Protein AF-A0A812TUE6-F1 (afdb_monomer_lite)

Foldseek 3Di:
DDDPDPPPPPPPDPCPDPVLVVLLVVLVVLLVVLLVLLVVLQVLLPCLPPVNVVPDDLVRLVVSLVSSVVSLVVSVVSLVVSVVSLVVSVVSCVPPPVCPVSSVVSVVSSVVSVVSSVVSVVSSVVSVVVSVVVVVVVVVVVVVVVVVVVVVVVCVVCCCCVVVVPVVVVLVLLVVVVVVLLVVLCVVVVHDPVRSCCVLQVNDPPRDPVSNVVSLCCSCVSSVHCSSDDDVVCVPPPSVVVVVVVVVVVVVVVVPPDDPVVVVVVVVVVVVVVVVVLCCCQQPVQLVVLQVLLLVLLVVLCVVQVHDSVVSSQQSLCLLLLQLGHQDPDADARPDPVSLLSSLLSSLLSLLVLLLSLLLLLVPALVVVCVVVVVPCPDPDPCLVVSLVVLLVVLLVVLLVLLQVQLCVLCVVQVHDSVLSSVLLLCSLLLVLAVDVRPNRPDPVSSSSSSSSSSSSVSSSSNSLSNSLVSLLVVCCVVVVDDLDLPDDLVVLVVVLCCLQQPVLLVLLQVLLQQLLVLCCVPPVDDSVLSSLSLNSLLLSQLARQDHDDDDDPVNVSSSSSSSSVSVSVLSSSLVNSLSSVQNNCVVVVLADDVPDVPALVVLVVSLVCCSNPVLSVVLQVLLQVLLQVLCVVQVHDSSQSSSNLSCSLSNVSHCNHPDHRDDPVSSSSSSSSSSNSSSSSSSSSSSSNHNSCVSVSVVVVVVVVVVVVVVVDSPPPDPDDD

Secondary structure (DSSP, 8-state):
-----SS---------STHHHHHHHHHHHHHHHHHHHHHHHHHHHGGGSHHHHTTS-HHHHHHHHHHHHHHHHHHHHHHHHHHHHHHHHHHHTTT-HHHHHHHHHHHHHHHHHHHHHHHHHHHHHHHHHHHHHHHHHHHHHHHHHHHHHHHHHHHHHHHHHHTSTTHHHHHHHHHHHHHHHHHHHHHHHT--HHHHHHHHTTT-SSPPHHHHHHHHHHHHHHHT-GGG---TTTTSHHHHHHHHHHHHHHHHHTTSS--TTHHHHHHHHHHHHHHHHHHHIIIIIHHHHHHHHHHHHHHHHHHHHT--HHHHHHHHHHHHTTTS----SS----SSHHHHHHHHHHHHHHHHHHHHHHHHHHHHSHHHHHHHTT---SS--TTHHHHHHHHHHHHHHHHHHHHHHHHHHHHHHHT--HHHHHHHHHHHHTTT-----PPPPSSHHHHHHHHHHHHHHHHHHHHHHHHHHHHHHHHHHHHH-----TT--HHHHHHHHHHIIIIIHHHHHHHHHHHHHHHHHHHH---HHHHHHHHHHHHTTTS--SS-----SHHHHHHHHHHHHHHHHHHHHHHHHHHHHHHHHHHHTT-SPPTT----HHHHHHHHHHIIIIIHHHHHHHHHHHHHHHHHHHHT--HHHHHHHHHHHHTTS-S--------SHHHHHHHHHHHHHHHHHHHHHHHHHTSTTTHHHHHHHHHHHHHHHHHTTS---------

pLDDT: mean 82.63, std 14.25, range [34.25, 98.44]

Sequence (723 aa):
MVSVRFLFDFEWAPLTGPWSRFRLREAAEKIAAAEKEVELVTEAAAPLSDEASEEMTADEAATICEKAGTQAKTAQAAVDESRTFLSARSQENKGNIGNAETIKSLQTRLNAAGTALSKAKKVVNNQEHKFVAKKLLQEVNEMVDSLETEVKAAEEVAAPLLENGGVQFLVAGSLKTLAAALRSYMKEKSLDVAALFAEASGGNLPIGKEDFLSYLKKLPEAVDRPEVEFTEDERAEEKIHQYRHSLESGYNADHSDGELQSVEMDALVFLQIMKHCRSVFVFLTLPAMFICITGTFALGLAPAEGWTVHDAFGFMCAGVTGGAIQIQGHALTPQSHFNRMVAALLGCFGVVLFGLAIAVLSALVPDRLLAATGLLPKVVTRRSPLRLGVLVVVVVLLQLCVSFVFGGLLALLEGWDFMPGWRAAISAQLGGGLPLTIPIPSQTLTELVLVVVSCWAVGFVTLIISAASSLCTMIFQKLCTVNFGADGRPIAALAVFALLDLLVVPLVLVVAMCLVSLALLITEGADFERNFWMALPAVSGGAAVVLPYRAESVVEHLIVICASTVGFLVLCAGMNMLSEPLCPLMKYLGFGPHTGETGGTRRALLRLTAAVLFVTPAFVSLMALWVGAILAAVEGWSVAEGFWWSAAAQLGGGMSLSSASVQTRSGRLLGTMAAAWSIGVAALSVGVGSSPAVEPLIERLKSIAGSWRRCRRQPRVTATSSA

Radius of gyration: 35.06 Å; chains: 1; bounding box: 108×54×102 Å

Structure (mmCIF, N/CA/C/O backbone):
data_AF-A0A812TUE6-F1
#
_entry.id   AF-A0A812TUE6-F1
#
loop_
_atom_site.group_PDB
_atom_site.id
_atom_site.type_symbol
_atom_site.label_atom_id
_atom_site.label_alt_id
_atom_site.label_comp_id
_atom_site.label_asym_id
_atom_site.label_entity_id
_atom_site.label_seq_id
_atom_site.pdbx_PDB_ins_code
_atom_site.Cartn_x
_atom_site.Cartn_y
_atom_site.Cartn_z
_atom_site.occupancy
_atom_site.B_iso_or_equiv
_atom_site.auth_seq_id
_atom_site.auth_comp_id
_atom_site.auth_asym_id
_atom_site.auth_atom_id
_atom_site.pdbx_PDB_model_num
ATOM 1 N N . MET A 1 1 ? -51.595 -25.355 18.612 1.00 44.44 1 MET A N 1
ATOM 2 C CA . MET A 1 1 ? -51.572 -24.065 19.336 1.00 44.44 1 MET A CA 1
ATOM 3 C C . MET A 1 1 ? -51.834 -24.331 20.813 1.00 44.44 1 MET A C 1
ATOM 5 O O . MET A 1 1 ? -52.985 -24.447 21.203 1.00 44.44 1 MET A O 1
ATOM 9 N N . VAL A 1 2 ? -50.780 -24.489 21.616 1.00 36.91 2 VAL A N 1
ATOM 10 C CA . VAL A 1 2 ? -50.845 -24.487 23.089 1.00 36.91 2 VAL A CA 1
ATOM 11 C C . VAL A 1 2 ? -49.742 -23.535 23.546 1.00 36.91 2 VAL A C 1
ATOM 13 O O . VAL A 1 2 ? -48.601 -23.656 23.108 1.00 36.91 2 VAL A O 1
ATOM 16 N N . SER A 1 3 ? -50.131 -22.513 24.304 1.00 44.28 3 SER A N 1
ATOM 17 C CA . SER A 1 3 ? -49.332 -21.328 24.620 1.00 44.28 3 SER A CA 1
ATOM 18 C C . SER A 1 3 ? -48.406 -21.589 25.813 1.00 44.28 3 SER A C 1
ATOM 20 O O . SER A 1 3 ? -48.875 -21.796 26.929 1.00 44.28 3 SER A O 1
ATOM 22 N N . VAL A 1 4 ? -47.091 -21.566 25.579 1.00 46.88 4 VAL A N 1
ATOM 23 C CA . VAL A 1 4 ? -46.034 -21.645 26.604 1.00 46.88 4 VAL A CA 1
ATOM 24 C C . VAL A 1 4 ? -45.722 -20.225 27.088 1.00 46.88 4 VAL A C 1
ATOM 26 O O . VAL A 1 4 ? -44.748 -19.614 26.661 1.00 46.88 4 VAL A O 1
ATOM 29 N N . ARG A 1 5 ? -46.593 -19.654 27.929 1.00 46.44 5 ARG A N 1
ATOM 30 C CA . ARG A 1 5 ? -46.427 -18.278 28.446 1.00 46.44 5 ARG A CA 1
ATOM 31 C C . ARG A 1 5 ? -46.435 -18.164 29.975 1.00 46.44 5 ARG A C 1
ATOM 33 O O . ARG A 1 5 ? -46.511 -17.061 30.483 1.00 46.44 5 ARG A O 1
ATOM 40 N N . PHE A 1 6 ? -46.337 -19.279 30.703 1.00 44.09 6 PHE A N 1
ATOM 41 C CA . PHE A 1 6 ? -46.524 -19.307 32.165 1.00 44.09 6 PHE A CA 1
ATOM 42 C C . PHE A 1 6 ? -45.267 -19.635 32.996 1.00 44.09 6 PHE A C 1
ATOM 44 O O . PHE A 1 6 ? -45.385 -19.865 34.193 1.00 44.09 6 PHE A O 1
ATOM 51 N N . LEU A 1 7 ? -44.066 -19.661 32.401 1.00 42.78 7 LEU A N 1
ATOM 52 C CA . LEU A 1 7 ? -42.827 -20.040 33.112 1.00 42.78 7 LEU A CA 1
ATOM 53 C C . LEU A 1 7 ? -41.773 -18.926 33.255 1.00 42.78 7 LEU A C 1
ATOM 55 O O . LEU A 1 7 ? -40.697 -19.203 33.772 1.00 42.78 7 LEU A O 1
ATOM 59 N N . PHE A 1 8 ? -42.054 -17.680 32.852 1.00 45.78 8 PHE A N 1
ATOM 60 C CA . PHE A 1 8 ? -41.048 -16.600 32.865 1.00 45.78 8 PHE A CA 1
ATOM 61 C C . PHE A 1 8 ? -41.384 -15.357 33.707 1.00 45.78 8 PHE A C 1
ATOM 63 O O . PHE A 1 8 ? -40.610 -14.406 33.680 1.00 45.78 8 PHE A O 1
ATOM 70 N N . ASP A 1 9 ? -42.436 -15.382 34.529 1.00 39.78 9 ASP A N 1
ATOM 71 C CA . ASP A 1 9 ? -42.763 -14.279 35.453 1.00 39.78 9 ASP A CA 1
ATOM 72 C C . ASP A 1 9 ? -42.264 -14.561 36.884 1.00 39.78 9 ASP A C 1
ATOM 74 O O . ASP A 1 9 ? -43.011 -14.492 37.857 1.00 39.78 9 ASP A O 1
ATOM 78 N N . PHE A 1 10 ? -40.981 -14.913 37.026 1.00 46.22 10 PHE A N 1
ATOM 79 C CA . PHE A 1 10 ? -40.298 -14.864 38.324 1.00 46.22 10 PHE A CA 1
ATOM 80 C C . PHE A 1 10 ? -39.660 -13.475 38.460 1.00 46.22 10 PHE A C 1
ATOM 82 O O . PHE A 1 10 ? -38.534 -13.243 38.017 1.00 46.22 10 PHE A O 1
ATOM 89 N N . GLU A 1 11 ? -40.408 -12.524 39.027 1.00 39.97 11 GLU A N 1
ATOM 90 C CA . GLU A 1 11 ? -39.878 -11.223 39.443 1.00 39.97 11 GLU A CA 1
ATOM 91 C C . GLU A 1 11 ? -38.771 -11.445 40.484 1.00 39.97 11 GLU A C 1
ATOM 93 O O . GLU A 1 11 ? -39.018 -11.737 41.655 1.00 39.97 11 GLU A O 1
ATOM 98 N N . TRP A 1 12 ? -37.516 -11.319 40.049 1.00 50.91 12 TRP A N 1
ATOM 99 C CA . TRP A 1 12 ? -36.367 -11.237 40.940 1.00 50.91 12 TRP A CA 1
ATOM 100 C C . TRP A 1 12 ? -36.465 -9.930 41.726 1.00 50.91 12 TRP A C 1
ATOM 102 O O . TRP A 1 12 ? -36.020 -8.881 41.260 1.00 50.91 12 TRP A O 1
ATOM 112 N N . ALA A 1 13 ? -37.048 -9.984 42.924 1.00 53.59 13 ALA A N 1
ATOM 113 C CA . ALA A 1 13 ? -36.954 -8.885 43.873 1.00 53.59 13 ALA A CA 1
ATOM 114 C C . ALA A 1 13 ? -35.463 -8.520 44.039 1.00 53.59 13 ALA A C 1
ATOM 116 O O . ALA A 1 13 ? -34.651 -9.412 44.318 1.00 53.59 13 ALA A O 1
ATOM 117 N N . PRO A 1 14 ? -35.066 -7.250 43.831 1.00 54.84 14 PRO A N 1
ATOM 118 C CA . PRO A 1 14 ? -33.670 -6.852 43.905 1.00 54.84 14 PRO A CA 1
ATOM 119 C C . PRO A 1 14 ? -33.127 -7.220 45.286 1.00 54.84 14 PRO A C 1
ATOM 121 O O . PRO A 1 14 ? -33.637 -6.766 46.309 1.00 54.84 14 PRO A O 1
ATOM 124 N N . LEU A 1 15 ? -32.109 -8.084 45.304 1.00 50.38 15 LEU A N 1
ATOM 125 C CA . LEU A 1 15 ? -31.413 -8.554 46.501 1.00 50.38 15 LEU A CA 1
ATOM 126 C C . LEU A 1 15 ? -30.656 -7.383 47.156 1.00 50.38 15 LEU A C 1
ATOM 128 O O . LEU A 1 15 ? -29.436 -7.285 47.072 1.00 50.38 15 LEU A O 1
ATOM 132 N N . THR A 1 16 ? -31.371 -6.483 47.828 1.00 55.31 16 THR A N 1
ATOM 133 C CA . THR A 1 16 ? -30.845 -5.298 48.533 1.00 55.31 16 THR A CA 1
ATOM 134 C C . THR A 1 16 ? -30.249 -5.626 49.912 1.00 55.31 16 THR A C 1
ATOM 136 O O . THR A 1 16 ? -30.053 -4.749 50.750 1.00 55.31 16 THR A O 1
ATOM 139 N N . GLY A 1 17 ? -29.944 -6.903 50.159 1.00 64.75 17 GLY A N 1
ATOM 140 C CA . GLY A 1 17 ? -29.486 -7.428 51.444 1.00 64.75 17 GLY A CA 1
ATOM 141 C C . GLY A 1 17 ? -27.955 -7.529 51.618 1.00 64.75 17 GLY A C 1
ATOM 142 O O . GLY A 1 17 ? -27.190 -6.907 50.878 1.00 64.75 17 GLY A O 1
ATOM 143 N N . PRO A 1 18 ? -27.487 -8.361 52.578 1.00 75.69 18 PRO A N 1
ATOM 144 C CA . PRO A 1 18 ? -26.075 -8.546 52.974 1.00 75.69 18 PRO A CA 1
ATOM 145 C C . PRO A 1 18 ? -25.070 -8.764 51.828 1.00 75.69 18 PRO A C 1
ATOM 147 O O . PRO A 1 18 ? -23.881 -8.475 51.972 1.00 75.69 18 PRO A O 1
ATOM 150 N N . TRP A 1 19 ? -25.551 -9.225 50.675 1.00 79.38 19 TRP A N 1
ATOM 151 C CA . TRP A 1 19 ? -24.784 -9.452 49.453 1.00 79.38 19 TRP A CA 1
ATOM 152 C C . TRP A 1 19 ? -24.090 -8.200 48.902 1.00 79.38 19 TRP A C 1
ATOM 154 O O . TRP A 1 19 ? -22.995 -8.318 48.350 1.00 79.38 19 TRP A O 1
ATOM 164 N N . SER A 1 20 ? -24.655 -6.999 49.084 1.00 84.81 20 SER A N 1
ATOM 165 C CA . SER A 1 20 ? -24.006 -5.769 48.601 1.00 84.81 20 SER A CA 1
ATOM 166 C C . SER A 1 20 ? -22.694 -5.492 49.345 1.00 84.81 20 SER A C 1
ATOM 168 O O . SER A 1 20 ? -21.717 -5.054 48.742 1.00 84.81 20 SER A O 1
ATOM 170 N N . ARG A 1 21 ? -22.648 -5.778 50.656 1.00 87.81 21 ARG A N 1
ATOM 171 C CA . ARG A 1 21 ? -21.449 -5.579 51.486 1.00 87.81 21 ARG A CA 1
ATOM 172 C C . ARG A 1 21 ? -20.350 -6.568 51.118 1.00 87.81 21 ARG A C 1
ATOM 174 O O . ARG A 1 21 ? -19.186 -6.186 51.062 1.00 87.81 21 ARG A O 1
ATOM 181 N N . PHE A 1 22 ? -20.722 -7.812 50.813 1.00 92.75 22 PHE A N 1
ATOM 182 C CA . PHE A 1 22 ? -19.779 -8.831 50.351 1.00 92.75 22 PHE A CA 1
ATOM 183 C C . PHE A 1 22 ? -19.108 -8.421 49.032 1.00 92.75 22 PHE A C 1
ATOM 185 O O . PHE A 1 22 ? -17.886 -8.425 48.929 1.00 92.75 22 PHE A O 1
ATOM 192 N N . ARG A 1 23 ? -19.895 -7.954 48.057 1.00 92.25 23 ARG A N 1
ATOM 193 C CA . ARG A 1 23 ? -19.379 -7.494 46.758 1.00 92.25 23 ARG A CA 1
ATOM 194 C C . ARG A 1 23 ? -18.477 -6.257 46.852 1.00 92.25 23 ARG A C 1
ATOM 196 O O . ARG A 1 23 ? -17.567 -6.102 46.042 1.00 92.25 23 ARG A O 1
ATOM 203 N N . LEU A 1 24 ? -18.721 -5.362 47.813 1.00 95.12 24 LEU A N 1
ATOM 204 C CA . LEU A 1 24 ? -17.841 -4.211 48.060 1.00 95.12 24 LEU A CA 1
ATOM 205 C C . LEU A 1 24 ? -16.538 -4.608 48.756 1.00 95.12 24 LEU A C 1
ATOM 207 O O . LEU A 1 24 ? -15.499 -4.017 48.473 1.00 95.12 24 LEU A O 1
ATOM 211 N N . ARG A 1 25 ? -16.572 -5.629 49.617 1.00 96.25 25 ARG A N 1
ATOM 212 C CA . ARG A 1 25 ? -15.360 -6.225 50.186 1.00 96.25 25 ARG A CA 1
ATOM 213 C C . ARG A 1 25 ? -14.502 -6.879 49.102 1.00 96.25 25 ARG A C 1
ATOM 215 O O . ARG A 1 25 ? -13.306 -6.626 49.062 1.00 96.25 25 ARG A O 1
ATOM 222 N N . GLU A 1 26 ? -15.118 -7.616 48.182 1.00 97.06 26 GLU A N 1
ATOM 223 C CA . GLU A 1 26 ? -14.428 -8.192 47.020 1.00 97.06 26 GLU A CA 1
ATOM 224 C C . GLU A 1 26 ? -13.769 -7.102 46.152 1.00 97.06 26 GLU A C 1
ATOM 226 O O . GLU A 1 26 ? -12.612 -7.231 45.759 1.00 97.06 26 GLU A O 1
ATOM 231 N N . ALA A 1 27 ? -14.459 -5.976 45.913 1.00 97.31 27 ALA A N 1
ATOM 232 C CA . ALA A 1 27 ? -13.868 -4.833 45.210 1.00 97.31 27 ALA A CA 1
ATOM 233 C C . ALA A 1 27 ? -12.643 -4.265 45.952 1.00 97.31 27 ALA A C 1
ATOM 235 O O . ALA A 1 27 ? -11.648 -3.915 45.320 1.00 97.31 27 ALA A O 1
ATOM 236 N N . ALA A 1 28 ? -12.704 -4.185 47.285 1.00 97.88 28 ALA A N 1
ATOM 237 C CA . ALA A 1 28 ? -11.589 -3.726 48.106 1.00 97.88 28 ALA A CA 1
ATOM 238 C C . ALA A 1 28 ? -10.384 -4.682 48.052 1.00 97.88 28 ALA A C 1
ATOM 240 O O . ALA A 1 28 ? -9.248 -4.211 48.009 1.00 97.88 28 ALA A O 1
ATOM 241 N N . GLU A 1 29 ? -10.625 -5.995 48.021 1.00 98.12 29 GLU A N 1
ATOM 242 C CA . GLU A 1 29 ? -9.587 -7.027 47.891 1.00 98.12 29 GLU A CA 1
ATOM 243 C C . GLU A 1 29 ? -8.911 -6.974 46.511 1.00 98.12 29 GLU A C 1
ATOM 245 O O . GLU A 1 29 ? -7.682 -6.977 46.439 1.00 98.12 29 GLU A O 1
ATOM 250 N N . LYS A 1 30 ? -9.679 -6.810 45.422 1.00 97.75 30 LYS A N 1
ATOM 251 C CA . LYS A 1 30 ? -9.116 -6.624 44.070 1.00 97.75 30 LYS A CA 1
ATOM 252 C C . LYS A 1 30 ? -8.256 -5.364 43.959 1.00 97.75 30 LYS A C 1
ATOM 254 O O . LYS A 1 30 ? -7.160 -5.414 43.410 1.00 97.75 30 LYS A O 1
ATOM 259 N N . ILE A 1 31 ? -8.715 -4.250 44.532 1.00 98.31 31 ILE A N 1
ATOM 260 C CA . ILE A 1 31 ? -7.950 -2.995 44.535 1.00 98.31 31 ILE A CA 1
ATOM 261 C C . ILE A 1 31 ? -6.665 -3.134 45.359 1.00 98.31 31 ILE A C 1
ATOM 263 O O . ILE A 1 31 ? -5.629 -2.650 44.920 1.00 98.31 31 ILE A O 1
ATOM 267 N N . ALA A 1 32 ? -6.698 -3.829 46.501 1.00 98.38 32 ALA A N 1
ATOM 268 C CA . ALA A 1 32 ? -5.493 -4.097 47.288 1.00 98.38 32 ALA A CA 1
ATOM 269 C C . ALA A 1 32 ? -4.481 -4.973 46.525 1.00 98.38 32 ALA A C 1
ATOM 271 O O . ALA A 1 32 ? -3.278 -4.732 46.598 1.00 98.38 32 ALA A O 1
ATOM 272 N N . ALA A 1 33 ? -4.957 -5.959 45.757 1.00 97.44 33 ALA A N 1
ATOM 273 C CA . ALA A 1 33 ? -4.098 -6.746 44.874 1.00 97.44 33 ALA A CA 1
ATOM 274 C C . ALA A 1 33 ? -3.475 -5.875 43.769 1.00 97.44 33 ALA A C 1
ATOM 276 O O . ALA A 1 33 ? -2.269 -5.942 43.552 1.00 97.44 33 ALA A O 1
ATOM 277 N N . ALA A 1 34 ? -4.261 -5.003 43.129 1.00 98.06 34 ALA A N 1
ATOM 278 C CA . ALA A 1 34 ? -3.750 -4.072 42.123 1.00 98.06 34 ALA A CA 1
ATOM 279 C C . ALA A 1 34 ? -2.713 -3.090 42.700 1.00 98.06 34 ALA A C 1
ATOM 281 O O . ALA A 1 34 ? -1.684 -2.856 42.076 1.00 98.06 34 ALA A O 1
ATOM 282 N N . GLU A 1 35 ? -2.946 -2.544 43.897 1.00 98.38 35 GLU A N 1
ATOM 283 C CA . GLU A 1 35 ? -1.985 -1.682 44.602 1.00 98.38 35 GLU A CA 1
ATOM 284 C C . GLU A 1 35 ? -0.655 -2.403 44.860 1.00 98.38 35 GLU A C 1
ATOM 286 O O . GLU A 1 35 ? 0.400 -1.839 44.577 1.00 98.38 35 GLU A O 1
ATOM 291 N N . LYS A 1 36 ? -0.703 -3.663 45.312 1.00 98.31 36 LYS A N 1
ATOM 292 C CA . LYS A 1 36 ? 0.493 -4.486 45.535 1.00 98.31 36 LYS A CA 1
ATOM 293 C C . LYS A 1 36 ? 1.284 -4.719 44.246 1.00 98.31 36 LYS A C 1
ATOM 295 O O . LYS A 1 36 ? 2.504 -4.599 44.244 1.00 98.31 36 LYS A O 1
ATOM 300 N N . GLU A 1 37 ? 0.611 -5.029 43.139 1.00 97.94 37 GLU A N 1
ATOM 301 C CA . GLU A 1 37 ? 1.295 -5.200 41.852 1.00 97.94 37 GLU A CA 1
ATOM 302 C C . GLU A 1 37 ? 1.959 -3.893 41.387 1.00 97.94 37 GLU A C 1
ATOM 304 O O . GLU A 1 37 ? 3.065 -3.926 40.853 1.00 97.94 37 GLU A O 1
ATOM 309 N N . VAL A 1 38 ? 1.328 -2.736 41.625 1.00 98.44 38 VAL A N 1
ATOM 310 C CA . VAL A 1 38 ? 1.906 -1.414 41.316 1.00 98.44 38 VAL A CA 1
ATOM 311 C C . VAL A 1 38 ? 3.124 -1.097 42.190 1.00 98.44 38 VAL A C 1
ATOM 313 O O . VAL A 1 38 ? 4.090 -0.506 41.700 1.00 98.44 38 VAL A O 1
ATOM 316 N N . GLU A 1 39 ? 3.109 -1.497 43.460 1.00 98.19 39 GLU A N 1
ATOM 317 C CA . GLU A 1 39 ? 4.257 -1.375 44.364 1.00 98.19 39 GLU A CA 1
ATOM 318 C C . GLU A 1 39 ? 5.454 -2.178 43.837 1.00 98.19 39 GLU A C 1
ATOM 320 O O . GLU A 1 39 ? 6.535 -1.613 43.679 1.00 98.19 39 GLU A O 1
ATOM 325 N N . LEU A 1 40 ? 5.237 -3.425 43.400 1.00 97.25 40 LEU A N 1
ATOM 326 C CA . LEU A 1 40 ? 6.280 -4.259 42.787 1.00 97.25 40 LEU A CA 1
ATOM 327 C C . LEU A 1 40 ? 6.886 -3.632 41.518 1.00 97.25 40 LEU A C 1
ATOM 329 O O . LEU A 1 40 ? 8.092 -3.738 41.296 1.00 97.25 40 LEU A O 1
ATOM 333 N N . VAL A 1 41 ? 6.086 -2.955 40.682 1.00 98.00 41 VAL A N 1
ATOM 334 C CA . VAL A 1 41 ? 6.616 -2.200 39.525 1.00 98.00 41 VAL A CA 1
ATOM 335 C C . VAL A 1 41 ? 7.471 -1.028 39.988 1.00 98.00 41 VAL A C 1
ATOM 337 O O . VAL A 1 41 ? 8.506 -0.746 39.393 1.00 98.00 41 VAL A O 1
ATOM 340 N N . THR A 1 42 ? 7.035 -0.331 41.035 1.00 97.50 42 THR A N 1
ATOM 341 C CA . THR A 1 42 ? 7.738 0.842 41.567 1.00 97.50 42 THR A CA 1
ATOM 342 C C . THR A 1 42 ? 9.092 0.443 42.152 1.00 97.50 42 THR A C 1
ATOM 344 O O . THR A 1 42 ? 10.091 1.099 41.869 1.00 97.50 42 THR A O 1
ATOM 347 N N . GLU A 1 43 ? 9.149 -0.669 42.886 1.00 96.88 43 GLU A N 1
ATOM 348 C CA . GLU A 1 43 ? 10.393 -1.253 43.394 1.00 96.88 43 GLU A CA 1
ATOM 349 C C . GLU A 1 43 ? 11.307 -1.725 42.258 1.00 96.88 43 GLU A C 1
ATOM 351 O O . GLU A 1 43 ? 12.498 -1.418 42.256 1.00 96.88 43 GLU A O 1
ATOM 356 N N . ALA A 1 44 ? 10.757 -2.415 41.252 1.00 96.44 44 ALA A N 1
ATOM 357 C CA . ALA A 1 44 ? 11.524 -2.871 40.092 1.00 96.44 44 ALA A CA 1
ATOM 358 C C . ALA A 1 44 ? 12.061 -1.712 39.234 1.00 96.44 44 ALA A C 1
ATOM 360 O O . ALA A 1 44 ? 13.110 -1.851 38.610 1.00 96.44 44 ALA A O 1
ATOM 361 N N . ALA A 1 45 ? 11.363 -0.574 39.205 1.00 96.38 45 ALA A N 1
ATOM 362 C CA . ALA A 1 45 ? 11.770 0.624 38.476 1.00 96.38 45 ALA A CA 1
ATOM 363 C C . ALA A 1 45 ? 12.717 1.536 39.276 1.00 96.38 45 ALA A C 1
ATOM 365 O O . ALA A 1 45 ? 13.317 2.436 38.691 1.00 96.38 45 ALA A O 1
ATOM 366 N N . ALA A 1 46 ? 12.878 1.336 40.589 1.00 95.94 46 ALA A N 1
ATOM 367 C CA . ALA A 1 46 ? 13.733 2.190 41.417 1.00 95.94 46 ALA A CA 1
ATOM 368 C C . ALA A 1 46 ? 15.211 2.231 40.958 1.00 95.94 46 ALA A C 1
ATOM 370 O O . ALA A 1 46 ? 15.755 3.338 40.875 1.00 95.94 46 ALA A O 1
ATOM 371 N N . PRO A 1 47 ? 15.847 1.103 40.564 1.00 95.12 47 PRO A N 1
ATOM 372 C CA . PRO A 1 47 ? 17.217 1.107 40.034 1.00 95.12 47 PRO A CA 1
ATOM 373 C C . PRO A 1 47 ? 17.365 1.826 38.684 1.00 95.12 47 PRO A C 1
ATOM 375 O O . PRO A 1 47 ? 18.471 2.147 38.274 1.00 95.12 47 PRO A O 1
ATOM 378 N N . LEU A 1 48 ? 16.255 2.084 37.984 1.00 93.94 48 LEU A N 1
ATOM 379 C CA . LEU A 1 48 ? 16.226 2.756 36.681 1.00 93.94 48 LEU A CA 1
ATOM 380 C C . LEU A 1 48 ? 16.109 4.287 36.796 1.00 93.94 48 LEU A C 1
ATOM 382 O O . LEU A 1 48 ? 16.080 4.988 35.779 1.00 93.94 48 LEU A O 1
ATOM 386 N N . SER A 1 49 ? 16.024 4.825 38.016 1.00 92.06 49 SER A N 1
ATOM 387 C CA . SER A 1 49 ? 16.105 6.270 38.249 1.00 92.06 49 SER A CA 1
ATOM 388 C C . SER A 1 49 ? 17.436 6.845 37.740 1.00 92.06 49 SER A C 1
ATOM 390 O O . SER A 1 49 ? 18.453 6.151 37.711 1.00 92.06 49 SER A O 1
ATOM 392 N N . ASP A 1 50 ? 17.422 8.103 37.283 1.00 82.25 50 ASP A N 1
ATOM 393 C CA . ASP A 1 50 ? 18.548 8.695 36.542 1.00 82.25 50 ASP A CA 1
ATOM 394 C C . ASP A 1 50 ? 19.888 8.592 37.305 1.00 82.25 50 ASP A C 1
ATOM 396 O O . ASP A 1 50 ? 20.892 8.241 36.693 1.00 82.25 50 ASP A O 1
ATOM 400 N N . GLU A 1 51 ? 19.884 8.770 38.631 1.00 81.56 51 GLU A N 1
ATOM 401 C CA . GLU A 1 51 ? 21.075 8.716 39.501 1.00 81.56 51 GLU A CA 1
ATOM 402 C C . GLU A 1 51 ? 21.707 7.315 39.607 1.00 81.56 51 GLU A C 1
ATOM 404 O O . GLU A 1 51 ? 22.924 7.200 39.691 1.00 81.56 51 GLU A O 1
ATOM 409 N N . ALA A 1 52 ? 20.905 6.245 39.575 1.00 80.69 52 ALA A N 1
ATOM 410 C CA . ALA A 1 52 ? 21.397 4.864 39.655 1.00 80.69 52 ALA A CA 1
ATOM 411 C C . ALA A 1 52 ? 21.772 4.288 38.276 1.00 80.69 52 ALA A C 1
ATOM 413 O O . ALA A 1 52 ? 22.540 3.332 38.174 1.00 80.69 52 ALA A O 1
ATOM 414 N N . SER A 1 53 ? 21.241 4.881 37.203 1.00 82.00 53 SER A N 1
ATOM 415 C CA . SER A 1 53 ? 21.378 4.352 35.843 1.00 82.00 53 SER A CA 1
ATOM 416 C C . SER A 1 53 ? 22.739 4.603 35.183 1.00 82.00 53 SER A C 1
ATOM 418 O O . SER A 1 53 ? 23.057 3.944 34.195 1.00 82.00 53 SER A O 1
ATOM 420 N N . GLU A 1 54 ? 23.542 5.542 35.694 1.00 84.19 54 GLU A N 1
ATOM 421 C CA . GLU A 1 54 ? 24.855 5.871 35.115 1.00 84.19 54 GLU A CA 1
ATOM 422 C C . GLU A 1 54 ? 25.945 4.847 35.465 1.00 84.19 54 GLU A C 1
ATOM 424 O O . GLU A 1 54 ? 26.893 4.685 34.698 1.00 84.19 54 GLU A O 1
ATOM 429 N N . GLU A 1 55 ? 25.794 4.123 36.577 1.00 85.88 55 GLU A N 1
ATOM 430 C CA . GLU A 1 55 ? 26.768 3.125 37.046 1.00 85.88 55 GLU A CA 1
ATOM 431 C C . GLU A 1 55 ? 26.443 1.693 36.590 1.00 85.88 55 GLU A C 1
ATOM 433 O O . GLU A 1 55 ? 27.290 0.805 36.687 1.00 85.88 55 GLU A O 1
ATOM 438 N N . MET A 1 56 ? 25.233 1.452 36.075 1.00 88.94 56 MET A N 1
ATOM 439 C CA . MET A 1 56 ? 24.804 0.125 35.631 1.00 88.94 56 MET A CA 1
ATOM 440 C C . MET A 1 56 ? 25.388 -0.255 34.271 1.00 88.94 56 MET A C 1
ATOM 442 O O . MET A 1 56 ? 25.397 0.528 33.316 1.00 88.94 56 MET A O 1
ATOM 446 N N . THR A 1 57 ? 25.807 -1.515 34.156 1.00 89.69 57 THR A N 1
ATOM 447 C CA . THR A 1 57 ? 26.206 -2.087 32.867 1.00 89.69 57 THR A CA 1
ATOM 448 C C . THR A 1 57 ? 24.999 -2.239 31.934 1.00 89.69 57 THR A C 1
ATOM 450 O O . THR A 1 57 ? 23.843 -2.283 32.366 1.00 89.69 57 THR A O 1
ATOM 453 N N . ALA A 1 58 ? 25.254 -2.328 30.626 1.00 85.19 58 ALA A N 1
ATOM 454 C CA . ALA A 1 58 ? 24.198 -2.478 29.624 1.00 85.19 58 ALA A CA 1
ATOM 455 C C . ALA A 1 58 ? 23.336 -3.736 29.864 1.00 85.19 58 ALA A C 1
ATOM 457 O O . ALA A 1 58 ? 22.111 -3.668 29.761 1.00 85.19 58 ALA A O 1
ATOM 458 N N . ASP A 1 59 ? 23.958 -4.851 30.253 1.00 86.50 59 ASP A N 1
ATOM 459 C CA . ASP A 1 59 ? 23.270 -6.125 30.496 1.00 86.50 59 ASP A CA 1
ATOM 460 C C . ASP A 1 59 ? 22.410 -6.094 31.770 1.00 86.50 59 ASP A C 1
ATOM 462 O O . ASP A 1 59 ? 21.286 -6.610 31.795 1.00 86.50 59 ASP A O 1
ATOM 466 N N . GLU A 1 60 ? 22.891 -5.430 32.824 1.00 92.12 60 GLU A N 1
ATOM 467 C CA . GLU A 1 60 ? 22.111 -5.203 34.045 1.00 92.12 60 GLU A CA 1
ATOM 468 C C . GLU A 1 60 ? 20.907 -4.297 33.764 1.00 92.12 60 GLU A C 1
ATOM 470 O O . GLU A 1 60 ? 19.793 -4.592 34.205 1.00 92.12 60 GLU A O 1
ATOM 475 N N . ALA A 1 61 ? 21.098 -3.230 32.980 1.00 90.19 61 ALA A N 1
ATOM 476 C CA . ALA A 1 61 ? 20.023 -2.327 32.574 1.00 90.19 61 ALA A CA 1
ATOM 477 C C . ALA A 1 61 ? 18.945 -3.035 31.754 1.00 90.19 61 ALA A C 1
ATOM 479 O O . ALA A 1 61 ? 17.758 -2.851 32.034 1.00 90.19 61 ALA A O 1
ATOM 480 N N . ALA A 1 62 ? 19.341 -3.886 30.804 1.00 89.25 62 ALA A N 1
ATOM 481 C CA . ALA A 1 62 ? 18.415 -4.693 30.017 1.00 89.25 62 ALA A CA 1
ATOM 482 C C . ALA A 1 62 ? 17.588 -5.631 30.907 1.00 89.25 62 ALA A C 1
ATOM 484 O O . ALA A 1 62 ? 16.359 -5.633 30.833 1.00 89.25 62 ALA A O 1
ATOM 485 N N . THR A 1 63 ? 18.253 -6.356 31.811 1.00 93.25 63 THR A N 1
ATOM 486 C CA . THR A 1 63 ? 17.602 -7.313 32.720 1.00 93.25 63 THR A CA 1
ATOM 487 C C . THR A 1 63 ? 16.593 -6.622 33.645 1.00 93.25 63 THR A C 1
ATOM 489 O O . THR A 1 63 ? 15.486 -7.122 33.866 1.00 93.25 63 THR A O 1
ATOM 492 N N . ILE A 1 64 ? 16.942 -5.446 34.181 1.00 94.81 64 ILE A N 1
ATOM 493 C CA . ILE A 1 64 ? 16.040 -4.675 35.046 1.00 94.81 64 ILE A CA 1
ATOM 494 C C . ILE A 1 64 ? 14.870 -4.094 34.239 1.00 94.81 64 ILE A C 1
ATOM 496 O O . ILE A 1 64 ? 13.729 -4.180 34.699 1.00 94.81 64 ILE A O 1
ATOM 500 N N . CYS A 1 65 ? 15.111 -3.561 33.035 1.00 93.44 65 CYS A N 1
ATOM 501 C CA . CYS A 1 65 ? 14.047 -3.050 32.162 1.00 93.44 65 CYS A CA 1
ATOM 502 C C . CYS A 1 65 ? 13.058 -4.152 31.762 1.00 93.44 65 CYS A C 1
ATOM 504 O O . CYS A 1 65 ? 11.850 -3.940 31.851 1.00 93.44 65 CYS A O 1
ATOM 506 N N . GLU A 1 66 ? 13.537 -5.345 31.399 1.00 93.50 66 GLU A N 1
ATOM 507 C CA . GLU A 1 66 ? 12.685 -6.486 31.041 1.00 93.50 66 GLU A CA 1
ATOM 508 C C . GLU A 1 66 ? 11.810 -6.931 32.222 1.00 93.50 66 GLU A C 1
ATOM 510 O O . GLU A 1 66 ? 10.590 -7.112 32.090 1.00 93.50 66 GLU A O 1
ATOM 515 N N . LYS A 1 67 ? 12.414 -7.043 33.412 1.00 95.19 67 LYS A N 1
ATOM 516 C CA . LYS A 1 67 ? 11.699 -7.397 34.642 1.00 95.19 67 LYS A CA 1
ATOM 517 C C . LYS A 1 67 ? 10.644 -6.348 34.998 1.00 95.19 67 LYS A C 1
ATOM 519 O O . LYS A 1 67 ? 9.493 -6.703 35.262 1.00 95.19 67 LYS A O 1
ATOM 524 N N . ALA A 1 68 ? 11.006 -5.065 34.979 1.00 95.44 68 ALA A N 1
ATOM 525 C CA . ALA A 1 68 ? 10.095 -3.968 35.294 1.00 95.44 68 ALA A CA 1
ATOM 526 C C . ALA A 1 68 ? 8.973 -3.832 34.249 1.00 95.44 68 ALA A C 1
ATOM 528 O O . ALA A 1 68 ? 7.817 -3.621 34.616 1.00 95.44 68 ALA A O 1
ATOM 529 N N . GLY A 1 69 ? 9.278 -4.023 32.962 1.00 92.12 69 GLY A N 1
ATOM 530 C CA . GLY A 1 69 ? 8.307 -4.008 31.868 1.00 92.12 69 GLY A CA 1
ATOM 531 C C . GLY A 1 69 ? 7.289 -5.148 31.964 1.00 92.12 69 GLY A C 1
ATOM 532 O O . GLY A 1 69 ? 6.086 -4.923 31.806 1.00 92.12 69 GLY A O 1
ATOM 533 N N . THR A 1 70 ? 7.740 -6.359 32.301 1.00 93.06 70 THR A N 1
ATOM 534 C CA . THR A 1 70 ? 6.857 -7.516 32.531 1.00 93.06 70 THR A CA 1
ATOM 535 C C . THR A 1 70 ? 5.941 -7.277 33.730 1.00 93.06 70 THR A C 1
ATOM 537 O O . THR A 1 70 ? 4.721 -7.415 33.618 1.00 93.06 70 THR A O 1
ATOM 540 N N . GLN A 1 71 ? 6.505 -6.818 34.850 1.00 97.06 71 GLN A N 1
ATOM 541 C CA . GLN A 1 71 ? 5.739 -6.483 36.049 1.00 97.06 71 GLN A CA 1
ATOM 542 C C . GLN A 1 71 ? 4.726 -5.352 35.774 1.00 97.06 71 GLN A C 1
ATOM 544 O O . GLN A 1 71 ? 3.591 -5.395 36.251 1.00 97.06 71 GLN A O 1
ATOM 549 N N . ALA A 1 72 ? 5.084 -4.369 34.938 1.00 96.06 72 ALA A N 1
ATOM 550 C CA . ALA A 1 72 ? 4.206 -3.262 34.558 1.00 96.06 72 ALA A CA 1
ATOM 551 C C . ALA A 1 72 ? 2.999 -3.700 33.717 1.00 96.06 72 ALA A C 1
ATOM 553 O O . ALA A 1 72 ? 1.937 -3.074 33.810 1.00 96.06 72 ALA A O 1
ATOM 554 N N . LYS A 1 73 ? 3.131 -4.763 32.911 1.00 94.75 73 LYS A N 1
ATOM 555 C CA . LYS A 1 73 ? 2.005 -5.378 32.186 1.00 94.75 73 LYS A CA 1
ATOM 556 C C . LYS A 1 73 ? 1.044 -6.070 33.157 1.00 94.75 73 LYS A C 1
ATOM 558 O O . LYS A 1 73 ? -0.159 -5.826 33.077 1.00 94.75 73 LYS A O 1
ATOM 563 N N . THR A 1 74 ? 1.568 -6.842 34.112 1.00 96.25 74 THR A N 1
ATOM 564 C CA . THR A 1 74 ? 0.768 -7.507 35.159 1.00 96.25 74 THR A CA 1
ATOM 565 C C . THR A 1 74 ? 0.001 -6.495 36.013 1.00 96.25 74 THR A C 1
ATOM 567 O O . THR A 1 74 ? -1.216 -6.607 36.166 1.00 96.25 74 THR A O 1
ATOM 570 N N . ALA A 1 75 ? 0.676 -5.445 36.490 1.00 97.75 75 ALA A N 1
ATOM 571 C CA . ALA A 1 75 ? 0.044 -4.387 37.276 1.00 97.75 75 ALA A CA 1
ATOM 572 C C . ALA A 1 75 ? -1.026 -3.619 36.483 1.00 97.75 75 ALA A C 1
ATOM 574 O O . ALA A 1 75 ? -2.079 -3.287 37.027 1.00 97.75 75 ALA A O 1
ATOM 575 N N . GLN A 1 76 ? -0.796 -3.366 35.188 1.00 97.19 76 GLN A N 1
ATOM 576 C CA . GLN A 1 76 ? -1.788 -2.715 34.329 1.00 97.19 76 GLN A CA 1
ATOM 577 C C . GLN A 1 76 ? -3.065 -3.548 34.207 1.00 97.19 76 GLN A C 1
ATOM 579 O O . GLN A 1 76 ? -4.154 -3.010 34.398 1.00 97.19 76 GLN A O 1
ATOM 584 N N . ALA A 1 77 ? -2.932 -4.853 33.955 1.00 95.69 77 ALA A N 1
ATOM 585 C CA . ALA A 1 77 ? -4.075 -5.755 33.873 1.00 95.69 77 ALA A CA 1
ATOM 586 C C . ALA A 1 77 ? -4.886 -5.763 35.182 1.00 95.69 77 ALA A C 1
ATOM 588 O O . ALA A 1 77 ? -6.110 -5.634 35.147 1.00 95.69 77 ALA A O 1
ATOM 589 N N . ALA A 1 78 ? -4.213 -5.815 36.339 1.00 97.56 78 ALA A N 1
ATOM 590 C CA . ALA A 1 78 ? -4.867 -5.783 37.648 1.00 97.56 78 ALA A CA 1
ATOM 591 C C . ALA A 1 78 ? -5.613 -4.458 37.918 1.00 97.56 78 ALA A C 1
ATOM 593 O O . ALA A 1 78 ? -6.726 -4.461 38.461 1.00 97.56 78 ALA A O 1
ATOM 594 N N . VAL A 1 79 ? -5.036 -3.317 37.515 1.00 98.00 79 VAL A N 1
ATOM 595 C CA . VAL A 1 79 ? -5.679 -1.993 37.616 1.00 98.00 79 VAL A CA 1
ATOM 596 C C . VAL A 1 79 ? -6.914 -1.903 36.713 1.00 98.00 79 VAL A C 1
ATOM 598 O O . VAL A 1 79 ? -7.957 -1.414 37.156 1.00 98.00 79 VAL A O 1
ATOM 601 N N . ASP A 1 80 ? -6.833 -2.387 35.474 1.00 95.94 80 ASP A N 1
ATOM 602 C CA . ASP A 1 80 ? -7.938 -2.319 34.510 1.00 95.94 80 ASP A CA 1
ATOM 603 C C . ASP A 1 80 ? -9.090 -3.268 34.873 1.00 95.94 80 ASP A C 1
ATOM 605 O O . ASP A 1 80 ? -10.266 -2.885 34.792 1.00 95.94 80 ASP A O 1
ATOM 609 N N . GLU A 1 81 ? -8.777 -4.470 35.368 1.00 96.31 81 GLU A N 1
ATOM 610 C CA . GLU A 1 81 ? -9.775 -5.392 35.914 1.00 96.31 81 GLU A CA 1
ATOM 611 C C . GLU A 1 81 ? -10.481 -4.770 37.128 1.00 96.31 81 GLU A C 1
ATOM 613 O O . GLU A 1 81 ? -11.714 -4.743 37.193 1.00 96.31 81 GLU A O 1
ATOM 618 N N . SER A 1 82 ? -9.714 -4.191 38.058 1.00 97.88 82 SER A N 1
ATOM 619 C CA . SER A 1 82 ? -10.255 -3.510 39.240 1.00 97.88 82 SER A CA 1
ATOM 620 C C . SER A 1 82 ? -11.137 -2.319 38.862 1.00 97.88 82 SER A C 1
ATOM 622 O O . SER A 1 82 ? -12.183 -2.103 39.479 1.00 97.88 82 SER A O 1
ATOM 624 N N . ARG A 1 83 ? -10.771 -1.566 37.816 1.00 98.25 83 ARG A N 1
ATOM 625 C CA . ARG A 1 83 ? -11.553 -0.427 37.308 1.00 98.25 83 ARG A CA 1
ATOM 626 C C . ARG A 1 83 ? -12.879 -0.879 36.719 1.00 98.25 83 ARG A C 1
ATOM 628 O O . ARG A 1 83 ? -13.919 -0.297 37.034 1.00 98.25 83 ARG A O 1
ATOM 635 N N . THR A 1 84 ? -12.848 -1.928 35.906 1.00 96.69 84 THR A N 1
ATOM 636 C CA . THR A 1 84 ? -14.046 -2.521 35.304 1.00 96.69 84 THR A CA 1
ATOM 637 C C . THR A 1 84 ? -14.982 -3.057 36.385 1.00 96.69 84 THR A C 1
ATOM 639 O O . THR A 1 84 ? -16.174 -2.739 36.394 1.00 96.69 84 THR A O 1
ATOM 642 N N . PHE A 1 85 ? -14.433 -3.793 37.356 1.00 96.38 85 PHE A N 1
ATOM 643 C CA . PHE A 1 85 ? -15.195 -4.350 38.470 1.00 96.38 85 PHE A CA 1
ATOM 644 C C . PHE A 1 85 ? -15.826 -3.255 39.340 1.00 96.38 85 PHE A C 1
ATOM 646 O O . PHE A 1 85 ? -17.027 -3.292 39.611 1.00 96.38 85 PHE A O 1
ATOM 653 N N . LEU A 1 86 ? -15.053 -2.238 39.739 1.00 97.38 86 LEU A N 1
ATOM 654 C CA . LEU A 1 86 ? -15.553 -1.134 40.560 1.00 97.38 86 LEU A CA 1
ATOM 655 C C . LEU A 1 86 ? -16.619 -0.307 39.827 1.00 97.38 86 LEU A C 1
ATOM 657 O O . LEU A 1 86 ? -17.605 0.097 40.444 1.00 97.38 86 LEU A O 1
ATOM 661 N N . SER A 1 87 ? -16.467 -0.096 38.516 1.00 95.19 87 SER A N 1
ATOM 662 C CA . SER A 1 87 ? -17.472 0.583 37.691 1.00 95.19 87 SER A CA 1
ATOM 663 C C . SER A 1 87 ? -18.805 -0.171 37.700 1.00 95.19 87 SER A C 1
ATOM 665 O O . SER A 1 87 ? -19.842 0.425 37.996 1.00 95.19 87 SER A O 1
ATOM 667 N N . ALA A 1 88 ? -18.791 -1.494 37.498 1.00 95.31 88 ALA A N 1
ATOM 668 C CA . ALA A 1 88 ? -19.996 -2.322 37.578 1.00 95.31 88 ALA A CA 1
ATOM 669 C C . ALA A 1 88 ? -20.668 -2.229 38.961 1.00 95.31 88 ALA A C 1
ATOM 671 O O . ALA A 1 88 ? -21.881 -2.042 39.063 1.00 95.31 88 ALA A O 1
ATOM 672 N N . ARG A 1 89 ? -19.877 -2.262 40.042 1.00 95.62 89 ARG A N 1
ATOM 673 C CA . ARG A 1 89 ? -20.383 -2.095 41.415 1.00 95.62 89 ARG A CA 1
ATOM 674 C C . ARG A 1 89 ? -20.951 -0.699 41.674 1.00 95.62 89 ARG A C 1
ATOM 676 O O . ARG A 1 89 ? -21.942 -0.585 42.393 1.00 95.62 89 ARG A O 1
ATOM 683 N N . SER A 1 90 ? -20.367 0.344 41.087 1.00 95.50 90 SER A N 1
ATOM 684 C CA . SER A 1 90 ? -20.889 1.714 41.147 1.00 95.50 90 SER A CA 1
ATOM 685 C C . SER A 1 90 ? -22.271 1.819 40.497 1.00 95.50 90 SER A C 1
ATOM 687 O O . SER A 1 90 ? -23.178 2.417 41.074 1.00 95.50 90 SER A O 1
ATOM 689 N N . GLN A 1 91 ? -22.468 1.161 39.350 1.00 94.50 91 GLN A N 1
ATOM 690 C CA . GLN A 1 91 ? -23.766 1.111 38.671 1.00 94.50 91 GLN A CA 1
ATOM 691 C C . GLN A 1 91 ? -24.814 0.327 39.475 1.00 94.50 91 GLN A C 1
ATOM 693 O O . GLN A 1 91 ? -25.931 0.809 39.644 1.00 94.50 91 GLN A O 1
ATOM 698 N N . GLU A 1 92 ? -24.449 -0.841 40.015 1.00 92.56 92 GLU A N 1
ATOM 699 C CA . GLU A 1 92 ? -25.347 -1.688 40.820 1.00 92.56 92 GLU A CA 1
ATOM 700 C C . GLU A 1 92 ? -25.796 -1.026 42.131 1.00 92.56 92 GLU A C 1
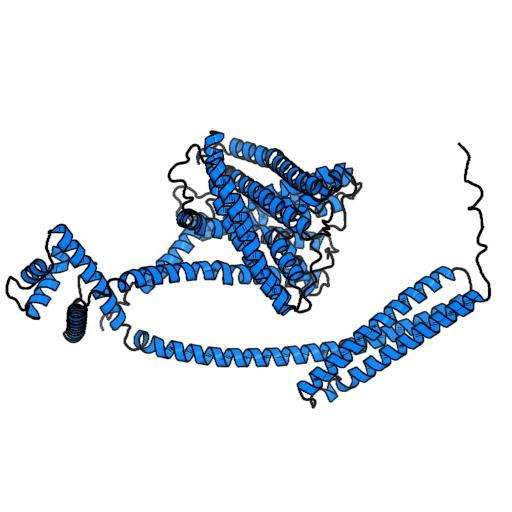ATOM 702 O O . GLU A 1 92 ? -26.869 -1.335 42.642 1.00 92.56 92 GLU A O 1
ATOM 707 N N . ASN A 1 93 ? -24.993 -0.114 42.686 1.00 91.44 93 ASN A N 1
ATOM 708 C CA . ASN A 1 93 ? -25.291 0.578 43.944 1.00 91.44 93 ASN A CA 1
ATOM 709 C C . ASN A 1 93 ? -25.895 1.979 43.747 1.00 91.44 93 ASN A C 1
ATOM 711 O O . ASN A 1 93 ? -25.962 2.758 44.704 1.00 91.44 93 ASN A O 1
ATOM 715 N N . LYS A 1 94 ? -26.359 2.318 42.537 1.00 92.50 94 LYS A N 1
ATOM 716 C CA . LYS A 1 94 ? -27.076 3.576 42.287 1.00 92.50 94 LYS A CA 1
ATOM 717 C C . LYS A 1 94 ? -28.300 3.683 43.205 1.00 92.50 94 LYS A C 1
ATOM 719 O O . LYS A 1 94 ? -29.201 2.856 43.151 1.00 92.50 94 LYS A O 1
ATOM 724 N N . GLY A 1 95 ? -28.319 4.713 44.053 1.00 89.44 95 GLY A N 1
ATOM 725 C CA . GLY A 1 95 ? -29.394 4.971 45.021 1.00 89.44 95 GLY A CA 1
ATOM 726 C C . GLY A 1 95 ? -29.137 4.448 46.441 1.00 89.44 95 GLY A C 1
ATOM 727 O O . GLY A 1 95 ? -29.884 4.802 47.350 1.00 89.44 95 GLY A O 1
ATOM 728 N N . ASN A 1 96 ? -28.069 3.675 46.679 1.00 90.94 96 ASN A N 1
ATOM 729 C CA . ASN A 1 96 ? -27.704 3.232 48.026 1.00 90.94 96 ASN A CA 1
ATOM 730 C C . ASN A 1 96 ? -26.720 4.211 48.689 1.00 90.94 96 ASN A C 1
ATOM 732 O O . ASN A 1 96 ? -25.503 4.104 48.518 1.00 90.94 96 ASN A O 1
ATOM 736 N N . ILE A 1 97 ? -27.257 5.152 49.475 1.00 89.25 97 ILE A N 1
ATOM 737 C CA . ILE A 1 97 ? -26.483 6.204 50.162 1.00 89.25 97 ILE A CA 1
ATOM 738 C C . ILE A 1 97 ? -25.388 5.604 51.061 1.00 89.25 97 ILE A C 1
ATOM 740 O O . ILE A 1 97 ? -24.278 6.129 51.098 1.00 89.25 97 ILE A O 1
ATOM 744 N N . GLY A 1 98 ? -25.654 4.468 51.717 1.00 89.88 98 GLY A N 1
ATOM 745 C CA . GLY A 1 98 ? -24.704 3.834 52.638 1.00 89.88 98 GLY A CA 1
ATOM 746 C C . GLY A 1 98 ? -23.444 3.272 51.968 1.00 89.88 98 GLY A C 1
ATOM 747 O O . GLY A 1 98 ? -22.405 3.182 52.611 1.00 89.88 98 GLY A O 1
ATOM 748 N N . ASN A 1 99 ? -23.506 2.929 50.677 1.00 93.56 99 ASN A N 1
ATOM 749 C CA . ASN A 1 99 ? -22.373 2.360 49.934 1.00 93.56 99 ASN A CA 1
ATOM 750 C C . ASN A 1 99 ? -21.616 3.405 49.093 1.00 93.56 99 ASN A C 1
ATOM 752 O O . ASN A 1 99 ? -20.512 3.131 48.613 1.00 93.56 99 ASN A O 1
ATOM 756 N N . ALA A 1 100 ? -22.193 4.596 48.904 1.00 94.81 100 ALA A N 1
ATOM 757 C CA . ALA A 1 100 ? -21.639 5.637 48.042 1.00 94.81 100 ALA A CA 1
ATOM 758 C C . ALA A 1 100 ? -20.262 6.129 48.522 1.00 94.81 100 ALA A C 1
ATOM 760 O O . ALA A 1 100 ? -19.349 6.305 47.712 1.00 94.81 100 ALA A O 1
ATOM 761 N N . GLU A 1 101 ? -20.081 6.294 49.835 1.00 96.12 101 GLU A N 1
ATOM 762 C CA . GLU A 1 101 ? -18.803 6.720 50.419 1.00 96.12 101 GLU A CA 1
ATOM 763 C C . GLU A 1 101 ? -17.704 5.664 50.249 1.00 96.12 101 GLU A C 1
ATOM 765 O O . GLU A 1 101 ? -16.580 5.997 49.868 1.00 96.12 101 GLU A O 1
ATOM 770 N N . THR A 1 102 ? -18.028 4.380 50.446 1.00 96.25 102 THR A N 1
ATOM 771 C CA . THR A 1 102 ? -17.078 3.274 50.248 1.00 96.25 102 THR A CA 1
ATOM 772 C C . THR A 1 102 ? -16.630 3.180 48.792 1.00 96.25 102 THR A C 1
ATOM 774 O O . THR A 1 102 ? -15.433 3.086 48.529 1.00 96.25 102 THR A O 1
ATOM 777 N N . ILE A 1 103 ? -17.560 3.266 47.834 1.00 97.12 103 ILE A N 1
ATOM 778 C CA . ILE A 1 103 ? -17.233 3.241 46.398 1.00 97.12 103 ILE A CA 1
ATOM 779 C C . ILE A 1 103 ? -16.329 4.422 46.032 1.00 97.12 103 ILE A C 1
ATOM 781 O O . ILE A 1 103 ? -15.338 4.233 45.329 1.00 97.12 103 ILE A O 1
ATOM 785 N N . LYS A 1 104 ? -16.615 5.623 46.554 1.00 97.62 104 LYS A N 1
ATOM 786 C CA . LYS A 1 104 ? -15.784 6.814 46.330 1.00 97.62 104 LYS A CA 1
ATOM 787 C C . LYS A 1 104 ? -14.370 6.644 46.897 1.00 97.62 104 LYS A C 1
ATOM 789 O O . LYS A 1 104 ? -13.403 6.981 46.220 1.00 97.62 104 LYS A O 1
ATOM 794 N N . SER A 1 105 ? -14.238 6.084 48.101 1.00 97.69 105 SER A N 1
ATOM 795 C CA . SER A 1 105 ? -12.938 5.787 48.720 1.00 97.69 105 SER A CA 1
ATOM 796 C C . SER A 1 105 ? -12.120 4.784 47.895 1.00 97.69 105 SER A C 1
ATOM 798 O O . SER A 1 105 ? -10.949 5.032 47.599 1.00 97.69 105 SER A O 1
ATOM 800 N N . LEU A 1 106 ? -12.750 3.692 47.449 1.00 97.88 106 LEU A N 1
ATOM 801 C CA . LEU A 1 106 ? -12.127 2.691 46.579 1.00 97.88 106 LEU A CA 1
ATOM 802 C C . LEU A 1 106 ? -11.707 3.280 45.225 1.00 97.88 106 LEU A C 1
ATOM 804 O O . LEU A 1 106 ? -10.627 2.976 44.724 1.00 97.88 106 LEU A O 1
ATOM 808 N N . GLN A 1 107 ? -12.517 4.174 44.657 1.00 98.19 107 GLN A N 1
ATOM 809 C CA . GLN A 1 107 ? -12.196 4.846 43.401 1.00 98.19 107 GLN A CA 1
ATOM 810 C C . GLN A 1 107 ? -10.982 5.774 43.540 1.00 98.19 107 GLN A C 1
ATOM 812 O O . GLN A 1 107 ? -10.118 5.782 42.665 1.00 98.19 107 GLN A O 1
ATOM 817 N N . THR A 1 108 ? -10.867 6.509 44.652 1.00 98.38 108 THR A N 1
ATOM 818 C CA . THR A 1 108 ? -9.683 7.333 44.948 1.00 98.38 108 THR A CA 1
ATOM 819 C C . THR A 1 108 ? -8.416 6.485 45.058 1.00 98.38 108 THR A C 1
ATOM 821 O O . THR A 1 108 ? -7.400 6.840 44.462 1.00 98.38 108 THR A O 1
ATOM 824 N N . ARG A 1 109 ? -8.479 5.350 45.764 1.00 98.38 109 ARG A N 1
ATOM 825 C CA . ARG A 1 109 ? -7.361 4.399 45.892 1.00 98.38 109 ARG A CA 1
ATOM 826 C C . ARG A 1 109 ? -6.903 3.849 44.545 1.00 98.38 109 ARG A C 1
ATOM 828 O O . ARG A 1 109 ? -5.731 3.957 44.193 1.00 98.38 109 ARG A O 1
ATOM 835 N N . LEU A 1 110 ? -7.844 3.364 43.737 1.00 98.12 110 LEU A N 1
ATOM 836 C CA . LEU A 1 110 ? -7.541 2.837 42.409 1.00 98.12 110 LEU A CA 1
ATOM 837 C C . LEU A 1 110 ? -6.946 3.905 41.472 1.00 98.12 110 LEU A C 1
ATOM 839 O O . LEU A 1 110 ? -6.041 3.615 40.691 1.00 98.12 110 LEU A O 1
ATOM 843 N N . ASN A 1 111 ? -7.411 5.154 41.564 1.00 97.88 111 ASN A N 1
ATOM 844 C CA . ASN A 1 111 ? -6.839 6.266 40.801 1.00 97.88 111 ASN A CA 1
ATOM 845 C C . ASN A 1 111 ? -5.410 6.611 41.253 1.00 97.88 111 ASN A C 1
ATOM 847 O O . ASN A 1 111 ? -4.558 6.917 40.413 1.00 97.88 111 ASN A O 1
ATOM 851 N N . ALA A 1 112 ? -5.127 6.536 42.557 1.00 98.06 112 ALA A N 1
ATOM 852 C CA . ALA A 1 112 ? -3.779 6.716 43.090 1.00 98.06 112 ALA A CA 1
ATOM 853 C C . ALA A 1 112 ? -2.830 5.612 42.593 1.00 98.06 112 ALA A C 1
ATOM 855 O O . ALA A 1 112 ? -1.754 5.930 42.084 1.00 98.06 112 ALA A O 1
ATOM 856 N N . ALA A 1 113 ? -3.265 4.346 42.624 1.00 98.00 113 ALA A N 1
ATOM 857 C CA . ALA A 1 113 ? -2.518 3.216 42.066 1.00 98.00 113 ALA A CA 1
ATOM 858 C C . ALA A 1 113 ? -2.242 3.397 40.561 1.00 98.00 113 ALA A C 1
ATOM 860 O O . ALA A 1 113 ? -1.103 3.280 40.116 1.00 98.00 113 ALA A O 1
ATOM 861 N N . GLY A 1 114 ? -3.251 3.790 39.774 1.00 95.38 114 GLY A N 1
ATOM 862 C CA . GLY A 1 114 ? -3.070 4.082 38.346 1.00 95.38 114 GLY A CA 1
ATOM 863 C C . GLY A 1 114 ? -2.080 5.226 38.072 1.00 95.38 114 GLY A C 1
ATOM 864 O O . GLY A 1 114 ? -1.318 5.179 37.103 1.00 95.38 114 GLY A O 1
ATOM 865 N N . THR A 1 115 ? -2.041 6.237 38.945 1.00 98.00 115 THR A N 1
ATOM 866 C CA . THR A 1 115 ? -1.083 7.351 38.849 1.00 98.00 115 THR A CA 1
ATOM 867 C C . THR A 1 115 ? 0.342 6.897 39.175 1.00 98.00 115 THR A C 1
ATOM 869 O O . THR A 1 115 ? 1.275 7.268 38.462 1.00 98.00 115 THR A O 1
ATOM 872 N N . ALA A 1 116 ? 0.522 6.086 40.222 1.00 97.62 116 ALA A N 1
ATOM 873 C CA . ALA A 1 116 ? 1.821 5.520 40.588 1.00 97.62 116 ALA A CA 1
ATOM 874 C C . ALA A 1 116 ? 2.368 4.601 39.482 1.00 97.62 116 ALA A C 1
ATOM 876 O O . ALA A 1 116 ? 3.506 4.784 39.050 1.00 97.62 116 ALA A O 1
ATOM 877 N N . LEU A 1 117 ? 1.525 3.725 38.922 1.00 97.44 117 LEU A N 1
ATOM 878 C CA . LEU A 1 117 ? 1.883 2.873 37.785 1.00 97.44 117 LEU A CA 1
ATOM 879 C C . LEU A 1 117 ? 2.339 3.690 36.572 1.00 97.44 117 LEU A C 1
ATOM 881 O O . LEU A 1 117 ? 3.343 3.363 35.945 1.00 97.44 117 LEU A O 1
ATOM 885 N N . SER A 1 118 ? 1.625 4.774 36.251 1.00 96.25 118 SER A N 1
ATOM 886 C CA . SER A 1 118 ? 1.970 5.648 35.120 1.00 96.25 118 SER A CA 1
ATOM 887 C C . SER A 1 118 ? 3.332 6.326 35.310 1.00 96.25 118 SER A C 1
ATOM 889 O O . SER A 1 118 ? 4.090 6.465 34.351 1.00 96.25 118 SER A O 1
ATOM 891 N N . LYS A 1 119 ? 3.674 6.720 36.546 1.00 97.25 119 LYS A N 1
ATOM 892 C CA . LYS A 1 119 ? 4.997 7.274 36.873 1.00 97.25 119 LYS A CA 1
ATOM 893 C C . LYS A 1 119 ? 6.097 6.221 36.739 1.00 97.25 119 LYS A C 1
ATOM 895 O O . LYS A 1 119 ? 7.103 6.505 36.098 1.00 97.25 119 LYS A O 1
ATOM 900 N N . ALA A 1 120 ? 5.890 5.020 37.279 1.00 96.44 120 ALA A N 1
ATOM 901 C CA . ALA A 1 120 ? 6.868 3.937 37.194 1.00 96.44 120 ALA A CA 1
ATOM 902 C C . ALA A 1 120 ? 7.111 3.500 35.737 1.00 96.44 120 ALA A C 1
ATOM 904 O O . ALA A 1 120 ? 8.257 3.431 35.302 1.00 96.44 120 ALA A O 1
ATOM 905 N N . LYS A 1 121 ? 6.046 3.339 34.934 1.00 96.50 121 LYS A N 1
ATOM 906 C CA . LYS A 1 121 ? 6.145 3.069 33.487 1.00 96.50 121 LYS A CA 1
ATOM 907 C C . LYS A 1 121 ? 6.957 4.125 32.745 1.00 96.50 121 LYS A C 1
ATOM 909 O O . LYS A 1 121 ? 7.746 3.786 31.875 1.00 96.50 121 LYS A O 1
ATOM 914 N N . LYS A 1 122 ? 6.792 5.405 33.091 1.00 95.88 122 LYS A N 1
ATOM 915 C CA . LYS A 1 122 ? 7.560 6.486 32.463 1.00 95.88 122 LYS A CA 1
ATOM 916 C C . LYS A 1 122 ? 9.065 6.348 32.724 1.00 95.88 122 LYS A C 1
ATOM 918 O O . LYS A 1 122 ? 9.845 6.598 31.812 1.00 95.88 122 LYS A O 1
ATOM 923 N N . VAL A 1 123 ? 9.468 5.944 33.931 1.00 94.75 123 VAL A N 1
ATOM 924 C CA . VAL A 1 123 ? 10.883 5.696 34.268 1.00 94.75 123 VAL A CA 1
ATOM 925 C C . VAL A 1 123 ? 11.431 4.519 33.460 1.00 94.75 123 VAL A C 1
ATOM 927 O O . VAL A 1 123 ? 12.462 4.668 32.809 1.00 94.75 123 VAL A O 1
ATOM 930 N N . VAL A 1 124 ? 10.703 3.395 33.432 1.00 94.12 124 VAL A N 1
ATOM 931 C CA . VAL A 1 124 ? 11.086 2.197 32.662 1.00 94.12 124 VAL A CA 1
ATOM 932 C C . VAL A 1 124 ? 11.237 2.527 31.177 1.00 94.12 124 VAL A C 1
ATOM 934 O O . VAL A 1 124 ? 12.303 2.305 30.615 1.00 94.12 124 VAL A O 1
ATOM 937 N N . ASN A 1 125 ? 10.226 3.152 30.564 1.00 90.56 125 ASN A N 1
ATOM 938 C CA . ASN A 1 125 ? 10.244 3.486 29.138 1.00 90.56 125 ASN A CA 1
ATOM 939 C C . ASN A 1 125 ? 11.383 4.455 28.786 1.00 90.56 125 ASN A C 1
ATOM 941 O O . ASN A 1 125 ? 12.025 4.308 27.751 1.00 90.56 125 ASN A O 1
ATOM 945 N N . ASN A 1 126 ? 11.660 5.448 29.638 1.00 90.62 126 ASN A N 1
ATOM 946 C CA . ASN A 1 126 ? 12.762 6.379 29.400 1.00 90.62 126 ASN A CA 1
ATOM 947 C C . ASN A 1 126 ? 14.122 5.661 29.377 1.00 90.62 126 ASN A C 1
ATOM 949 O O . ASN A 1 126 ? 14.956 5.986 28.531 1.00 90.62 126 ASN A O 1
ATOM 953 N N . GLN A 1 127 ? 14.355 4.701 30.279 1.00 90.69 127 GLN A N 1
ATOM 954 C CA . GLN A 1 127 ? 15.597 3.922 30.282 1.00 90.69 127 GLN A CA 1
ATOM 955 C C . GLN A 1 127 ? 15.653 2.903 29.148 1.00 90.69 127 GLN A C 1
ATOM 957 O O . GLN A 1 127 ? 16.694 2.778 28.511 1.00 90.69 127 GLN A O 1
ATOM 962 N N . GLU A 1 128 ? 14.539 2.249 28.828 1.00 88.94 128 GLU A N 1
ATOM 963 C CA . GLU A 1 128 ? 14.439 1.356 27.673 1.00 88.94 128 GLU A CA 1
ATOM 964 C C . GLU A 1 128 ? 14.789 2.104 26.379 1.00 88.94 128 GLU A C 1
ATOM 966 O O . GLU A 1 128 ? 15.617 1.644 25.598 1.00 88.94 128 GLU A O 1
ATOM 971 N N . HIS A 1 129 ? 14.269 3.321 26.193 1.00 85.06 129 HIS A N 1
ATOM 972 C CA . HIS A 1 129 ? 14.608 4.158 25.041 1.00 85.06 129 HIS A CA 1
ATOM 973 C C . HIS A 1 129 ? 16.094 4.547 25.018 1.00 85.06 129 HIS A C 1
ATOM 975 O O . HIS A 1 129 ? 16.722 4.488 23.960 1.00 85.06 129 HIS A O 1
ATOM 981 N N . LYS A 1 130 ? 16.679 4.934 26.164 1.00 87.88 130 LYS A N 1
ATOM 982 C CA . LYS A 1 130 ? 18.121 5.230 26.267 1.00 87.88 130 LYS A CA 1
ATOM 983 C C . LYS A 1 130 ? 18.966 3.994 25.932 1.00 87.88 130 LYS A C 1
ATOM 985 O O . LYS A 1 130 ? 19.963 4.118 25.224 1.00 87.88 130 LYS A O 1
ATOM 990 N N . PHE A 1 131 ? 18.569 2.817 26.413 1.00 85.69 131 PHE A N 1
ATOM 991 C CA . PHE A 1 131 ? 19.243 1.548 26.149 1.00 85.69 131 PHE A CA 1
ATOM 992 C C . PHE A 1 131 ? 19.170 1.167 24.666 1.00 85.69 131 PHE A C 1
ATOM 994 O O . PHE A 1 131 ? 20.206 0.927 24.048 1.00 85.69 131 PHE A O 1
ATOM 1001 N N . VAL A 1 132 ? 17.975 1.200 24.068 1.00 80.19 132 VAL A N 1
ATOM 1002 C CA . VAL A 1 132 ? 17.773 0.930 22.637 1.00 80.19 132 VAL A CA 1
ATOM 1003 C C . VAL A 1 132 ? 18.584 1.907 21.785 1.00 80.19 132 VAL A C 1
ATOM 1005 O O . VAL A 1 132 ? 19.255 1.481 20.851 1.00 80.19 132 VAL A O 1
ATOM 1008 N N . ALA A 1 133 ? 18.607 3.198 22.132 1.00 79.62 133 ALA A N 1
ATOM 1009 C CA . ALA A 1 133 ? 19.423 4.185 21.426 1.00 79.62 133 ALA A CA 1
ATOM 1010 C C . ALA A 1 133 ? 20.931 3.882 21.519 1.00 79.62 133 ALA A C 1
ATOM 1012 O O . ALA A 1 133 ? 21.625 3.967 20.508 1.00 79.62 133 ALA A O 1
ATOM 1013 N N . LYS A 1 134 ? 21.443 3.495 22.699 1.00 85.31 134 LYS A N 1
ATOM 1014 C CA . LYS A 1 134 ? 22.852 3.091 22.872 1.00 85.31 134 LYS A CA 1
ATOM 1015 C C . LYS A 1 134 ? 23.193 1.842 22.056 1.00 85.31 134 LYS A C 1
ATOM 1017 O O . LYS A 1 134 ? 24.222 1.831 21.388 1.00 85.31 134 LYS A O 1
ATOM 1022 N N . LYS A 1 135 ? 22.321 0.829 22.067 1.00 82.50 135 LYS A N 1
ATOM 1023 C CA . LYS A 1 135 ? 22.496 -0.401 21.284 1.00 82.50 135 LYS A CA 1
ATOM 1024 C C . LYS A 1 135 ? 22.505 -0.117 19.780 1.00 82.50 135 LYS A C 1
ATOM 1026 O O . LYS A 1 135 ? 23.412 -0.559 19.087 1.00 82.50 135 LYS A O 1
ATOM 1031 N N . LEU A 1 136 ? 21.558 0.686 19.291 1.00 74.88 136 LEU A N 1
ATOM 1032 C CA . LEU A 1 136 ? 21.515 1.096 17.884 1.00 74.88 136 LEU A CA 1
ATOM 1033 C C . LEU A 1 136 ? 22.759 1.895 17.482 1.00 74.88 136 LEU A C 1
ATOM 1035 O O . LEU A 1 136 ? 23.283 1.686 16.396 1.00 74.88 136 LEU A O 1
ATOM 1039 N N . LEU A 1 137 ? 23.261 2.789 18.342 1.00 80.56 137 LEU A N 1
ATOM 1040 C CA . LEU A 1 137 ? 24.513 3.505 18.074 1.00 80.56 137 LEU A CA 1
ATOM 1041 C C . LEU A 1 137 ? 25.712 2.554 17.978 1.00 80.56 137 LEU A C 1
ATOM 1043 O O . LEU A 1 137 ? 26.567 2.759 17.122 1.00 80.56 137 LEU A O 1
ATOM 1047 N N . GLN A 1 138 ? 25.768 1.514 18.814 1.00 83.25 138 GLN A N 1
ATOM 1048 C CA . GLN A 1 138 ? 26.805 0.488 18.722 1.00 83.25 138 GLN A CA 1
ATOM 1049 C C . GLN A 1 138 ? 26.708 -0.295 17.404 1.00 83.25 138 GLN A C 1
ATOM 1051 O O . GLN A 1 138 ? 27.700 -0.379 16.688 1.00 83.25 138 GLN A O 1
ATOM 1056 N N . GLU A 1 139 ? 25.522 -0.796 17.045 1.00 78.62 139 GLU A N 1
ATOM 1057 C CA . GLU A 1 139 ? 25.299 -1.517 15.781 1.00 78.62 139 GLU A CA 1
ATOM 1058 C C . GLU A 1 139 ? 25.630 -0.642 14.560 1.00 78.62 139 GLU A C 1
ATOM 1060 O O . GLU A 1 139 ? 26.230 -1.109 13.594 1.00 78.62 139 GLU A O 1
ATOM 1065 N N . VAL A 1 140 ? 25.281 0.651 14.601 1.00 83.75 140 VAL A N 1
ATOM 1066 C CA . VAL A 1 140 ? 25.639 1.616 13.551 1.00 83.75 140 VAL A CA 1
ATOM 1067 C C . VAL A 1 140 ? 27.150 1.781 13.441 1.00 83.75 140 VAL A C 1
ATOM 1069 O O . VAL A 1 140 ? 27.658 1.789 12.324 1.00 83.75 140 VAL A O 1
ATOM 1072 N N . ASN A 1 141 ? 27.873 1.877 14.558 1.00 86.38 141 ASN A N 1
ATOM 1073 C CA . ASN A 1 141 ? 29.332 1.976 14.529 1.00 86.38 141 ASN A CA 1
ATOM 1074 C C . ASN A 1 141 ? 29.972 0.700 13.959 1.00 86.38 141 ASN A C 1
ATOM 1076 O O . ASN A 1 141 ? 30.824 0.800 13.084 1.00 86.38 141 ASN A O 1
ATOM 1080 N N . GLU A 1 142 ? 29.501 -0.486 14.356 1.00 88.38 142 GLU A N 1
ATOM 1081 C CA . GLU A 1 142 ? 29.973 -1.765 13.802 1.00 88.38 142 GLU A CA 1
ATOM 1082 C C . GLU A 1 142 ? 29.714 -1.864 12.283 1.00 88.38 142 GLU A C 1
ATOM 1084 O O . GLU A 1 142 ? 30.574 -2.313 11.521 1.00 88.38 142 GLU A O 1
ATOM 1089 N N . MET A 1 143 ? 28.554 -1.389 11.809 1.00 80.38 143 MET A N 1
ATOM 1090 C CA . MET A 1 143 ? 28.249 -1.316 10.376 1.00 80.38 143 MET A CA 1
ATOM 1091 C C . MET A 1 143 ? 29.122 -0.298 9.634 1.00 80.38 143 MET A C 1
ATOM 1093 O O . MET A 1 143 ? 29.526 -0.568 8.504 1.00 80.38 143 MET A O 1
ATOM 1097 N N . VAL A 1 144 ? 29.410 0.860 10.237 1.00 87.06 144 VAL A N 1
ATOM 1098 C CA . VAL A 1 144 ? 30.308 1.871 9.656 1.00 87.06 144 VAL A CA 1
ATOM 1099 C C . VAL A 1 144 ? 31.720 1.306 9.524 1.00 87.06 144 VAL A C 1
ATOM 1101 O O . VAL A 1 144 ? 32.286 1.397 8.438 1.00 87.06 144 VAL A O 1
ATOM 1104 N N . ASP A 1 145 ? 32.246 0.636 10.549 1.00 91.69 145 ASP A N 1
ATOM 1105 C CA . ASP A 1 145 ? 33.572 0.004 10.511 1.00 91.69 145 ASP A CA 1
ATOM 1106 C C . ASP A 1 145 ? 33.658 -1.087 9.424 1.00 91.69 145 ASP A C 1
ATOM 1108 O O . ASP A 1 145 ? 34.644 -1.188 8.679 1.00 91.69 145 ASP A O 1
ATOM 1112 N N . SER A 1 146 ? 32.596 -1.886 9.275 1.00 87.06 146 SER A N 1
ATOM 1113 C CA . SER A 1 146 ? 32.482 -2.867 8.191 1.00 87.06 146 SER A CA 1
ATOM 1114 C C . SER A 1 146 ? 32.449 -2.194 6.815 1.00 87.06 146 SER A C 1
ATOM 1116 O O . SER A 1 146 ? 33.148 -2.624 5.897 1.00 87.06 146 SER A O 1
ATOM 1118 N N . LEU A 1 147 ? 31.666 -1.122 6.659 1.00 85.50 147 LEU A N 1
ATOM 1119 C CA . LEU A 1 147 ? 31.553 -0.382 5.403 1.00 85.50 147 LEU A CA 1
ATOM 1120 C C . LEU A 1 147 ? 32.877 0.295 5.029 1.00 85.50 147 LEU A C 1
ATOM 1122 O O . LEU A 1 147 ? 33.272 0.254 3.868 1.00 85.50 147 LEU A O 1
ATOM 1126 N N . GLU A 1 148 ? 33.592 0.882 5.989 1.00 92.31 148 GLU A N 1
ATOM 1127 C CA . GLU A 1 148 ? 34.922 1.455 5.763 1.00 92.31 148 GLU A CA 1
ATOM 1128 C C . GLU A 1 148 ? 35.920 0.399 5.273 1.00 92.31 148 GLU A C 1
ATOM 1130 O O . GLU A 1 148 ? 36.756 0.682 4.411 1.00 92.31 148 GLU A O 1
ATOM 1135 N N . THR A 1 149 ? 35.814 -0.830 5.782 1.00 91.19 149 THR A N 1
ATOM 1136 C CA . THR A 1 149 ? 36.628 -1.964 5.327 1.00 91.19 149 THR A CA 1
ATOM 1137 C C . THR A 1 149 ? 36.301 -2.339 3.878 1.00 91.19 149 THR A C 1
ATOM 1139 O O . THR A 1 149 ? 37.211 -2.502 3.063 1.00 91.19 149 THR A O 1
ATOM 1142 N N . GLU A 1 150 ? 35.017 -2.421 3.518 1.00 86.94 150 GLU A N 1
ATOM 1143 C CA . GLU A 1 150 ? 34.588 -2.703 2.141 1.00 86.94 150 GLU A CA 1
ATOM 1144 C C . GLU A 1 150 ? 34.960 -1.583 1.164 1.00 86.94 150 GLU A C 1
ATOM 1146 O O . GLU A 1 150 ? 35.372 -1.862 0.038 1.00 86.94 150 GLU A O 1
ATOM 1151 N N . VAL A 1 151 ? 34.852 -0.318 1.585 1.00 86.19 151 VAL A N 1
ATOM 1152 C CA . VAL A 1 151 ? 35.254 0.839 0.777 1.00 86.19 151 VAL A CA 1
ATOM 1153 C C . VAL A 1 151 ? 36.749 0.784 0.484 1.00 86.19 151 VAL A C 1
ATOM 1155 O O . VAL A 1 151 ? 37.119 0.912 -0.678 1.00 86.19 151 VAL A O 1
ATOM 1158 N N . LYS A 1 152 ? 37.599 0.506 1.480 1.00 91.88 152 LYS A N 1
ATOM 1159 C CA . LYS A 1 152 ? 39.046 0.334 1.264 1.00 91.88 152 LYS A CA 1
ATOM 1160 C C . LYS A 1 152 ? 39.349 -0.817 0.306 1.00 91.88 152 LYS A C 1
ATOM 1162 O O . LYS A 1 152 ? 40.136 -0.649 -0.618 1.00 91.88 152 LYS A O 1
ATOM 1167 N N . ALA A 1 153 ? 38.677 -1.959 0.456 1.00 87.94 153 ALA A N 1
ATOM 1168 C CA . ALA A 1 153 ? 38.836 -3.077 -0.475 1.00 87.94 153 ALA A CA 1
ATOM 1169 C C . ALA A 1 153 ? 38.394 -2.709 -1.906 1.00 87.94 153 ALA A C 1
ATOM 1171 O O . ALA A 1 153 ? 39.045 -3.074 -2.886 1.00 87.94 153 ALA A O 1
ATOM 1172 N N . ALA A 1 154 ? 37.301 -1.955 -2.052 1.00 79.38 154 ALA A N 1
ATOM 1173 C CA . ALA A 1 154 ? 36.844 -1.460 -3.345 1.00 79.38 154 ALA A CA 1
ATOM 1174 C C . ALA A 1 154 ? 37.817 -0.433 -3.948 1.00 79.38 154 ALA A C 1
ATOM 1176 O O . ALA A 1 154 ? 38.038 -0.459 -5.159 1.00 79.38 154 ALA A O 1
ATOM 1177 N N . GLU A 1 155 ? 38.411 0.438 -3.130 1.00 82.00 155 GLU A N 1
ATOM 1178 C CA . GLU A 1 155 ? 39.467 1.371 -3.532 1.00 82.00 155 GLU A CA 1
ATOM 1179 C C . GLU A 1 155 ? 40.710 0.622 -4.020 1.00 82.00 155 GLU A C 1
ATOM 1181 O O . GLU A 1 155 ? 41.212 0.947 -5.091 1.00 82.00 155 GLU A O 1
ATOM 1186 N N . GLU A 1 156 ? 41.148 -0.430 -3.324 1.00 86.06 156 GLU A N 1
ATOM 1187 C CA . GLU A 1 156 ? 42.270 -1.281 -3.748 1.00 86.06 156 GLU A CA 1
ATOM 1188 C C . GLU A 1 156 ? 41.995 -1.974 -5.093 1.00 86.06 156 GLU A C 1
ATOM 1190 O O . GLU A 1 156 ? 42.837 -1.964 -5.992 1.00 86.06 156 GLU A O 1
ATOM 1195 N N . VAL A 1 157 ? 40.790 -2.523 -5.285 1.00 79.69 157 VAL A N 1
ATOM 1196 C CA . VAL A 1 157 ? 40.379 -3.137 -6.563 1.00 79.69 157 VAL A CA 1
ATOM 1197 C C . VAL A 1 157 ? 40.236 -2.092 -7.676 1.00 79.69 157 VAL A C 1
ATOM 1199 O O . VAL A 1 157 ? 40.488 -2.385 -8.848 1.00 79.69 157 VAL A O 1
ATOM 1202 N N . ALA A 1 158 ? 39.833 -0.868 -7.336 1.00 76.88 158 ALA A N 1
ATOM 1203 C CA . ALA A 1 158 ? 39.699 0.240 -8.274 1.00 76.88 158 ALA A CA 1
ATOM 1204 C C . ALA A 1 158 ? 41.017 0.993 -8.515 1.00 76.88 158 ALA A C 1
ATOM 1206 O O . ALA A 1 158 ? 41.089 1.759 -9.478 1.00 76.88 158 ALA A O 1
ATOM 1207 N N . ALA A 1 159 ? 42.065 0.771 -7.718 1.00 85.88 159 ALA A N 1
ATOM 1208 C CA . ALA A 1 159 ? 43.346 1.460 -7.854 1.00 85.88 159 ALA A CA 1
ATOM 1209 C C . ALA A 1 159 ? 43.940 1.325 -9.271 1.00 85.88 159 ALA A C 1
ATOM 1211 O O . ALA A 1 159 ? 44.289 2.347 -9.858 1.00 85.88 159 ALA A O 1
ATOM 1212 N N . PRO A 1 160 ? 43.923 0.154 -9.946 1.00 77.12 160 PRO A N 1
ATOM 1213 C CA . PRO A 1 160 ? 44.366 0.057 -11.340 1.00 77.12 160 PRO A CA 1
ATOM 1214 C C . PRO A 1 160 ? 43.535 0.894 -12.331 1.00 77.12 160 PRO A C 1
ATOM 1216 O O . PRO A 1 160 ? 44.034 1.284 -13.385 1.00 77.12 160 PRO A O 1
ATOM 1219 N N . LEU A 1 161 ? 42.266 1.176 -12.025 1.00 72.56 161 LEU A N 1
ATOM 1220 C CA . LEU A 1 161 ? 41.411 2.048 -12.836 1.00 72.56 161 LEU A CA 1
ATOM 1221 C C . LEU A 1 161 ? 41.677 3.533 -12.565 1.00 72.56 161 LEU A C 1
ATOM 1223 O O . LEU A 1 161 ? 41.610 4.338 -13.493 1.00 72.56 161 LEU A O 1
ATOM 1227 N N . LEU A 1 162 ? 41.952 3.890 -11.311 1.00 75.38 162 LEU A N 1
ATOM 1228 C CA . LEU A 1 162 ? 42.117 5.274 -10.869 1.00 75.38 162 LEU A CA 1
ATOM 1229 C C . LEU A 1 162 ? 43.553 5.776 -11.058 1.00 75.38 162 LEU A C 1
ATOM 1231 O O . LEU A 1 162 ? 43.747 6.864 -11.595 1.00 75.38 162 LEU A O 1
ATOM 1235 N N . GLU A 1 163 ? 44.547 4.977 -10.674 1.00 82.94 163 GLU A N 1
ATOM 1236 C CA . GLU A 1 163 ? 45.967 5.345 -10.673 1.00 82.94 163 GLU A CA 1
ATOM 1237 C C . GLU A 1 163 ? 46.619 5.120 -12.040 1.00 82.94 163 GLU A C 1
ATOM 1239 O O . GLU A 1 163 ? 47.304 6.004 -12.550 1.00 82.94 163 GLU A O 1
ATOM 1244 N N . ASN A 1 164 ? 46.332 3.992 -12.704 1.00 77.25 164 ASN A N 1
ATOM 1245 C CA . ASN A 1 164 ? 46.864 3.699 -14.046 1.00 77.25 164 ASN A CA 1
ATOM 1246 C C . ASN A 1 164 ? 45.961 4.230 -15.174 1.00 77.25 164 ASN A C 1
ATOM 1248 O O . ASN A 1 164 ? 46.014 3.739 -16.305 1.00 77.25 164 ASN A O 1
ATOM 1252 N N . GLY A 1 165 ? 45.064 5.175 -14.865 1.00 76.19 165 GLY A N 1
ATOM 1253 C CA . GLY A 1 165 ? 44.151 5.811 -15.822 1.00 76.19 165 GLY A CA 1
ATOM 1254 C C . GLY A 1 165 ? 43.207 4.852 -16.559 1.00 76.19 165 GLY A C 1
ATOM 1255 O O . GLY A 1 165 ? 42.676 5.205 -17.612 1.00 76.19 165 GLY A O 1
ATOM 1256 N N . GLY A 1 166 ? 43.035 3.621 -16.063 1.00 73.81 166 GLY A N 1
ATOM 1257 C CA . GLY A 1 166 ? 42.241 2.583 -16.717 1.00 73.81 166 GLY A CA 1
ATOM 1258 C C . GLY A 1 166 ? 42.787 2.149 -18.081 1.00 73.81 166 GLY A C 1
ATOM 1259 O O . GLY A 1 166 ? 42.028 1.616 -18.892 1.00 73.81 166 GLY A O 1
ATOM 1260 N N . VAL A 1 167 ? 44.083 2.353 -18.351 1.00 75.88 167 VAL A N 1
ATOM 1261 C CA . VAL A 1 167 ? 44.696 2.086 -19.665 1.00 75.88 167 VAL A CA 1
ATOM 1262 C C . VAL A 1 167 ? 44.437 0.653 -20.137 1.00 75.88 167 VAL A C 1
ATOM 1264 O O . VAL A 1 167 ? 44.089 0.460 -21.297 1.00 75.88 167 VAL A O 1
ATOM 1267 N N . GLN A 1 168 ? 44.494 -0.343 -19.248 1.00 71.06 168 GLN A N 1
ATOM 1268 C CA . GLN A 1 168 ? 44.203 -1.741 -19.601 1.00 71.06 168 GLN A CA 1
ATOM 1269 C C . GLN A 1 168 ? 42.758 -1.951 -20.091 1.00 71.06 168 GLN A C 1
ATOM 1271 O O . GLN A 1 168 ? 42.529 -2.699 -21.040 1.00 71.06 168 GLN A O 1
ATOM 1276 N N . PHE A 1 169 ? 41.779 -1.256 -19.502 1.00 72.31 169 PHE A N 1
ATOM 1277 C CA . PHE A 1 169 ? 40.381 -1.323 -19.940 1.00 72.31 169 PHE A CA 1
ATOM 1278 C C . PHE A 1 169 ? 40.167 -0.614 -21.278 1.00 72.31 169 PHE A C 1
ATOM 1280 O O . PHE A 1 169 ? 39.397 -1.098 -22.108 1.00 72.31 169 PHE A O 1
ATOM 1287 N N . LEU A 1 170 ? 40.861 0.506 -21.503 1.00 76.94 170 LEU A N 1
ATOM 1288 C CA . LEU A 1 170 ? 40.846 1.204 -22.789 1.00 76.94 170 LEU A CA 1
ATOM 1289 C C . LEU A 1 170 ? 41.444 0.331 -23.892 1.00 76.94 170 LEU A C 1
ATOM 1291 O O . LEU A 1 170 ? 40.817 0.158 -24.929 1.00 76.94 170 LEU A O 1
ATOM 1295 N N . VAL A 1 171 ? 42.590 -0.297 -23.628 1.00 78.12 171 VAL A N 1
ATOM 1296 C CA . VAL A 1 171 ? 43.250 -1.253 -24.529 1.00 78.12 171 VAL A CA 1
ATOM 1297 C C . VAL A 1 171 ? 42.325 -2.439 -24.837 1.00 78.12 171 VAL A C 1
ATOM 1299 O O . VAL A 1 171 ? 42.116 -2.767 -26.004 1.00 78.12 171 VAL A O 1
ATOM 1302 N N . ALA A 1 172 ? 41.685 -3.040 -23.829 1.00 74.81 172 ALA A N 1
ATOM 1303 C CA . ALA A 1 172 ? 40.747 -4.148 -24.034 1.00 74.81 172 ALA A CA 1
ATOM 1304 C C . ALA A 1 172 ? 39.497 -3.736 -24.841 1.00 74.81 172 ALA A C 1
ATOM 1306 O O . ALA A 1 172 ? 39.057 -4.461 -25.738 1.00 74.81 172 ALA A O 1
ATOM 1307 N N . GLY A 1 173 ? 38.930 -2.558 -24.559 1.00 78.75 173 GLY A N 1
ATOM 1308 C CA . GLY A 1 173 ? 37.806 -2.002 -25.316 1.00 78.75 173 GLY A CA 1
ATOM 1309 C C . GLY A 1 173 ? 38.170 -1.721 -26.775 1.00 78.75 173 GLY A C 1
ATOM 1310 O O . GLY A 1 173 ? 37.429 -2.096 -27.685 1.00 78.75 173 GLY A O 1
ATOM 1311 N N . SER A 1 174 ? 39.343 -1.134 -26.995 1.00 81.44 174 SER A N 1
ATOM 1312 C CA . SER A 1 174 ? 39.932 -0.866 -28.305 1.00 81.44 174 SER A CA 1
ATOM 1313 C C . SER A 1 174 ? 40.186 -2.143 -29.109 1.00 81.44 174 SER A C 1
ATOM 1315 O O . SER A 1 174 ? 39.782 -2.213 -30.271 1.00 81.44 174 SER A O 1
ATOM 1317 N N . LEU A 1 175 ? 40.735 -3.198 -28.487 1.00 80.25 175 LEU A N 1
ATOM 1318 C CA . LEU A 1 175 ? 40.871 -4.522 -29.114 1.00 80.25 175 LEU A CA 1
ATOM 1319 C C . LEU A 1 175 ? 39.531 -5.081 -29.571 1.00 80.25 175 LEU A C 1
ATOM 1321 O O . LEU A 1 175 ? 39.426 -5.624 -30.668 1.00 80.25 175 LEU A O 1
ATOM 1325 N N . LYS A 1 176 ? 38.499 -4.968 -28.733 1.00 80.31 176 LYS A N 1
ATOM 1326 C CA . LYS A 1 176 ? 37.173 -5.509 -29.038 1.00 80.31 176 LYS A CA 1
ATOM 1327 C C . LYS A 1 176 ? 36.536 -4.787 -30.225 1.00 80.31 176 LYS A C 1
ATOM 1329 O O . LYS A 1 176 ? 35.958 -5.441 -31.094 1.00 80.31 176 LYS A O 1
ATOM 1334 N N . THR A 1 177 ? 36.673 -3.463 -30.282 1.00 85.25 177 THR A N 1
ATOM 1335 C CA . THR A 1 177 ? 36.211 -2.640 -31.411 1.00 85.25 177 THR A CA 1
ATOM 1336 C C . THR A 1 177 ? 36.969 -2.991 -32.689 1.00 85.25 177 THR A C 1
ATOM 1338 O O . THR A 1 177 ? 36.341 -3.263 -33.713 1.00 85.25 177 THR A O 1
ATOM 1341 N N . LEU A 1 178 ? 38.298 -3.099 -32.610 1.00 87.62 178 LEU A N 1
ATOM 1342 C CA . LEU A 1 178 ? 39.154 -3.496 -33.727 1.00 87.62 178 LEU A CA 1
ATOM 1343 C C . LEU A 1 178 ? 38.801 -4.890 -34.257 1.00 87.62 178 LEU A C 1
ATOM 1345 O O . LEU A 1 178 ? 38.586 -5.066 -35.453 1.00 87.62 178 LEU A O 1
ATOM 1349 N N . ALA A 1 179 ? 38.665 -5.877 -33.371 1.00 86.69 179 ALA A N 1
ATOM 1350 C CA . ALA A 1 179 ? 38.290 -7.238 -33.739 1.00 86.69 179 ALA A CA 1
ATOM 1351 C C . ALA A 1 179 ? 36.897 -7.295 -34.387 1.00 86.69 179 ALA A C 1
ATOM 1353 O O . ALA A 1 179 ? 36.689 -8.027 -35.355 1.00 86.69 179 ALA A O 1
ATOM 1354 N N . ALA A 1 180 ? 35.930 -6.517 -33.891 1.00 86.06 180 ALA A N 1
ATOM 1355 C CA . ALA A 1 180 ? 34.593 -6.441 -34.479 1.00 86.06 180 ALA A CA 1
ATOM 1356 C C . ALA A 1 180 ? 34.601 -5.799 -35.878 1.00 86.06 180 ALA A C 1
ATOM 1358 O O . ALA A 1 180 ? 33.879 -6.263 -36.769 1.00 86.06 180 ALA A O 1
ATOM 1359 N N . ALA A 1 181 ? 35.418 -4.765 -36.082 1.00 90.56 181 ALA A N 1
ATOM 1360 C CA . ALA A 1 181 ? 35.601 -4.131 -37.382 1.00 90.56 181 ALA A CA 1
ATOM 1361 C C . ALA A 1 181 ? 36.277 -5.082 -38.378 1.00 90.56 181 ALA A C 1
ATOM 1363 O O . ALA A 1 181 ? 35.731 -5.304 -39.455 1.00 90.56 181 ALA A O 1
ATOM 1364 N N . LEU A 1 182 ? 37.374 -5.739 -37.985 1.00 90.31 182 LEU A N 1
ATOM 1365 C CA . LEU A 1 182 ? 38.067 -6.728 -38.819 1.00 90.31 182 LEU A CA 1
ATOM 1366 C C . LEU A 1 182 ? 37.148 -7.896 -39.202 1.00 90.31 182 LEU A C 1
ATOM 1368 O O . LEU A 1 182 ? 37.085 -8.267 -40.368 1.00 90.31 182 LEU A O 1
ATOM 1372 N N . ARG A 1 183 ? 36.342 -8.422 -38.268 1.00 90.25 183 ARG A N 1
ATOM 1373 C CA . ARG A 1 183 ? 35.338 -9.460 -38.580 1.00 90.25 183 ARG A CA 1
ATOM 1374 C C . ARG A 1 183 ? 34.265 -8.979 -39.558 1.00 90.25 183 ARG A C 1
ATOM 1376 O O . ARG A 1 183 ? 33.750 -9.781 -40.333 1.00 90.25 183 ARG A O 1
ATOM 1383 N N . SER A 1 184 ? 33.885 -7.704 -39.494 1.00 91.38 184 SER A N 1
ATOM 1384 C CA . SER A 1 184 ? 32.916 -7.121 -40.431 1.00 91.38 184 SER A CA 1
ATOM 1385 C C . SER A 1 184 ? 33.533 -6.986 -41.825 1.00 91.38 184 SER A C 1
ATOM 1387 O O . SER A 1 184 ? 32.921 -7.419 -42.796 1.00 91.38 184 SER A O 1
ATOM 1389 N N . TYR A 1 185 ? 34.773 -6.499 -41.895 1.00 94.00 185 TYR A N 1
ATOM 1390 C CA . TYR A 1 185 ? 35.548 -6.376 -43.128 1.00 94.00 185 TYR A CA 1
ATOM 1391 C C . TYR A 1 185 ? 35.767 -7.725 -43.818 1.00 94.00 185 TYR A C 1
ATOM 1393 O O . TYR A 1 185 ? 35.483 -7.874 -45.004 1.00 94.00 185 TYR A O 1
ATOM 1401 N N . MET A 1 186 ? 36.170 -8.746 -43.055 1.00 94.00 186 MET A N 1
ATOM 1402 C CA . MET A 1 186 ? 36.323 -10.111 -43.561 1.00 94.00 186 MET A CA 1
ATOM 1403 C C . MET A 1 186 ? 35.033 -10.642 -44.187 1.00 94.00 186 MET A C 1
ATOM 1405 O O . MET A 1 186 ? 35.070 -11.243 -45.255 1.00 94.00 186 MET A O 1
ATOM 1409 N N . LYS A 1 187 ? 33.876 -10.400 -43.554 1.00 94.12 187 LYS A N 1
ATOM 1410 C CA . LYS A 1 187 ? 32.577 -10.818 -44.103 1.00 94.12 187 LYS A CA 1
ATOM 1411 C C . LYS A 1 187 ? 32.238 -10.086 -45.397 1.00 94.12 187 LYS A C 1
ATOM 1413 O O . LYS A 1 187 ? 31.755 -10.717 -46.329 1.00 94.12 187 LYS A O 1
ATOM 1418 N N . GLU A 1 188 ? 32.484 -8.782 -45.454 1.00 94.88 188 GLU A N 1
ATOM 1419 C CA . GLU A 1 188 ? 32.198 -7.962 -46.633 1.00 94.88 188 GLU A CA 1
ATOM 1420 C C . GLU A 1 188 ? 33.070 -8.356 -47.830 1.00 94.88 188 GLU A C 1
ATOM 1422 O O . GLU A 1 188 ? 32.579 -8.488 -48.950 1.00 94.88 188 GLU A O 1
ATOM 1427 N N . LYS A 1 189 ? 34.356 -8.617 -47.586 1.00 96.12 189 LYS A N 1
ATOM 1428 C CA . LYS A 1 189 ? 35.322 -9.023 -48.613 1.00 96.12 189 LYS A CA 1
ATOM 1429 C C . L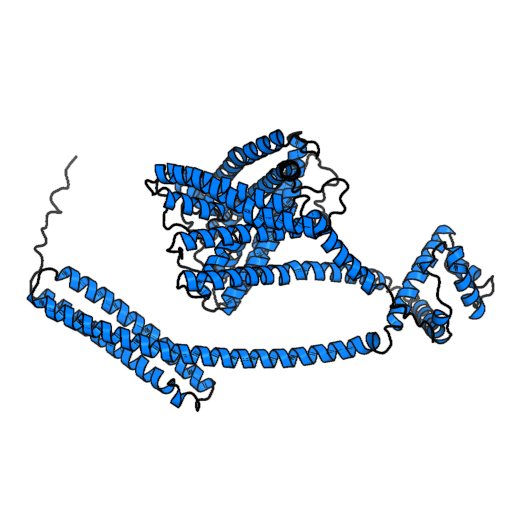YS A 1 189 ? 35.372 -10.533 -48.852 1.00 96.12 189 LYS A C 1
ATOM 1431 O O . LYS A 1 189 ? 36.104 -10.977 -49.729 1.00 96.12 189 LYS A O 1
ATOM 1436 N N . SER A 1 190 ? 34.585 -11.316 -48.108 1.00 94.75 190 SER A N 1
ATOM 1437 C CA . SER A 1 190 ? 34.618 -12.788 -48.119 1.00 94.75 190 SER A CA 1
ATOM 1438 C C . SER A 1 190 ? 36.024 -13.366 -47.885 1.00 94.75 190 SER A C 1
ATOM 1440 O O . SER A 1 190 ? 36.410 -14.353 -48.506 1.00 94.75 190 SER A O 1
ATOM 1442 N N . LEU A 1 191 ? 36.791 -12.736 -46.992 1.00 93.75 191 LEU A N 1
ATOM 1443 C CA . LEU A 1 191 ? 38.136 -13.159 -46.605 1.00 93.75 191 LEU A CA 1
ATOM 1444 C C . LEU A 1 191 ? 38.070 -14.129 -45.424 1.00 93.75 191 LEU A C 1
ATOM 1446 O O . LEU A 1 191 ? 37.290 -13.937 -44.487 1.00 93.75 191 LEU A O 1
ATOM 1450 N N . ASP A 1 192 ? 38.935 -15.138 -45.440 1.00 92.00 192 ASP A N 1
ATOM 1451 C CA . ASP A 1 192 ? 39.244 -15.931 -44.254 1.00 92.00 192 ASP A CA 1
ATOM 1452 C C . ASP A 1 192 ? 40.390 -15.291 -43.446 1.00 92.00 192 ASP A C 1
ATOM 1454 O O . ASP A 1 192 ? 40.949 -14.254 -43.817 1.00 92.00 192 ASP A O 1
ATOM 1458 N N . VAL A 1 193 ? 40.702 -15.863 -42.279 1.00 87.94 193 VAL A N 1
ATOM 1459 C CA . VAL A 1 193 ? 41.716 -15.299 -41.371 1.00 87.94 193 VAL A CA 1
ATOM 1460 C C . VAL A 1 193 ? 43.086 -15.255 -42.057 1.00 87.94 193 VAL A C 1
ATOM 1462 O O . VAL A 1 193 ? 43.787 -14.253 -41.951 1.00 87.94 193 VAL A O 1
ATOM 1465 N N . ALA A 1 194 ? 43.452 -16.298 -42.808 1.00 89.50 194 ALA A N 1
ATOM 1466 C CA . ALA A 1 194 ? 44.734 -16.365 -43.504 1.00 89.50 194 ALA A CA 1
ATOM 1467 C C . ALA A 1 194 ? 44.854 -15.278 -44.584 1.00 89.50 194 ALA A C 1
ATOM 1469 O O . ALA A 1 194 ? 45.892 -14.622 -44.677 1.00 89.50 194 ALA A O 1
ATOM 1470 N N . ALA A 1 195 ? 43.785 -15.037 -45.345 1.00 92.88 195 ALA A N 1
ATOM 1471 C CA . ALA A 1 195 ? 43.723 -13.988 -46.354 1.00 92.88 195 ALA A CA 1
ATOM 1472 C C . ALA A 1 195 ? 43.789 -12.583 -45.734 1.00 92.88 195 ALA A C 1
ATOM 1474 O O . ALA A 1 195 ? 44.490 -11.728 -46.268 1.00 92.88 195 ALA A O 1
ATOM 1475 N N . LEU A 1 196 ? 43.151 -12.360 -44.576 1.00 92.38 196 LEU A N 1
ATOM 1476 C CA . LEU A 1 196 ? 43.263 -11.097 -43.833 1.00 92.38 196 LEU A CA 1
ATOM 1477 C C . LEU A 1 196 ? 44.709 -10.831 -43.378 1.00 92.38 196 LEU A C 1
ATOM 1479 O O . LEU A 1 196 ? 45.206 -9.714 -43.504 1.00 92.38 196 LEU A O 1
ATOM 1483 N N . PHE A 1 197 ? 45.406 -11.848 -42.864 1.00 89.06 197 PHE A N 1
ATOM 1484 C CA . PHE A 1 197 ? 46.813 -11.717 -42.467 1.00 89.06 197 PHE A CA 1
ATOM 1485 C C . PHE A 1 197 ? 47.751 -11.553 -43.671 1.00 89.06 197 PHE A C 1
ATOM 1487 O O . PHE A 1 197 ? 48.728 -10.805 -43.592 1.00 89.06 197 PHE A O 1
ATOM 1494 N N . ALA A 1 198 ? 47.461 -12.210 -44.795 1.00 90.62 198 ALA A N 1
ATOM 1495 C CA . ALA A 1 198 ? 48.189 -12.012 -46.046 1.00 90.62 198 ALA A CA 1
ATOM 1496 C C . ALA A 1 198 ? 48.003 -10.582 -46.584 1.00 90.62 198 ALA A C 1
ATOM 1498 O O . ALA A 1 198 ? 48.975 -9.956 -46.995 1.00 90.62 198 ALA A O 1
ATOM 1499 N N . GLU A 1 199 ? 46.788 -10.033 -46.512 1.00 92.69 199 GLU A N 1
ATOM 1500 C CA . GLU A 1 199 ? 46.496 -8.639 -46.867 1.00 92.69 199 GLU A CA 1
ATOM 1501 C C . GLU A 1 199 ? 47.235 -7.662 -45.943 1.00 92.69 199 GLU A C 1
ATOM 1503 O O . GLU A 1 199 ? 47.915 -6.754 -46.421 1.00 92.69 199 GLU A O 1
ATOM 1508 N N . ALA A 1 200 ? 47.187 -7.897 -44.628 1.00 90.00 200 ALA A N 1
ATOM 1509 C CA . ALA A 1 200 ? 47.859 -7.054 -43.643 1.00 90.00 200 ALA A CA 1
ATOM 1510 C C . ALA A 1 200 ? 49.390 -7.057 -43.773 1.00 90.00 200 ALA A C 1
ATOM 1512 O O . ALA A 1 200 ? 50.038 -6.064 -43.455 1.00 90.00 200 ALA A O 1
ATOM 1513 N N . SER A 1 201 ? 49.969 -8.158 -44.256 1.00 90.62 201 SER A N 1
ATOM 1514 C CA . SER A 1 201 ? 51.416 -8.315 -44.443 1.00 90.62 201 SER A CA 1
ATOM 1515 C C . SER A 1 201 ? 51.915 -7.980 -45.851 1.00 90.62 201 SER A C 1
ATOM 1517 O O . SER A 1 201 ? 53.105 -8.130 -46.131 1.00 90.62 201 SER A O 1
ATOM 1519 N N . GLY A 1 202 ? 51.027 -7.593 -46.773 1.00 89.06 202 GLY A N 1
ATOM 1520 C CA . GLY A 1 202 ? 51.386 -7.448 -48.188 1.00 89.06 202 GLY A CA 1
ATOM 1521 C C . GLY A 1 202 ? 51.903 -8.750 -48.822 1.00 89.06 202 GLY A C 1
ATOM 1522 O O . GLY A 1 202 ? 52.679 -8.699 -49.773 1.00 89.06 202 GLY A O 1
ATOM 1523 N N . GLY A 1 203 ? 51.504 -9.907 -48.281 1.00 87.50 203 GLY A N 1
ATOM 1524 C CA . GLY A 1 203 ? 51.916 -11.246 -48.713 1.00 87.50 203 GLY A CA 1
ATOM 1525 C C . GLY A 1 203 ? 53.130 -11.839 -47.982 1.00 87.50 203 GLY A C 1
ATOM 1526 O O . GLY A 1 203 ? 53.465 -12.994 -48.245 1.00 87.50 203 GLY A O 1
ATOM 1527 N N . ASN A 1 204 ? 53.770 -11.107 -47.061 1.00 84.06 204 ASN A N 1
ATOM 1528 C CA . ASN A 1 204 ? 54.980 -11.548 -46.354 1.00 84.06 204 ASN A CA 1
ATOM 1529 C C . ASN A 1 204 ? 54.677 -12.016 -44.920 1.00 84.06 204 ASN A C 1
ATOM 1531 O O . ASN A 1 204 ? 54.674 -11.227 -43.979 1.00 84.06 204 ASN A O 1
ATOM 1535 N N . LEU A 1 205 ? 54.463 -13.318 -44.727 1.00 83.06 205 LEU A N 1
ATOM 1536 C CA . LEU A 1 205 ? 54.372 -13.907 -43.386 1.00 83.06 205 LEU A CA 1
ATOM 1537 C C . LEU A 1 205 ? 55.756 -14.390 -42.909 1.00 83.06 205 LEU A C 1
ATOM 1539 O O . LEU A 1 205 ? 56.463 -15.028 -43.693 1.00 83.06 205 LEU A O 1
ATOM 1543 N N . PRO A 1 206 ? 56.145 -14.157 -41.638 1.00 82.19 206 PRO A N 1
ATOM 1544 C CA . PRO A 1 206 ? 55.384 -13.511 -40.560 1.00 82.19 206 PRO A CA 1
ATOM 1545 C C . PRO A 1 206 ? 55.298 -11.982 -40.705 1.00 82.19 206 PRO A C 1
ATOM 1547 O O . PRO A 1 206 ? 56.254 -11.342 -41.131 1.00 82.19 206 PRO A O 1
ATOM 1550 N N . ILE A 1 207 ? 54.164 -11.398 -40.299 1.00 82.81 207 ILE A N 1
ATOM 1551 C CA . ILE A 1 207 ? 53.934 -9.950 -40.392 1.00 82.81 207 ILE A CA 1
ATOM 1552 C C . ILE A 1 207 ? 54.891 -9.173 -39.474 1.00 82.81 207 ILE A C 1
ATOM 1554 O O . ILE A 1 207 ? 54.960 -9.416 -38.265 1.00 82.81 207 ILE A O 1
ATOM 1558 N N . GLY A 1 208 ? 55.641 -8.229 -40.045 1.00 85.25 208 GLY A N 1
ATOM 1559 C CA . GLY A 1 208 ? 56.492 -7.321 -39.285 1.00 85.25 208 GLY A CA 1
ATOM 1560 C C . GLY A 1 208 ? 55.673 -6.329 -38.452 1.00 85.25 208 GLY A C 1
ATOM 1561 O O . GLY A 1 208 ? 54.541 -5.986 -38.791 1.00 85.25 208 GLY A O 1
ATOM 1562 N N . LYS A 1 209 ? 56.256 -5.815 -37.359 1.00 81.81 209 LYS A N 1
ATOM 1563 C CA . LYS A 1 209 ? 55.628 -4.774 -36.516 1.00 81.81 209 LYS A CA 1
ATOM 1564 C C . LYS A 1 209 ? 55.262 -3.529 -37.336 1.00 81.81 209 LYS A C 1
ATOM 1566 O O . LYS A 1 209 ? 54.181 -2.975 -37.156 1.00 81.81 209 LYS A O 1
ATOM 1571 N N . GLU A 1 210 ? 56.158 -3.103 -38.225 1.00 86.56 210 GLU A N 1
ATOM 1572 C CA . GLU A 1 210 ? 55.943 -1.933 -39.083 1.00 86.56 210 GLU A CA 1
ATOM 1573 C C . GLU A 1 210 ? 54.855 -2.174 -40.134 1.00 86.56 210 GLU A C 1
ATOM 1575 O O . GLU A 1 210 ? 54.014 -1.301 -40.346 1.00 86.56 210 GLU A O 1
ATOM 1580 N N . ASP A 1 211 ? 54.806 -3.376 -40.715 1.00 87.06 211 ASP A N 1
ATOM 1581 C CA . ASP A 1 211 ? 53.779 -3.761 -41.688 1.00 87.06 211 ASP A CA 1
ATOM 1582 C C . ASP A 1 211 ? 52.390 -3.783 -41.041 1.00 87.06 211 ASP A C 1
ATOM 1584 O O . ASP A 1 211 ? 51.444 -3.198 -41.569 1.00 87.06 211 ASP A O 1
ATOM 1588 N N . PHE A 1 212 ? 52.277 -4.348 -39.834 1.00 86.50 212 PHE A N 1
ATOM 1589 C CA . PHE A 1 212 ? 51.023 -4.349 -39.081 1.00 86.50 212 PHE A CA 1
ATOM 1590 C C . PHE A 1 212 ? 50.573 -2.934 -38.689 1.00 86.50 212 PHE A C 1
ATOM 1592 O O . PHE A 1 212 ? 49.391 -2.608 -38.780 1.00 86.50 212 PHE A O 1
ATOM 1599 N N . LEU A 1 213 ? 51.503 -2.056 -38.303 1.00 86.56 213 LEU A N 1
ATOM 1600 C CA . LEU A 1 213 ? 51.192 -0.654 -38.005 1.00 86.56 213 LEU A CA 1
ATOM 1601 C C . LEU A 1 213 ? 50.759 0.131 -39.244 1.00 86.56 213 LEU A C 1
ATOM 1603 O O . LEU A 1 213 ? 49.844 0.954 -39.171 1.00 86.56 213 LEU A O 1
ATOM 1607 N N . SER A 1 214 ? 51.403 -0.126 -40.381 1.00 91.00 214 SER A N 1
ATOM 1608 C CA . SER A 1 214 ? 51.024 0.430 -41.681 1.00 91.00 214 SER A CA 1
ATOM 1609 C C . SER A 1 214 ? 49.627 -0.036 -42.096 1.00 91.00 214 SER A C 1
ATOM 1611 O O . SER A 1 214 ? 48.831 0.761 -42.595 1.00 91.00 214 SER A O 1
ATOM 1613 N N . TYR A 1 215 ? 49.287 -1.296 -41.815 1.00 91.62 215 TYR A N 1
ATOM 1614 C CA . TYR A 1 215 ? 47.947 -1.832 -42.022 1.00 91.62 215 TYR A CA 1
ATOM 1615 C C . TYR A 1 215 ? 46.906 -1.165 -41.110 1.00 91.62 215 TYR A C 1
ATOM 1617 O O . TYR A 1 215 ? 45.904 -0.655 -41.608 1.00 91.62 215 TYR A O 1
ATOM 1625 N N . LEU A 1 216 ? 47.162 -1.061 -39.798 1.00 89.50 216 LEU A N 1
ATOM 1626 C CA . LEU A 1 216 ? 46.257 -0.380 -38.859 1.00 89.50 216 LEU A CA 1
ATOM 1627 C C . LEU A 1 216 ? 46.040 1.101 -39.204 1.00 89.50 216 LEU A C 1
ATOM 1629 O O . LEU A 1 216 ? 44.948 1.614 -38.988 1.00 89.50 216 LEU A O 1
ATOM 1633 N N . LYS A 1 217 ? 47.044 1.781 -39.776 1.00 92.06 217 LYS A N 1
ATOM 1634 C CA . LYS A 1 217 ? 46.922 3.159 -40.288 1.00 92.06 217 LYS A CA 1
ATOM 1635 C C . LYS A 1 217 ? 45.906 3.285 -41.425 1.00 92.06 217 LYS A C 1
ATOM 1637 O O . LYS A 1 217 ? 45.213 4.290 -41.498 1.00 92.06 217 LYS A O 1
ATOM 1642 N N . LYS A 1 218 ? 45.829 2.281 -42.300 1.00 94.06 218 LYS A N 1
ATOM 1643 C CA . LYS A 1 218 ? 44.933 2.260 -43.470 1.00 94.06 218 LYS A CA 1
ATOM 1644 C C . LYS A 1 218 ? 43.566 1.655 -43.159 1.00 94.06 218 LYS A C 1
ATOM 1646 O O . LYS A 1 218 ? 42.623 1.832 -43.924 1.00 94.06 218 LYS A O 1
ATOM 1651 N N . LEU A 1 219 ? 43.456 0.930 -42.047 1.00 91.31 219 LEU A N 1
ATOM 1652 C CA . LEU A 1 219 ? 42.258 0.183 -41.697 1.00 91.31 219 LEU A CA 1
ATOM 1653 C C . LEU A 1 219 ? 40.992 1.054 -41.583 1.00 91.31 219 LEU A C 1
ATOM 1655 O O . LEU A 1 219 ? 39.990 0.628 -42.149 1.00 91.31 219 LEU A O 1
ATOM 1659 N N . PRO A 1 220 ? 40.992 2.244 -40.940 1.00 94.31 220 PRO A N 1
ATOM 1660 C CA . PRO A 1 220 ? 39.785 3.072 -40.833 1.00 94.31 220 PRO A CA 1
ATOM 1661 C C . PRO A 1 220 ? 39.181 3.430 -42.194 1.00 94.31 220 PRO A C 1
ATOM 1663 O O . PRO A 1 220 ? 37.962 3.388 -42.350 1.00 94.31 220 PRO A O 1
ATOM 1666 N N . GLU A 1 221 ? 40.035 3.708 -43.185 1.00 94.81 221 GLU A N 1
ATOM 1667 C CA . GLU A 1 221 ? 39.633 3.976 -44.570 1.00 94.81 221 GLU A CA 1
ATOM 1668 C C . GLU A 1 221 ? 39.144 2.701 -45.271 1.00 94.81 221 GLU A C 1
ATOM 1670 O O . GLU A 1 221 ? 38.158 2.733 -46.002 1.00 94.81 221 GLU A O 1
ATOM 1675 N N . ALA A 1 222 ? 39.802 1.563 -45.027 1.00 92.69 222 ALA A N 1
ATOM 1676 C CA . ALA A 1 222 ? 39.440 0.283 -45.633 1.00 92.69 222 ALA A CA 1
ATOM 1677 C C . ALA A 1 222 ? 38.090 -0.263 -45.136 1.00 92.69 222 ALA A C 1
ATOM 1679 O O . ALA A 1 222 ? 37.393 -0.939 -45.893 1.00 92.69 222 ALA A O 1
ATOM 1680 N N . VAL A 1 223 ? 37.725 0.016 -43.879 1.00 92.94 223 VAL A N 1
ATOM 1681 C CA . VAL A 1 223 ? 36.481 -0.470 -43.256 1.00 92.94 223 VAL A CA 1
ATOM 1682 C C . VAL A 1 223 ? 35.368 0.577 -43.166 1.00 92.94 223 VAL A C 1
ATOM 1684 O O . VAL A 1 223 ? 34.298 0.250 -42.655 1.00 92.94 223 VAL A O 1
ATOM 1687 N N . ASP A 1 224 ? 35.623 1.811 -43.616 1.00 93.19 224 ASP A N 1
ATOM 1688 C CA . ASP A 1 224 ? 34.729 2.976 -43.489 1.00 93.19 224 ASP A CA 1
ATOM 1689 C C . ASP A 1 224 ? 34.200 3.167 -42.052 1.00 93.19 224 ASP A C 1
ATOM 1691 O O . ASP A 1 224 ? 33.007 3.349 -41.798 1.00 93.19 224 ASP A O 1
ATOM 1695 N N . ARG A 1 225 ? 35.102 3.039 -41.067 1.00 89.81 225 ARG A N 1
ATOM 1696 C CA . ARG A 1 225 ? 34.780 3.159 -39.635 1.00 89.81 225 ARG A CA 1
ATOM 1697 C C . ARG A 1 225 ? 35.819 4.007 -38.909 1.00 89.81 225 ARG A C 1
ATOM 1699 O O . ARG A 1 225 ? 36.904 3.506 -38.611 1.00 89.81 225 ARG A O 1
ATOM 1706 N N . PRO A 1 226 ? 35.508 5.267 -38.564 1.00 88.88 226 PRO A N 1
ATOM 1707 C CA . PRO A 1 226 ? 36.446 6.133 -37.854 1.00 88.88 226 PRO A CA 1
ATOM 1708 C C . PRO A 1 226 ? 36.732 5.650 -36.423 1.00 88.88 226 PRO A C 1
ATOM 1710 O O . PRO A 1 226 ? 37.756 5.999 -35.850 1.00 88.88 226 PRO A O 1
ATOM 1713 N N . GLU A 1 227 ? 35.881 4.809 -35.824 1.00 86.12 227 GLU A N 1
ATOM 1714 C CA . GLU A 1 227 ? 36.087 4.301 -34.460 1.00 86.12 227 GLU A CA 1
ATOM 1715 C C . GLU A 1 227 ? 37.256 3.309 -34.294 1.00 86.12 227 GLU A C 1
ATOM 1717 O O . GLU A 1 227 ? 37.572 2.947 -33.161 1.00 86.12 227 GLU A O 1
ATOM 1722 N N . VAL A 1 228 ? 37.885 2.850 -35.386 1.00 90.19 228 VAL A N 1
ATOM 1723 C CA . VAL A 1 228 ? 39.127 2.048 -35.336 1.00 90.19 228 VAL A CA 1
ATOM 1724 C C . VAL A 1 228 ? 40.389 2.870 -35.590 1.00 90.19 228 VAL A C 1
ATOM 1726 O O . VAL A 1 228 ? 41.484 2.314 -35.678 1.00 90.19 228 VAL A O 1
ATOM 1729 N N . GLU A 1 229 ? 40.260 4.190 -35.710 1.00 89.75 229 GLU A N 1
ATOM 1730 C CA . GLU A 1 229 ? 41.402 5.085 -35.811 1.00 89.75 229 GLU A CA 1
ATOM 1731 C C . GLU A 1 229 ? 42.060 5.258 -34.436 1.00 89.75 229 GLU A C 1
ATOM 1733 O O . GLU A 1 229 ? 41.534 5.920 -33.546 1.00 89.75 229 GLU A O 1
ATOM 1738 N N . PHE A 1 230 ? 43.232 4.650 -34.259 1.00 83.25 230 PHE A N 1
ATOM 1739 C CA . PHE A 1 230 ? 44.050 4.835 -33.057 1.00 83.25 230 PHE A CA 1
ATOM 1740 C C . PHE A 1 230 ? 44.830 6.145 -33.140 1.00 83.25 230 PHE A C 1
ATOM 1742 O O . PHE A 1 230 ? 45.377 6.435 -34.200 1.00 83.25 230 PHE A O 1
ATOM 1749 N N . THR A 1 231 ? 44.979 6.907 -32.060 1.00 81.56 231 THR A N 1
ATOM 1750 C CA . THR A 1 231 ? 45.885 8.076 -32.062 1.00 81.56 231 THR A CA 1
ATOM 1751 C C . THR A 1 231 ? 47.357 7.639 -32.121 1.00 81.56 231 THR A C 1
ATOM 1753 O O . THR A 1 231 ? 47.675 6.488 -31.821 1.00 81.56 231 THR A O 1
ATOM 1756 N N . GLU A 1 232 ? 48.294 8.515 -32.509 1.00 77.88 232 GLU A N 1
ATOM 1757 C CA . GLU A 1 232 ? 49.728 8.153 -32.497 1.00 77.88 232 GLU A CA 1
ATOM 1758 C C . GLU A 1 232 ? 50.221 7.755 -31.094 1.00 77.88 232 GLU A C 1
ATOM 1760 O O . GLU A 1 232 ? 50.994 6.806 -30.970 1.00 77.88 232 GLU A O 1
ATOM 1765 N N . ASP A 1 233 ? 49.669 8.368 -30.043 1.00 70.88 233 ASP A N 1
ATOM 1766 C CA . ASP A 1 233 ? 49.955 8.035 -28.640 1.00 70.88 233 ASP A CA 1
ATOM 1767 C C . ASP A 1 233 ? 49.393 6.664 -28.217 1.00 70.88 233 ASP A C 1
ATOM 1769 O O . ASP A 1 233 ? 49.944 5.976 -27.356 1.00 70.88 233 ASP A O 1
ATOM 1773 N N . GLU A 1 234 ? 48.286 6.219 -28.816 1.00 67.62 234 GLU A N 1
ATOM 1774 C CA . GLU A 1 234 ? 47.748 4.867 -28.617 1.00 67.62 234 GLU A CA 1
ATOM 1775 C C . GLU A 1 234 ? 48.537 3.802 -29.385 1.00 67.62 234 GLU A C 1
ATOM 1777 O O . GLU A 1 234 ? 48.547 2.636 -28.980 1.00 67.62 234 GLU A O 1
ATOM 1782 N N . ARG A 1 235 ? 49.228 4.218 -30.453 1.00 69.56 235 ARG A N 1
ATOM 1783 C CA . ARG A 1 235 ? 50.142 3.403 -31.265 1.00 69.56 235 ARG A CA 1
ATOM 1784 C C . ARG A 1 235 ? 51.587 3.419 -30.741 1.00 69.56 235 ARG A C 1
ATOM 1786 O O . ARG A 1 235 ? 52.453 2.806 -31.362 1.00 69.56 235 ARG A O 1
ATOM 1793 N N . ALA A 1 236 ? 51.878 4.093 -29.628 1.00 66.81 236 ALA A N 1
ATOM 1794 C CA . ALA A 1 236 ? 53.203 4.057 -29.014 1.00 66.81 236 ALA A CA 1
ATOM 1795 C C . ALA A 1 236 ? 53.579 2.625 -28.561 1.00 66.81 236 ALA A C 1
ATOM 1797 O O . ALA A 1 236 ? 52.717 1.814 -28.205 1.00 66.81 236 ALA A O 1
ATOM 1798 N N . GLU A 1 237 ? 54.880 2.303 -28.597 1.00 56.16 237 GLU A N 1
ATOM 1799 C CA . GLU A 1 237 ? 55.418 0.929 -28.577 1.00 56.16 237 GLU A CA 1
ATOM 1800 C C . GLU A 1 237 ? 54.953 0.043 -27.410 1.00 56.16 237 GLU A C 1
ATOM 1802 O O . GLU A 1 237 ? 54.837 -1.172 -27.581 1.00 56.16 237 GLU A O 1
ATOM 1807 N N . GLU A 1 238 ? 54.661 0.630 -26.251 1.00 56.84 238 GLU A N 1
ATOM 1808 C CA . GLU A 1 238 ? 54.336 -0.099 -25.023 1.00 56.84 238 GLU A CA 1
ATOM 1809 C C . GLU A 1 238 ? 52.927 -0.725 -25.057 1.00 56.84 238 GLU A C 1
ATOM 1811 O O . GLU A 1 238 ? 52.743 -1.882 -24.672 1.00 56.84 238 GLU A O 1
ATOM 1816 N N . LYS A 1 239 ? 51.936 -0.028 -25.637 1.00 61.12 239 LYS A N 1
ATOM 1817 C CA . LYS A 1 239 ? 50.568 -0.561 -25.807 1.00 61.12 239 LYS A CA 1
ATOM 1818 C C . LYS A 1 239 ? 50.513 -1.638 -26.889 1.00 61.12 239 LYS A C 1
ATOM 1820 O O . LYS A 1 239 ? 49.792 -2.622 -26.747 1.00 61.12 239 LYS A O 1
ATOM 1825 N N . ILE A 1 240 ? 51.327 -1.503 -27.937 1.00 61.97 240 ILE A N 1
ATOM 1826 C CA . ILE A 1 240 ? 51.466 -2.498 -29.014 1.00 61.97 240 ILE A CA 1
ATOM 1827 C C . ILE A 1 240 ? 52.103 -3.789 -28.516 1.00 61.97 240 ILE A C 1
ATOM 1829 O O . ILE A 1 240 ? 51.682 -4.868 -28.930 1.00 61.97 240 ILE A O 1
ATOM 1833 N N . HIS A 1 241 ? 53.074 -3.705 -27.606 1.00 62.69 241 HIS A N 1
ATOM 1834 C CA . HIS A 1 241 ? 53.643 -4.892 -26.976 1.00 62.69 241 HIS A CA 1
ATOM 1835 C C . HIS A 1 241 ? 52.583 -5.663 -26.168 1.00 62.69 241 HIS A C 1
ATOM 1837 O O . HIS A 1 241 ? 52.523 -6.890 -26.241 1.00 62.69 241 HIS A O 1
ATOM 1843 N N . GLN A 1 242 ? 51.689 -4.953 -25.469 1.00 62.38 242 GLN A N 1
ATOM 1844 C CA . GLN A 1 242 ? 50.521 -5.548 -24.807 1.00 62.38 242 GLN A CA 1
ATOM 1845 C C . GLN A 1 242 ? 49.525 -6.158 -25.807 1.00 62.38 242 GLN A C 1
ATOM 1847 O O . GLN A 1 242 ? 49.116 -7.303 -25.629 1.00 62.38 242 GLN A O 1
ATOM 1852 N N . TYR A 1 243 ? 49.185 -5.444 -26.888 1.00 62.69 243 TYR A N 1
ATOM 1853 C CA . TYR A 1 243 ? 48.292 -5.944 -27.942 1.00 62.69 243 TYR A CA 1
ATOM 1854 C C . TYR A 1 243 ? 48.829 -7.225 -28.599 1.00 62.69 243 TYR A C 1
ATOM 1856 O O . TYR A 1 243 ? 48.076 -8.176 -28.806 1.00 62.69 243 TYR A O 1
ATOM 1864 N N . ARG A 1 244 ? 50.135 -7.270 -28.889 1.00 62.84 244 ARG A N 1
ATOM 1865 C CA . ARG A 1 244 ? 50.810 -8.438 -29.464 1.00 62.84 244 ARG A CA 1
ATOM 1866 C C . ARG A 1 244 ? 50.799 -9.623 -28.503 1.00 62.84 244 ARG A C 1
ATOM 1868 O O . ARG A 1 244 ? 50.402 -10.706 -28.910 1.00 62.84 244 ARG A O 1
ATOM 1875 N N . HIS A 1 245 ? 51.158 -9.409 -27.237 1.00 61.56 245 HIS A N 1
ATOM 1876 C CA . HIS A 1 245 ? 51.165 -10.470 -26.230 1.00 61.56 245 HIS A CA 1
ATOM 1877 C C . HIS A 1 245 ? 49.759 -11.053 -25.998 1.00 61.56 245 HIS A C 1
ATOM 1879 O O . HIS A 1 245 ? 49.617 -12.265 -25.887 1.00 61.56 245 HIS A O 1
ATOM 1885 N N . SER A 1 246 ? 48.708 -10.222 -25.979 1.00 61.16 246 SER A N 1
ATOM 1886 C CA . SER A 1 246 ? 47.317 -10.691 -25.860 1.00 61.16 246 SER A CA 1
ATOM 1887 C C . SER A 1 246 ? 46.814 -11.440 -27.102 1.00 61.16 246 SER A C 1
ATOM 1889 O O . SER A 1 246 ? 46.051 -12.397 -26.968 1.00 61.16 246 SER A O 1
ATOM 1891 N N . LEU A 1 247 ? 47.232 -11.035 -28.307 1.00 58.72 247 LEU A N 1
ATOM 1892 C CA . LEU A 1 247 ? 46.910 -11.747 -29.550 1.00 58.72 247 LEU A CA 1
ATOM 1893 C C . LEU A 1 247 ? 47.660 -13.082 -29.653 1.00 58.72 247 LEU A C 1
ATOM 1895 O O . LEU A 1 247 ? 47.057 -14.085 -30.021 1.00 58.72 247 LEU A O 1
ATOM 1899 N N . GLU A 1 248 ? 48.940 -13.117 -29.281 1.00 58.72 248 GLU A N 1
ATOM 1900 C CA . GLU A 1 248 ? 49.757 -14.338 -29.256 1.00 58.72 248 GLU A CA 1
ATOM 1901 C C . GLU A 1 248 ? 49.279 -15.316 -28.167 1.00 58.72 248 GLU A C 1
ATOM 1903 O O . GLU A 1 248 ? 49.224 -16.522 -28.407 1.00 58.72 248 GLU A O 1
ATOM 1908 N N . SER A 1 249 ? 48.850 -14.825 -26.996 1.00 55.56 249 SER A N 1
ATOM 1909 C CA . SER A 1 249 ? 48.259 -15.674 -25.952 1.00 55.56 249 SER A CA 1
ATOM 1910 C C . SER A 1 249 ? 46.883 -16.217 -26.346 1.00 55.56 249 SER A C 1
ATOM 1912 O O . SER A 1 249 ? 46.578 -17.367 -26.046 1.00 55.56 249 SER A O 1
ATOM 1914 N N . GLY A 1 250 ? 46.060 -15.414 -27.034 1.00 52.03 250 GLY A N 1
ATOM 1915 C CA . GLY A 1 250 ? 44.741 -15.829 -27.524 1.00 52.03 250 GLY A CA 1
ATOM 1916 C C . GLY A 1 250 ? 44.820 -16.831 -28.679 1.00 52.03 250 GLY A C 1
ATOM 1917 O O . GLY A 1 250 ? 44.111 -17.830 -28.672 1.00 52.03 250 GLY A O 1
ATOM 1918 N N . TYR A 1 251 ? 45.745 -16.624 -29.621 1.00 50.06 251 TYR A N 1
ATOM 1919 C CA . TYR A 1 251 ? 45.991 -17.552 -30.731 1.00 50.06 251 TYR A CA 1
ATOM 1920 C C . TYR A 1 251 ? 46.476 -18.928 -30.246 1.00 50.06 251 TYR A C 1
ATOM 1922 O O . TYR A 1 251 ? 46.072 -19.956 -30.787 1.00 50.06 251 TYR A O 1
ATOM 1930 N N . ASN A 1 252 ? 47.296 -18.963 -29.188 1.00 48.88 252 ASN A N 1
ATOM 1931 C CA . ASN A 1 252 ? 47.748 -20.217 -28.580 1.00 48.88 252 ASN A CA 1
ATOM 1932 C C . ASN A 1 252 ? 46.664 -20.918 -27.734 1.00 48.88 252 ASN A C 1
ATOM 1934 O O . ASN A 1 252 ? 46.757 -22.127 -27.535 1.00 48.88 252 ASN A O 1
ATOM 1938 N N . ALA A 1 253 ? 45.636 -20.201 -27.265 1.00 47.88 253 ALA A N 1
ATOM 1939 C CA . ALA A 1 253 ? 44.498 -20.782 -26.542 1.00 47.88 253 ALA A CA 1
ATOM 1940 C C . ALA A 1 253 ? 43.425 -21.379 -27.482 1.00 47.88 253 ALA A C 1
ATOM 1942 O O . ALA A 1 253 ? 42.749 -22.339 -27.116 1.00 47.88 253 ALA A O 1
ATOM 1943 N N . ASP A 1 254 ? 43.328 -20.883 -28.721 1.00 41.59 254 ASP A N 1
ATOM 1944 C CA . ASP A 1 254 ? 42.363 -21.335 -29.740 1.00 41.59 254 ASP A CA 1
ATOM 1945 C C . ASP A 1 254 ? 42.671 -22.730 -30.337 1.00 41.59 254 ASP A C 1
ATOM 1947 O O . ASP A 1 254 ? 41.887 -23.249 -31.127 1.00 41.59 254 ASP A O 1
ATOM 1951 N N . HIS A 1 255 ? 43.783 -23.377 -29.959 1.00 46.03 255 HIS A N 1
ATOM 1952 C CA . HIS A 1 255 ? 44.056 -24.791 -30.289 1.00 46.03 255 HIS A CA 1
ATOM 1953 C C . HIS A 1 255 ? 43.581 -25.788 -29.217 1.00 46.03 255 HIS A C 1
ATOM 1955 O O . HIS A 1 255 ? 43.814 -26.991 -29.342 1.00 46.03 255 HIS A O 1
ATOM 1961 N N . SER A 1 256 ? 42.876 -25.319 -28.185 1.00 43.66 256 SER A N 1
ATOM 1962 C CA . SER A 1 256 ? 42.061 -26.170 -27.318 1.00 43.66 256 SER A CA 1
ATOM 1963 C C . SER A 1 256 ? 40.586 -25.800 -27.483 1.00 43.66 256 SER A C 1
ATOM 1965 O O . SER A 1 256 ? 40.181 -24.710 -27.099 1.00 43.66 256 SER A O 1
ATOM 1967 N N . ASP A 1 257 ? 39.813 -26.717 -28.072 1.00 41.69 257 ASP A N 1
ATOM 1968 C CA . ASP A 1 257 ? 38.395 -26.668 -28.499 1.00 41.69 257 ASP A CA 1
ATOM 1969 C C . ASP A 1 257 ? 37.336 -26.257 -27.426 1.00 41.69 257 ASP A C 1
ATOM 1971 O O . ASP A 1 257 ? 36.277 -26.875 -27.315 1.00 41.69 257 ASP A O 1
ATOM 1975 N N . GLY A 1 258 ? 37.565 -25.230 -26.598 1.00 47.09 258 GLY A N 1
ATOM 1976 C CA . GLY A 1 258 ? 36.802 -25.049 -25.353 1.00 47.09 258 GLY A CA 1
ATOM 1977 C C . GLY A 1 258 ? 36.117 -23.713 -25.051 1.00 47.09 258 GLY A C 1
ATOM 1978 O O . GLY A 1 258 ? 35.266 -23.716 -24.168 1.00 47.09 258 GLY A O 1
ATOM 1979 N N . GLU A 1 259 ? 36.423 -22.577 -25.694 1.00 42.50 259 GLU A N 1
ATOM 1980 C CA . GLU A 1 259 ? 36.153 -21.280 -25.025 1.00 42.50 259 GLU A CA 1
ATOM 1981 C C . GLU A 1 259 ? 35.542 -20.141 -25.863 1.00 42.50 259 GLU A C 1
ATOM 1983 O O . GLU A 1 259 ? 35.763 -18.957 -25.611 1.00 42.50 259 GLU A O 1
ATOM 1988 N N . LEU A 1 260 ? 34.610 -20.453 -26.768 1.00 40.44 260 LEU A N 1
ATOM 1989 C CA . LEU A 1 260 ? 33.740 -19.427 -27.373 1.00 40.44 260 LEU A CA 1
ATOM 1990 C C . LEU A 1 260 ? 32.629 -18.896 -26.423 1.00 40.44 260 LEU A C 1
ATOM 1992 O O . LEU A 1 260 ? 31.722 -18.199 -26.875 1.00 40.44 260 LEU A O 1
ATOM 1996 N N . GLN A 1 261 ? 32.673 -19.214 -25.119 1.00 45.25 261 GLN A N 1
ATOM 1997 C CA . GLN A 1 261 ? 31.674 -18.808 -24.110 1.00 45.25 261 GLN A CA 1
ATOM 1998 C C . GLN A 1 261 ? 31.950 -17.443 -23.445 1.00 45.25 261 GLN A C 1
ATOM 2000 O O . GLN A 1 261 ? 31.031 -16.824 -22.906 1.00 45.25 261 GLN A O 1
ATOM 2005 N N . SER A 1 262 ? 33.177 -16.916 -23.495 1.00 45.78 262 SER A N 1
ATOM 2006 C CA . SER A 1 262 ? 33.554 -15.731 -22.699 1.00 45.78 262 SER A CA 1
ATOM 2007 C C . SER A 1 262 ? 33.004 -14.401 -23.244 1.00 45.78 262 SER A C 1
ATOM 2009 O O . SER A 1 262 ? 32.714 -13.483 -22.479 1.00 45.78 262 SER A O 1
ATOM 2011 N N . VAL A 1 263 ? 32.753 -14.292 -24.555 1.00 45.28 263 VAL A N 1
ATOM 2012 C CA . VAL A 1 263 ? 32.228 -13.053 -25.172 1.00 45.28 263 VAL A CA 1
ATOM 2013 C C . VAL A 1 263 ? 30.698 -12.939 -25.054 1.00 45.28 263 VAL A C 1
ATOM 2015 O O . VAL A 1 263 ? 30.171 -11.824 -24.980 1.00 45.28 263 VAL A O 1
ATOM 2018 N N . GLU A 1 264 ? 29.976 -14.062 -24.954 1.00 43.72 264 GLU A N 1
ATOM 2019 C CA . GLU A 1 264 ? 28.567 -14.068 -24.522 1.00 43.72 264 GLU A CA 1
ATOM 2020 C C . GLU A 1 264 ? 28.429 -13.660 -23.049 1.00 43.72 264 GLU A C 1
ATOM 2022 O O . GLU A 1 264 ? 27.449 -13.003 -22.685 1.00 43.72 264 GLU A O 1
ATOM 2027 N N . MET A 1 265 ? 29.443 -13.952 -22.227 1.00 41.66 265 MET A N 1
ATOM 2028 C CA . MET A 1 265 ? 29.468 -13.607 -20.808 1.00 41.66 265 MET A CA 1
ATOM 2029 C C . MET A 1 265 ? 29.443 -12.087 -20.579 1.00 41.66 265 MET A C 1
ATOM 2031 O O . MET A 1 265 ? 28.689 -11.622 -19.734 1.00 41.66 265 MET A O 1
ATOM 2035 N N . ASP A 1 266 ? 30.124 -11.279 -21.397 1.00 40.66 266 ASP A N 1
ATOM 2036 C CA . ASP A 1 266 ? 30.089 -9.807 -21.292 1.00 40.66 266 ASP A CA 1
ATOM 2037 C C . ASP A 1 266 ? 28.721 -9.194 -21.645 1.00 40.66 266 ASP A C 1
ATOM 2039 O O . ASP A 1 266 ? 28.286 -8.204 -21.047 1.00 40.66 266 ASP A O 1
ATOM 2043 N N . ALA A 1 267 ? 28.019 -9.764 -22.631 1.00 41.59 267 ALA A N 1
ATOM 2044 C CA . ALA A 1 267 ? 26.662 -9.343 -22.979 1.00 41.59 267 ALA A CA 1
ATOM 2045 C C . ALA A 1 267 ? 25.660 -9.753 -21.886 1.00 41.59 267 ALA A C 1
ATOM 2047 O O . ALA A 1 267 ? 24.734 -8.992 -21.588 1.00 41.59 267 ALA A O 1
ATOM 2048 N N . LEU A 1 268 ? 25.889 -10.906 -21.247 1.00 41.50 268 LEU A N 1
ATOM 2049 C CA . LEU A 1 268 ? 25.182 -11.390 -20.060 1.00 41.50 268 LEU A CA 1
ATOM 2050 C C . LEU A 1 268 ? 25.446 -10.521 -18.826 1.00 41.50 268 LEU A C 1
ATOM 2052 O O . LEU A 1 268 ? 24.485 -10.161 -18.151 1.00 41.50 268 LEU A O 1
ATOM 2056 N N . VAL A 1 269 ? 26.688 -10.095 -18.591 1.00 44.03 269 VAL A N 1
ATOM 2057 C CA . VAL A 1 269 ? 27.087 -9.181 -17.508 1.00 44.03 269 VAL A CA 1
ATOM 2058 C C . VAL A 1 269 ? 26.493 -7.789 -17.734 1.00 44.03 269 VAL A C 1
ATOM 2060 O O . VAL A 1 269 ? 25.979 -7.166 -16.808 1.00 44.03 269 VAL A O 1
ATOM 2063 N N . PHE A 1 270 ? 26.430 -7.303 -18.976 1.00 38.59 270 PHE A N 1
ATOM 2064 C CA . PHE A 1 270 ? 25.776 -6.030 -19.299 1.00 38.59 270 PHE A CA 1
ATOM 2065 C C . PHE A 1 270 ? 24.239 -6.101 -19.188 1.00 38.59 270 PHE A C 1
ATOM 2067 O O . PHE A 1 270 ? 23.599 -5.155 -18.716 1.00 38.59 270 PHE A O 1
ATOM 2074 N N . LEU A 1 271 ? 23.628 -7.235 -19.560 1.00 41.84 271 LEU A N 1
ATOM 2075 C CA . LEU A 1 271 ? 22.223 -7.553 -19.270 1.00 41.84 271 LEU A CA 1
ATOM 2076 C C . LEU A 1 271 ? 21.973 -7.718 -17.765 1.00 41.84 271 LEU A C 1
ATOM 2078 O O . LEU A 1 271 ? 20.902 -7.330 -17.298 1.00 41.84 271 LEU A O 1
ATOM 2082 N N . GLN A 1 272 ? 22.944 -8.223 -17.002 1.00 46.88 272 GLN A N 1
ATOM 2083 C CA . GLN A 1 272 ? 22.911 -8.291 -15.542 1.00 46.88 272 GLN A CA 1
ATOM 2084 C C . GLN A 1 272 ? 22.998 -6.893 -14.928 1.00 46.88 272 GLN A C 1
ATOM 2086 O O . GLN A 1 272 ? 22.168 -6.589 -14.086 1.00 46.88 272 GLN A O 1
ATOM 2091 N N . ILE A 1 273 ? 23.867 -5.995 -15.395 1.00 42.94 273 ILE A N 1
ATOM 2092 C CA . ILE A 1 273 ? 23.970 -4.611 -14.891 1.00 42.94 273 ILE A CA 1
ATOM 2093 C C . ILE A 1 273 ? 22.702 -3.800 -15.222 1.00 42.94 273 ILE A C 1
ATOM 2095 O O . ILE A 1 273 ? 22.184 -3.061 -14.387 1.00 42.94 273 ILE A O 1
ATOM 2099 N N . MET A 1 274 ? 22.131 -3.983 -16.416 1.00 40.78 274 MET A N 1
ATOM 2100 C CA . MET A 1 274 ? 20.839 -3.391 -16.795 1.00 40.78 274 MET A CA 1
ATOM 2101 C C . MET A 1 274 ? 19.653 -3.998 -16.031 1.00 40.78 274 MET A C 1
ATOM 2103 O O . MET A 1 274 ? 18.686 -3.286 -15.746 1.00 40.78 274 MET A O 1
ATOM 2107 N N . LYS A 1 275 ? 19.724 -5.290 -15.676 1.00 50.81 275 LYS A N 1
ATOM 2108 C CA . LYS A 1 275 ? 18.853 -5.898 -14.660 1.00 50.81 275 LYS A CA 1
ATOM 2109 C C . LYS A 1 275 ? 19.061 -5.191 -13.318 1.00 50.81 275 LYS A C 1
ATOM 2111 O O . LYS A 1 275 ? 18.077 -4.774 -12.731 1.00 50.81 275 LYS A O 1
ATOM 2116 N N . HIS A 1 276 ? 20.301 -4.961 -12.886 1.00 51.12 276 HIS A N 1
ATOM 2117 C CA . HIS A 1 276 ? 20.618 -4.388 -11.576 1.00 51.12 276 HIS A CA 1
ATOM 2118 C C . HIS A 1 276 ? 20.093 -2.958 -11.418 1.00 51.12 276 HIS A C 1
ATOM 2120 O O . HIS A 1 276 ? 19.433 -2.700 -10.427 1.00 51.12 276 HIS A O 1
ATOM 2126 N N . CYS A 1 277 ? 20.238 -2.045 -12.386 1.00 51.62 277 CYS A N 1
ATOM 2127 C CA . CYS A 1 277 ? 19.691 -0.682 -12.231 1.00 51.62 277 CYS A CA 1
ATOM 2128 C C . CYS A 1 277 ? 18.152 -0.636 -12.135 1.00 51.62 277 CYS A C 1
ATOM 2130 O O . CYS A 1 277 ? 17.597 0.255 -11.498 1.00 51.62 277 CYS A O 1
ATOM 2132 N N . ARG A 1 278 ? 17.448 -1.584 -12.769 1.00 61.97 278 ARG A N 1
ATOM 2133 C CA . ARG A 1 278 ? 15.978 -1.665 -12.712 1.00 61.97 278 ARG A CA 1
ATOM 2134 C C . ARG A 1 278 ? 15.507 -2.383 -11.454 1.00 61.97 278 ARG A C 1
ATOM 2136 O O . ARG A 1 278 ? 14.579 -1.905 -10.815 1.00 61.97 278 ARG A O 1
ATOM 2143 N N . SER A 1 279 ? 16.183 -3.466 -11.076 1.00 60.53 279 SER A N 1
ATOM 2144 C CA . SER A 1 279 ? 16.004 -4.123 -9.784 1.00 60.53 279 SER A CA 1
ATOM 2145 C C . SER A 1 279 ? 16.242 -3.131 -8.646 1.00 60.53 279 SER A C 1
ATOM 2147 O O . SER A 1 279 ? 15.397 -3.017 -7.778 1.00 60.53 279 SER A O 1
ATOM 2149 N N . VAL A 1 280 ? 17.302 -2.322 -8.691 1.00 67.50 280 VAL A N 1
ATOM 2150 C CA . VAL A 1 280 ? 17.581 -1.282 -7.686 1.00 67.50 280 VAL A CA 1
ATOM 2151 C C . VAL A 1 280 ? 16.414 -0.300 -7.551 1.00 67.50 280 VAL A C 1
ATOM 2153 O O . VAL A 1 280 ? 16.040 0.038 -6.432 1.00 67.50 280 VAL A O 1
ATOM 2156 N N . PHE A 1 281 ? 15.773 0.103 -8.654 1.00 68.56 281 PHE A N 1
ATOM 2157 C CA . PHE A 1 281 ? 14.599 0.974 -8.570 1.00 68.56 281 PHE A CA 1
ATOM 2158 C C . PHE A 1 281 ? 13.419 0.303 -7.846 1.00 68.56 281 PHE A C 1
ATOM 2160 O O . PHE A 1 281 ? 12.829 0.902 -6.950 1.00 68.56 281 PHE A O 1
ATOM 2167 N N . VAL A 1 282 ? 13.092 -0.946 -8.196 1.00 68.44 282 VAL A N 1
ATOM 2168 C CA . VAL A 1 282 ? 11.977 -1.681 -7.565 1.00 68.44 282 VAL A CA 1
ATOM 2169 C C . VAL A 1 282 ? 12.283 -2.043 -6.111 1.00 68.44 282 VAL A C 1
ATOM 2171 O O . VAL A 1 282 ? 11.422 -1.904 -5.248 1.00 68.44 282 VAL A O 1
ATOM 2174 N N . PHE A 1 283 ? 13.501 -2.505 -5.839 1.00 75.56 283 PHE A N 1
ATOM 2175 C CA . PHE A 1 283 ? 13.873 -3.082 -4.553 1.00 75.56 283 PHE A CA 1
ATOM 2176 C C . PHE A 1 283 ? 14.337 -2.043 -3.529 1.00 75.56 283 PHE A C 1
ATOM 2178 O O . PHE A 1 283 ? 14.113 -2.238 -2.342 1.00 75.56 283 PHE A O 1
ATOM 2185 N N . LEU A 1 284 ? 14.940 -0.931 -3.951 1.00 83.00 284 LEU A N 1
ATOM 2186 C CA . LEU A 1 284 ? 15.452 0.085 -3.024 1.00 83.00 284 LEU A CA 1
ATOM 2187 C C . LEU A 1 284 ? 14.707 1.408 -3.169 1.00 83.00 284 LEU A C 1
ATOM 2189 O O . LEU A 1 284 ? 14.218 1.951 -2.182 1.00 83.00 284 LEU A O 1
ATOM 2193 N N . THR A 1 285 ? 14.581 1.928 -4.392 1.00 84.12 285 THR A N 1
ATOM 2194 C CA . THR A 1 285 ? 14.022 3.274 -4.591 1.00 84.12 285 THR A CA 1
ATOM 2195 C C . THR A 1 285 ? 12.536 3.346 -4.254 1.00 84.12 285 THR A C 1
ATOM 2197 O O . THR A 1 285 ? 12.124 4.306 -3.609 1.00 84.12 285 THR A O 1
ATOM 2200 N N . LEU A 1 286 ? 11.734 2.354 -4.655 1.00 84.19 286 LEU A N 1
ATOM 2201 C CA . LEU A 1 286 ? 10.291 2.367 -4.409 1.00 84.19 286 LEU A CA 1
ATOM 2202 C C . LEU A 1 286 ? 9.952 2.334 -2.902 1.00 84.19 286 LEU A C 1
ATOM 2204 O O . LEU A 1 286 ? 9.246 3.248 -2.467 1.00 84.19 286 LEU A O 1
ATOM 2208 N N . PRO A 1 287 ? 10.467 1.390 -2.084 1.00 89.88 287 PRO A N 1
ATOM 2209 C CA . PRO A 1 287 ? 10.239 1.424 -0.640 1.00 89.88 287 PRO A CA 1
ATOM 2210 C C . PRO A 1 287 ? 10.802 2.677 0.028 1.00 89.88 287 PRO A C 1
ATOM 2212 O O . PRO A 1 287 ? 10.112 3.280 0.842 1.00 89.88 287 PRO A O 1
ATOM 2215 N N . ALA A 1 288 ? 12.017 3.111 -0.331 1.00 90.25 288 ALA A N 1
ATOM 2216 C CA . ALA A 1 288 ? 12.625 4.296 0.272 1.00 90.25 288 ALA A CA 1
ATOM 2217 C C . ALA A 1 288 ? 11.786 5.553 0.008 1.00 90.25 288 ALA A C 1
ATOM 2219 O O . ALA A 1 288 ? 11.464 6.293 0.933 1.00 90.25 288 ALA A O 1
ATOM 2220 N N . MET A 1 289 ? 11.359 5.760 -1.241 1.00 87.88 289 MET A N 1
ATOM 2221 C CA . MET A 1 289 ? 10.469 6.860 -1.608 1.00 87.88 289 MET A CA 1
ATOM 2222 C C . MET A 1 289 ? 9.152 6.786 -0.828 1.00 87.88 289 MET A C 1
ATOM 2224 O O . MET A 1 289 ? 8.697 7.798 -0.298 1.00 87.88 289 MET A O 1
ATOM 2228 N N . PHE A 1 290 ? 8.561 5.594 -0.724 1.00 89.69 290 PHE A N 1
ATOM 2229 C CA . PHE A 1 290 ? 7.319 5.379 0.009 1.00 89.69 290 PHE A CA 1
ATOM 2230 C C . PHE A 1 290 ? 7.458 5.705 1.506 1.00 89.69 290 PHE A C 1
ATOM 2232 O O . PHE A 1 290 ? 6.640 6.450 2.050 1.00 89.69 290 PHE A O 1
ATOM 2239 N N . ILE A 1 291 ? 8.515 5.211 2.155 1.00 93.12 291 ILE A N 1
ATOM 2240 C CA . ILE A 1 291 ? 8.826 5.485 3.564 1.00 93.12 291 ILE A CA 1
ATOM 2241 C C . ILE A 1 291 ? 9.055 6.986 3.772 1.00 93.12 291 ILE A C 1
ATOM 2243 O O . ILE A 1 291 ? 8.490 7.559 4.700 1.00 93.12 291 ILE A O 1
ATOM 2247 N N . CYS A 1 292 ? 9.812 7.651 2.894 1.00 92.62 292 CYS A N 1
ATOM 2248 C CA . CYS A 1 292 ? 10.063 9.090 2.992 1.00 92.62 292 CYS A CA 1
ATOM 2249 C C . CYS A 1 292 ? 8.778 9.920 2.875 1.00 92.62 292 CYS A C 1
ATOM 2251 O O . CYS A 1 292 ? 8.568 10.833 3.675 1.00 92.62 292 CYS A O 1
ATOM 2253 N N . ILE A 1 293 ? 7.913 9.612 1.903 1.00 89.88 293 ILE A N 1
ATOM 2254 C CA . ILE A 1 293 ? 6.635 10.316 1.713 1.00 89.88 293 ILE A CA 1
ATOM 2255 C C . ILE A 1 293 ? 5.743 10.109 2.938 1.00 89.88 293 ILE A C 1
ATOM 2257 O O . ILE A 1 293 ? 5.267 11.077 3.530 1.00 89.88 293 ILE A O 1
ATOM 2261 N N . THR A 1 294 ? 5.570 8.852 3.349 1.00 92.38 294 THR A N 1
ATOM 2262 C CA . THR A 1 294 ? 4.718 8.493 4.485 1.00 92.38 294 THR A CA 1
ATOM 2263 C C . THR A 1 294 ? 5.228 9.118 5.780 1.00 92.38 294 THR A C 1
ATOM 2265 O O . THR A 1 294 ? 4.453 9.732 6.505 1.00 92.38 294 THR A O 1
ATOM 2268 N N . GLY A 1 295 ? 6.534 9.035 6.043 1.00 94.25 295 GLY A N 1
ATOM 2269 C CA . GLY A 1 295 ? 7.173 9.627 7.216 1.00 94.25 295 GLY A CA 1
ATOM 2270 C C . GLY A 1 295 ? 7.024 11.145 7.255 1.00 94.25 295 GLY A C 1
ATOM 2271 O O . GLY A 1 295 ? 6.664 11.699 8.289 1.00 94.25 295 GLY A O 1
ATOM 2272 N N . THR A 1 296 ? 7.207 11.823 6.119 1.00 92.56 296 THR A N 1
ATOM 2273 C CA . THR A 1 296 ? 7.030 13.283 6.031 1.00 92.56 296 THR A CA 1
ATOM 2274 C C . THR A 1 296 ? 5.591 13.688 6.356 1.00 92.56 296 THR A C 1
ATOM 2276 O O . THR A 1 296 ? 5.361 14.647 7.091 1.00 92.56 296 THR A O 1
ATOM 2279 N N . PHE A 1 297 ? 4.610 12.942 5.849 1.00 92.56 297 PHE A N 1
ATOM 2280 C CA . PHE A 1 297 ? 3.195 13.202 6.111 1.00 92.56 297 PHE A CA 1
ATOM 2281 C C . PHE A 1 297 ? 2.787 12.866 7.543 1.00 92.56 297 PHE A C 1
ATOM 2283 O O . PHE A 1 297 ? 2.069 13.644 8.170 1.00 92.56 297 PHE A O 1
ATOM 2290 N N . ALA A 1 298 ? 3.307 11.770 8.089 1.00 94.56 298 ALA A N 1
ATOM 2291 C CA . ALA A 1 298 ? 3.112 11.381 9.477 1.00 94.56 298 ALA A CA 1
ATOM 2292 C C . ALA A 1 298 ? 3.646 12.441 10.449 1.00 94.56 298 ALA A C 1
ATOM 2294 O O . ALA A 1 298 ? 2.947 12.810 11.389 1.00 94.56 298 ALA A O 1
ATOM 2295 N N . LEU A 1 299 ? 4.837 12.994 10.188 1.00 95.06 299 LEU A N 1
ATOM 2296 C CA . LEU A 1 299 ? 5.427 14.068 10.995 1.00 95.06 299 LEU A CA 1
ATOM 2297 C C . LEU A 1 299 ? 4.574 15.344 11.001 1.00 95.06 299 LEU A C 1
ATOM 2299 O O . LEU A 1 299 ? 4.550 16.051 12.005 1.00 95.06 299 LEU A O 1
ATOM 2303 N N . GLY A 1 300 ? 3.864 15.635 9.907 1.00 92.38 300 GLY A N 1
ATOM 2304 C CA . GLY A 1 300 ? 2.927 16.757 9.841 1.00 92.38 300 GLY A CA 1
ATOM 2305 C C . GLY A 1 300 ? 1.601 16.486 10.559 1.00 92.38 300 GLY A C 1
ATOM 2306 O O . GLY A 1 300 ? 1.079 17.367 11.240 1.00 92.38 300 GLY A O 1
ATOM 2307 N N . LEU A 1 301 ? 1.060 15.271 10.426 1.00 93.12 301 LEU A N 1
ATOM 2308 C CA . LEU A 1 301 ? -0.256 14.905 10.958 1.00 93.12 301 LEU A CA 1
ATOM 2309 C C . LEU A 1 301 ? -0.233 14.598 12.463 1.00 93.12 301 LEU A C 1
ATOM 2311 O O . LEU A 1 301 ? -1.163 14.976 13.173 1.00 93.12 301 LEU A O 1
ATOM 2315 N N . ALA A 1 302 ? 0.833 13.963 12.959 1.00 95.38 302 ALA A N 1
ATOM 2316 C CA . ALA A 1 302 ? 0.975 13.562 14.359 1.00 95.38 302 ALA A CA 1
ATOM 2317 C C . ALA A 1 302 ? 0.731 14.709 15.362 1.00 95.38 302 ALA A C 1
ATOM 2319 O O . ALA A 1 302 ? -0.168 14.577 16.197 1.00 95.38 302 ALA A O 1
ATOM 2320 N N . PRO A 1 303 ? 1.430 15.863 15.284 1.00 93.94 303 PRO A N 1
ATOM 2321 C CA . PRO A 1 303 ? 1.198 16.962 16.220 1.00 93.94 303 PRO A CA 1
ATOM 2322 C C . PRO A 1 303 ? -0.182 17.612 16.049 1.00 93.94 303 PRO A C 1
ATOM 2324 O O . PRO A 1 303 ? -0.726 18.132 17.019 1.00 93.94 303 PRO A O 1
ATOM 2327 N N . ALA A 1 304 ? -0.761 17.576 14.844 1.00 93.06 304 ALA A N 1
ATOM 2328 C CA . ALA A 1 304 ? -2.065 18.175 14.562 1.00 93.06 304 ALA A CA 1
ATOM 2329 C C . ALA A 1 304 ? -3.234 17.387 15.177 1.00 93.06 304 ALA A C 1
ATOM 2331 O O . ALA A 1 304 ? -4.275 17.971 15.478 1.00 93.06 304 ALA A O 1
ATOM 2332 N N . GLU A 1 305 ? -3.068 16.076 15.361 1.00 93.88 305 GLU A N 1
ATOM 2333 C CA . GLU A 1 305 ? -4.063 15.174 15.960 1.00 93.88 305 GLU A CA 1
ATOM 2334 C C . GLU A 1 305 ? -3.717 14.744 17.396 1.00 93.88 305 GLU A C 1
ATOM 2336 O O . GLU A 1 305 ? -4.525 14.103 18.066 1.00 93.88 305 GLU A O 1
ATOM 2341 N N . GLY A 1 306 ? -2.524 15.088 17.891 1.00 94.06 306 GLY A N 1
ATOM 2342 C CA . GLY A 1 306 ? -2.022 14.570 19.166 1.00 94.06 306 GLY A CA 1
ATOM 2343 C C . GLY A 1 306 ? -1.733 13.066 19.121 1.00 94.06 306 GLY A C 1
ATOM 2344 O O . GLY A 1 306 ? -1.791 12.396 20.150 1.00 94.06 306 GLY A O 1
ATOM 2345 N N . TRP A 1 307 ? -1.456 12.530 17.931 1.00 94.75 307 TRP A N 1
ATOM 2346 C CA . TRP A 1 307 ? -1.060 11.138 17.734 1.00 94.75 307 TRP A CA 1
ATOM 2347 C C . TRP A 1 307 ? 0.439 10.967 17.951 1.00 94.75 307 TRP A C 1
ATOM 2349 O O . TRP A 1 307 ? 1.219 11.920 17.856 1.00 94.75 307 TRP A O 1
ATOM 2359 N N . THR A 1 308 ? 0.864 9.730 18.195 1.00 94.62 308 THR A N 1
ATOM 2360 C CA . THR A 1 308 ? 2.284 9.405 18.080 1.00 94.62 308 THR A CA 1
ATOM 2361 C C . THR A 1 308 ? 2.707 9.461 16.604 1.00 94.62 308 THR A C 1
ATOM 2363 O O . THR A 1 308 ? 1.890 9.301 15.695 1.00 94.62 308 THR A O 1
ATOM 2366 N N . VAL A 1 309 ? 3.995 9.702 16.335 1.00 94.31 309 VAL A N 1
ATOM 2367 C CA . VAL A 1 309 ? 4.519 9.671 14.952 1.00 94.31 309 VAL A CA 1
ATOM 2368 C C . VAL A 1 309 ? 4.336 8.284 14.337 1.00 94.31 309 VAL A C 1
ATOM 2370 O O . VAL A 1 309 ? 4.027 8.176 13.155 1.00 94.31 309 VAL A O 1
ATOM 2373 N N . HIS A 1 310 ? 4.483 7.242 15.155 1.00 92.62 310 HIS A N 1
ATOM 2374 C CA . HIS A 1 310 ? 4.225 5.852 14.792 1.00 92.62 310 HIS A CA 1
ATOM 2375 C C . HIS A 1 310 ? 2.774 5.646 14.344 1.00 92.62 310 HIS A C 1
ATOM 2377 O O . HIS A 1 310 ? 2.525 5.149 13.247 1.00 92.62 310 HIS A O 1
ATOM 2383 N N . ASP A 1 311 ? 1.825 6.160 15.123 1.00 92.94 311 ASP A N 1
ATOM 2384 C CA . ASP A 1 311 ? 0.409 6.053 14.804 1.00 92.94 311 ASP A CA 1
ATOM 2385 C C . ASP A 1 311 ? 0.038 6.777 13.505 1.00 92.94 311 ASP A C 1
ATOM 2387 O O . ASP A 1 311 ? -0.655 6.244 12.635 1.00 92.94 311 ASP A O 1
ATOM 2391 N N . ALA A 1 312 ? 0.546 8.000 13.348 1.00 94.88 312 ALA A N 1
ATOM 2392 C CA . ALA A 1 312 ? 0.366 8.768 12.126 1.00 94.88 312 ALA A CA 1
ATOM 2393 C C . ALA A 1 312 ? 1.042 8.092 10.922 1.00 94.88 312 ALA A C 1
ATOM 2395 O O . ALA A 1 312 ? 0.520 8.170 9.812 1.00 94.88 312 ALA A O 1
ATOM 2396 N N . PHE A 1 313 ? 2.173 7.408 11.120 1.00 94.31 313 PHE A N 1
ATOM 2397 C CA . PHE A 1 313 ? 2.856 6.652 10.072 1.00 94.31 313 PHE A CA 1
ATOM 2398 C C . PHE A 1 313 ? 2.025 5.457 9.613 1.00 94.31 313 PHE A C 1
ATOM 2400 O O . PHE A 1 313 ? 1.811 5.313 8.412 1.00 94.31 313 PHE A O 1
ATOM 2407 N N . GLY A 1 314 ? 1.472 4.668 10.538 1.00 92.44 314 GLY A N 1
ATOM 2408 C CA . GLY A 1 314 ? 0.564 3.569 10.206 1.00 92.44 314 GLY A CA 1
ATOM 2409 C C . GLY A 1 314 ? -0.687 4.038 9.457 1.00 92.44 314 GLY A C 1
ATOM 2410 O O . GLY A 1 314 ? -1.040 3.461 8.425 1.00 92.44 314 GLY A O 1
ATOM 2411 N N . PHE A 1 315 ? -1.302 5.136 9.910 1.00 93.44 315 PHE A N 1
ATOM 2412 C CA . PHE A 1 315 ? -2.431 5.768 9.221 1.00 93.44 315 PHE A CA 1
ATOM 2413 C C . PHE A 1 315 ? -2.057 6.237 7.803 1.00 93.44 315 PHE A C 1
ATOM 2415 O O . PHE A 1 315 ? -2.778 5.967 6.838 1.00 93.44 315 PHE A O 1
ATOM 2422 N N . MET A 1 316 ? -0.908 6.903 7.644 1.00 93.75 316 MET A N 1
ATOM 2423 C CA . MET A 1 316 ? -0.454 7.383 6.338 1.00 93.75 316 MET A CA 1
ATOM 2424 C C . MET A 1 316 ? -0.001 6.246 5.415 1.00 93.75 316 MET A C 1
ATOM 2426 O O . MET A 1 316 ? -0.204 6.362 4.209 1.00 93.75 316 MET A O 1
ATOM 2430 N N . CYS A 1 317 ? 0.545 5.138 5.929 1.00 92.19 317 CYS A N 1
ATOM 2431 C CA . CYS A 1 317 ? 0.847 3.952 5.123 1.00 92.19 317 CYS A CA 1
ATOM 2432 C C . CYS A 1 317 ? -0.413 3.445 4.419 1.00 92.19 317 CYS A C 1
ATOM 2434 O O . CYS A 1 317 ? -0.392 3.211 3.205 1.00 92.19 317 CYS A O 1
ATOM 2436 N N . ALA A 1 318 ? -1.519 3.357 5.163 1.00 90.06 318 ALA A N 1
ATOM 2437 C CA . ALA A 1 318 ? -2.804 2.946 4.621 1.00 90.06 318 ALA A CA 1
ATOM 2438 C C . ALA A 1 318 ? -3.340 3.969 3.607 1.00 90.06 318 ALA A C 1
ATOM 2440 O O . ALA A 1 318 ? -3.875 3.584 2.574 1.00 90.06 318 ALA A O 1
ATOM 2441 N N . GLY A 1 319 ? -3.143 5.270 3.834 1.00 89.31 319 GLY A N 1
ATOM 2442 C CA . GLY A 1 319 ? -3.551 6.307 2.882 1.00 89.31 319 GLY A CA 1
ATOM 2443 C C . GLY A 1 319 ? -2.758 6.364 1.588 1.00 89.31 319 GLY A C 1
ATOM 2444 O O . GLY A 1 319 ? -3.348 6.438 0.515 1.00 89.31 319 GLY A O 1
ATOM 2445 N N . VAL A 1 320 ? -1.430 6.307 1.660 1.00 88.81 320 VAL A N 1
ATOM 2446 C CA . VAL A 1 320 ? -0.562 6.422 0.478 1.00 88.81 320 VAL A CA 1
ATOM 2447 C C . VAL A 1 320 ? -0.675 5.181 -0.411 1.00 88.81 320 VAL A C 1
ATOM 2449 O O . VAL A 1 320 ? -0.594 5.300 -1.631 1.00 88.81 320 VAL A O 1
ATOM 2452 N N . THR A 1 321 ? -0.894 4.000 0.177 1.00 86.31 321 THR A N 1
ATOM 2453 C CA . THR A 1 321 ? -1.090 2.756 -0.588 1.00 86.31 321 THR A CA 1
ATOM 2454 C C . THR A 1 321 ? -2.524 2.483 -1.015 1.00 86.31 321 THR A C 1
ATOM 2456 O O . THR A 1 321 ? -2.761 1.499 -1.713 1.00 86.31 321 THR A O 1
ATOM 2459 N N . GLY A 1 322 ? -3.484 3.304 -0.588 1.00 84.69 322 GLY A N 1
ATOM 2460 C CA . GLY A 1 322 ? -4.897 3.009 -0.787 1.00 84.69 322 GLY A CA 1
ATOM 2461 C C . GLY A 1 322 ? -5.329 1.705 -0.117 1.00 84.69 322 GLY A C 1
ATOM 2462 O O . GLY A 1 322 ? -6.020 0.906 -0.728 1.00 84.69 322 GLY A O 1
ATOM 2463 N N . GLY A 1 323 ? -4.881 1.474 1.117 1.00 85.44 323 GLY A N 1
ATOM 2464 C CA . GLY A 1 323 ? -5.259 0.333 1.947 1.00 85.44 323 GLY A CA 1
ATOM 2465 C C . GLY A 1 323 ? -4.290 -0.836 1.929 1.00 85.44 323 GLY A C 1
ATOM 2466 O O . GLY A 1 323 ? -4.356 -1.637 2.854 1.00 85.44 323 GLY A O 1
ATOM 2467 N N . ALA A 1 324 ? -3.348 -0.902 0.981 1.00 84.75 324 ALA A N 1
ATOM 2468 C CA . ALA A 1 324 ? -2.458 -2.057 0.844 1.00 84.75 324 ALA A CA 1
ATOM 2469 C C . ALA A 1 324 ? -1.593 -2.342 2.071 1.00 84.75 324 ALA A C 1
ATOM 2471 O O . ALA A 1 324 ? -1.291 -3.496 2.352 1.00 84.75 324 ALA A O 1
ATOM 2472 N N . ILE A 1 325 ? -1.198 -1.311 2.812 1.00 87.75 325 ILE A N 1
ATOM 2473 C CA . ILE A 1 325 ? -0.363 -1.464 4.001 1.00 87.75 325 ILE A CA 1
ATOM 2474 C C . ILE A 1 325 ? -1.121 -0.926 5.207 1.00 87.75 325 ILE A C 1
ATOM 2476 O O . ILE A 1 325 ? -1.240 0.284 5.378 1.00 87.75 325 ILE A O 1
ATOM 2480 N N . GLN A 1 326 ? -1.603 -1.831 6.057 1.00 86.75 326 GLN A N 1
ATOM 2481 C CA . GLN A 1 326 ? -2.242 -1.503 7.330 1.00 86.75 326 GLN A CA 1
ATOM 2482 C C . GLN A 1 326 ? -1.354 -1.991 8.474 1.00 86.75 326 GLN A C 1
ATOM 2484 O O . GLN A 1 326 ? -1.206 -3.191 8.682 1.00 86.75 326 GLN A O 1
ATOM 2489 N N . ILE A 1 327 ? -0.739 -1.051 9.195 1.00 84.06 327 ILE A N 1
ATOM 2490 C CA . ILE A 1 327 ? 0.158 -1.352 10.325 1.00 84.06 327 ILE A CA 1
ATOM 2491 C C . ILE A 1 327 ? -0.623 -1.405 11.650 1.00 84.06 327 ILE A C 1
ATOM 2493 O O . ILE A 1 327 ? -0.210 -2.066 12.593 1.00 84.06 327 ILE A O 1
ATOM 2497 N N . GLN A 1 328 ? -1.787 -0.755 11.732 1.00 71.94 328 GLN A N 1
ATOM 2498 C CA . GLN A 1 328 ? -2.525 -0.603 12.988 1.00 71.94 328 GLN A CA 1
ATOM 2499 C C . GLN A 1 328 ? -3.723 -1.546 13.107 1.00 71.94 328 GLN A C 1
ATOM 2501 O O . GLN A 1 328 ? -4.501 -1.707 12.171 1.00 71.94 328 GLN A O 1
ATOM 2506 N N . GLY A 1 329 ? -3.938 -2.083 14.313 1.00 65.12 329 GLY A N 1
ATOM 2507 C CA . GLY A 1 329 ? -5.147 -2.848 14.649 1.00 65.12 329 GLY A CA 1
ATOM 2508 C C . GLY A 1 329 ? -6.347 -2.005 15.089 1.00 65.12 329 GLY A C 1
ATOM 2509 O O . GLY A 1 329 ? -7.424 -2.553 15.326 1.00 65.12 329 GLY A O 1
ATOM 2510 N N . HIS A 1 330 ? -6.192 -0.684 15.214 1.00 66.25 330 HIS A N 1
ATOM 2511 C CA . HIS A 1 330 ? -7.282 0.229 15.553 1.00 66.25 330 HIS A CA 1
ATOM 2512 C C . HIS A 1 330 ? -7.433 1.293 14.468 1.00 66.25 330 HIS A C 1
ATOM 2514 O O . HIS A 1 330 ? -6.456 1.908 14.052 1.00 66.25 330 HIS A O 1
ATOM 2520 N N . ALA A 1 331 ? -8.669 1.510 14.015 1.00 75.62 331 ALA A N 1
ATOM 2521 C CA . ALA A 1 331 ? -8.984 2.515 13.010 1.00 75.62 331 ALA A CA 1
ATOM 2522 C C . ALA A 1 331 ? -8.837 3.921 13.611 1.00 75.62 331 ALA A C 1
ATOM 2524 O O . ALA A 1 331 ? -9.763 4.445 14.236 1.00 75.62 331 ALA A O 1
ATOM 2525 N N . LEU A 1 332 ? -7.670 4.539 13.429 1.00 88.19 332 LEU A N 1
ATOM 2526 C CA . LEU A 1 332 ? -7.494 5.951 13.743 1.00 88.19 332 LEU A CA 1
ATOM 2527 C C . LEU A 1 332 ? -8.276 6.798 12.748 1.00 88.19 332 LEU A C 1
ATOM 2529 O O . LEU A 1 332 ? -8.192 6.609 11.537 1.00 88.19 332 LEU A O 1
ATOM 2533 N N . THR A 1 333 ? -9.058 7.731 13.280 1.00 93.38 333 THR A N 1
ATOM 2534 C CA . THR A 1 333 ? -9.833 8.685 12.489 1.00 93.38 333 THR A CA 1
ATOM 2535 C C . THR A 1 333 ? -9.480 10.089 12.959 1.00 93.38 333 THR A C 1
ATOM 2537 O O . THR A 1 333 ? -9.629 10.352 14.159 1.00 93.38 333 THR A O 1
ATOM 2540 N N . PRO A 1 334 ? -9.031 10.991 12.063 1.00 94.94 334 PRO A N 1
ATOM 2541 C CA . PRO A 1 334 ? -8.754 12.369 12.439 1.00 94.94 334 PRO A CA 1
ATOM 2542 C C . PRO A 1 334 ? -10.004 13.019 13.044 1.00 94.94 334 PRO A C 1
ATOM 2544 O O . PRO A 1 334 ? -11.110 12.913 12.492 1.00 94.94 334 PRO A O 1
ATOM 2547 N N . GLN A 1 335 ? -9.852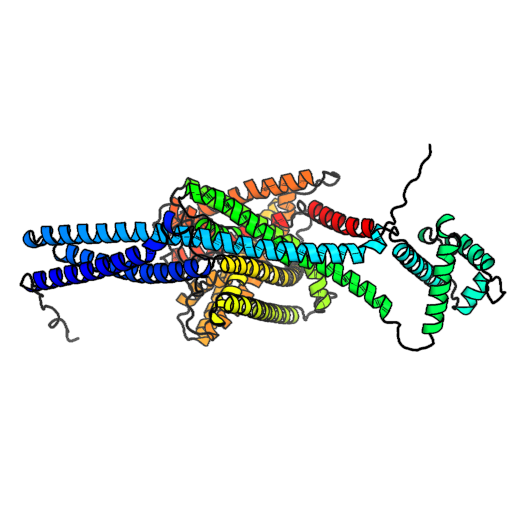 13.664 14.198 1.00 94.19 335 GLN A N 1
ATOM 2548 C CA . GLN A 1 335 ? -10.982 14.198 14.959 1.00 94.19 335 GLN A CA 1
ATOM 2549 C C . GLN A 1 335 ? -11.488 15.516 14.369 1.00 94.19 335 GLN A C 1
ATOM 2551 O O . GLN A 1 335 ? -12.695 15.761 14.345 1.00 94.19 335 GLN A O 1
ATOM 2556 N N . SER A 1 336 ? -10.588 16.357 13.847 1.00 94.69 336 SER A N 1
ATOM 2557 C CA . SER A 1 336 ? -10.966 17.657 13.288 1.00 94.69 336 SER A CA 1
ATOM 2558 C C . SER A 1 336 ? -11.272 17.580 11.787 1.00 94.69 336 SER A C 1
ATOM 2560 O O . SER A 1 336 ? -10.613 16.870 11.027 1.00 94.69 336 SER A O 1
ATOM 2562 N N . HIS A 1 337 ? -12.249 18.363 11.313 1.00 94.00 337 HIS A N 1
ATOM 2563 C CA . HIS A 1 337 ? -12.546 18.460 9.876 1.00 94.00 337 HIS A CA 1
ATOM 2564 C C . HIS A 1 337 ? -11.354 18.966 9.056 1.00 94.00 337 HIS A C 1
ATOM 2566 O O . HIS A 1 337 ? -11.158 18.529 7.923 1.00 94.00 337 HIS A O 1
ATOM 2572 N N . PHE A 1 338 ? -10.554 19.869 9.630 1.00 94.31 338 PHE A N 1
ATOM 2573 C CA . PHE A 1 338 ? -9.348 20.376 8.986 1.00 94.31 338 PHE A CA 1
ATOM 2574 C C . PHE A 1 338 ? -8.329 19.255 8.771 1.00 94.31 338 PHE A C 1
ATOM 2576 O O . PHE A 1 338 ? -7.848 19.068 7.658 1.00 94.31 338 PHE A O 1
ATOM 2583 N N . ASN A 1 339 ? -8.070 18.440 9.791 1.00 93.88 339 ASN A N 1
ATOM 2584 C CA . ASN A 1 339 ? -7.117 17.339 9.685 1.00 93.88 339 ASN A CA 1
ATOM 2585 C C . ASN A 1 339 ? -7.634 16.202 8.798 1.00 93.88 339 ASN A C 1
ATOM 2587 O O . ASN A 1 339 ? -6.838 15.590 8.095 1.00 93.88 339 ASN A O 1
ATOM 2591 N N . ARG A 1 340 ? -8.953 15.959 8.735 1.00 95.62 340 ARG A N 1
ATOM 2592 C CA . ARG A 1 340 ? -9.540 15.062 7.719 1.00 95.62 340 ARG A CA 1
ATOM 2593 C C . ARG A 1 340 ? -9.300 15.574 6.303 1.00 95.62 340 ARG A C 1
ATOM 2595 O O . ARG A 1 340 ? -8.967 14.783 5.427 1.00 95.62 340 ARG A O 1
ATOM 2602 N N . MET A 1 341 ? -9.427 16.884 6.081 1.00 94.56 341 MET A N 1
ATOM 2603 C CA . MET A 1 341 ? -9.124 17.503 4.788 1.00 94.56 341 MET A CA 1
ATOM 2604 C C . MET A 1 341 ? -7.644 17.347 4.439 1.00 94.56 341 MET A C 1
ATOM 2606 O O . MET A 1 341 ? -7.317 16.932 3.332 1.00 94.56 341 MET A O 1
ATOM 2610 N N . VAL A 1 342 ? -6.749 17.624 5.392 1.00 92.88 342 VAL A N 1
ATOM 2611 C CA . VAL A 1 342 ? -5.304 17.429 5.219 1.00 92.88 342 VAL A CA 1
ATOM 2612 C C . VAL A 1 342 ? -4.996 15.962 4.913 1.00 92.88 342 VAL A C 1
ATOM 2614 O O . VAL A 1 342 ? -4.354 15.685 3.907 1.00 92.88 342 VAL A O 1
ATOM 2617 N N . ALA A 1 343 ? -5.513 15.017 5.700 1.00 94.00 343 ALA A N 1
ATOM 2618 C CA . ALA A 1 343 ? -5.344 13.583 5.473 1.00 94.00 343 ALA A CA 1
ATOM 2619 C C . ALA A 1 343 ? -5.854 13.149 4.089 1.00 94.00 343 ALA A C 1
ATOM 2621 O O . ALA A 1 343 ? -5.153 12.436 3.376 1.00 94.00 343 ALA A O 1
ATOM 2622 N N . ALA A 1 344 ? -7.028 13.628 3.666 1.00 93.69 344 ALA A N 1
ATOM 2623 C CA . ALA A 1 344 ? -7.573 13.342 2.342 1.00 93.69 344 ALA A CA 1
ATOM 2624 C C . ALA A 1 344 ? -6.684 13.895 1.215 1.00 93.69 344 ALA A C 1
ATOM 2626 O O . ALA A 1 344 ? -6.428 13.189 0.242 1.00 93.69 344 ALA A O 1
ATOM 2627 N N . LEU A 1 345 ? -6.168 15.123 1.346 1.00 91.75 345 LEU A N 1
ATOM 2628 C CA . LEU A 1 345 ? -5.245 15.727 0.375 1.00 91.75 345 LEU A CA 1
ATOM 2629 C C . LEU A 1 345 ? -3.920 14.957 0.288 1.00 91.75 345 LEU A C 1
ATOM 2631 O O . LEU A 1 345 ? -3.432 14.688 -0.811 1.00 91.75 345 LEU A O 1
ATOM 2635 N N . LEU A 1 346 ? -3.356 14.574 1.435 1.00 91.44 346 LEU A N 1
ATOM 2636 C CA . LEU A 1 346 ? -2.125 13.786 1.508 1.00 91.44 346 LEU A CA 1
ATOM 2637 C C . LEU A 1 346 ? -2.327 12.373 0.950 1.00 91.44 346 LEU A C 1
ATOM 2639 O O . LEU A 1 346 ? -1.468 11.879 0.221 1.00 91.44 346 LEU A O 1
ATOM 2643 N N . GLY A 1 347 ? -3.478 11.752 1.216 1.00 90.19 347 GLY A N 1
ATOM 2644 C CA . GLY A 1 347 ? -3.875 10.481 0.614 1.00 90.19 347 GLY A CA 1
ATOM 2645 C C . GLY A 1 347 ? -4.038 10.583 -0.902 1.00 90.19 347 GLY A C 1
ATOM 2646 O O . GLY A 1 347 ? -3.478 9.761 -1.617 1.00 90.19 347 GLY A O 1
ATOM 2647 N N . CYS A 1 348 ? -4.702 11.630 -1.414 1.00 90.12 348 CYS A N 1
ATOM 2648 C CA . CYS A 1 348 ? -4.792 11.889 -2.860 1.00 90.12 348 CYS A CA 1
ATOM 2649 C C . CYS A 1 348 ? -3.396 11.954 -3.488 1.00 90.12 348 CYS A C 1
ATOM 2651 O O . CYS A 1 348 ? -3.121 11.294 -4.487 1.00 90.12 348 CYS A O 1
ATOM 2653 N N . PHE A 1 349 ? -2.503 12.744 -2.889 1.00 89.31 349 PHE A N 1
ATOM 2654 C CA . PHE A 1 349 ? -1.135 12.888 -3.370 1.00 89.31 349 PHE A CA 1
ATOM 2655 C C . PHE A 1 349 ? -0.378 11.555 -3.342 1.00 89.31 349 PHE A C 1
ATOM 2657 O O . PHE A 1 349 ? 0.287 11.203 -4.316 1.00 89.31 349 PHE A O 1
ATOM 2664 N N . GLY A 1 350 ? -0.516 10.803 -2.248 1.00 86.56 350 GLY A N 1
ATOM 2665 C CA . GLY A 1 350 ? 0.080 9.485 -2.079 1.00 86.56 350 GLY A CA 1
ATOM 2666 C C . GLY A 1 350 ? -0.368 8.495 -3.152 1.00 86.56 350 GLY A C 1
ATOM 2667 O O . GLY A 1 350 ? 0.482 7.934 -3.840 1.00 86.56 350 GLY A O 1
ATOM 2668 N N . VAL A 1 351 ? -1.680 8.363 -3.367 1.00 84.31 351 VAL A N 1
ATOM 2669 C CA . VAL A 1 351 ? -2.266 7.479 -4.389 1.00 84.31 351 VAL A CA 1
ATOM 2670 C C . VAL A 1 351 ? -1.791 7.855 -5.793 1.00 84.31 351 VAL A C 1
ATOM 2672 O O . VAL A 1 351 ? -1.461 6.973 -6.586 1.00 84.31 351 VAL A O 1
ATOM 2675 N N . VAL A 1 352 ? -1.688 9.148 -6.117 1.00 84.69 352 VAL A N 1
ATOM 2676 C CA . VAL A 1 352 ? -1.191 9.579 -7.434 1.00 84.69 352 VAL A CA 1
ATOM 2677 C C . VAL A 1 352 ? 0.297 9.284 -7.601 1.00 84.69 352 VAL A C 1
ATOM 2679 O O . VAL A 1 352 ? 0.700 8.789 -8.652 1.00 84.69 352 VAL A O 1
ATOM 2682 N N . LEU A 1 353 ? 1.130 9.562 -6.593 1.00 83.88 353 LEU A N 1
ATOM 2683 C CA . LEU A 1 353 ? 2.554 9.222 -6.652 1.00 83.88 353 LEU A CA 1
ATOM 2684 C C . LEU A 1 353 ? 2.772 7.715 -6.759 1.00 83.88 353 LEU A C 1
ATOM 2686 O O . LEU A 1 353 ? 3.626 7.264 -7.524 1.00 83.88 353 LEU A O 1
ATOM 2690 N N . PHE A 1 354 ? 1.979 6.940 -6.028 1.00 81.19 354 PHE A N 1
ATOM 2691 C CA . PHE A 1 354 ? 1.990 5.492 -6.104 1.00 81.19 354 PHE A CA 1
ATOM 2692 C C . PHE A 1 354 ? 1.581 5.006 -7.501 1.00 81.19 354 PHE A C 1
ATOM 2694 O O . PHE A 1 354 ? 2.307 4.233 -8.127 1.00 81.19 354 PHE A O 1
ATOM 2701 N N . GLY A 1 355 ? 0.492 5.550 -8.053 1.00 80.06 355 GLY A N 1
ATOM 2702 C CA . GLY A 1 355 ? 0.047 5.301 -9.425 1.00 80.06 355 GLY A CA 1
ATOM 2703 C C . GLY A 1 355 ? 1.087 5.690 -10.482 1.00 80.06 355 GLY A C 1
ATOM 2704 O O . GLY A 1 355 ? 1.276 4.965 -11.457 1.00 80.06 355 GLY A O 1
ATOM 2705 N N . LEU A 1 356 ? 1.829 6.783 -10.276 1.00 81.25 356 LEU A N 1
ATOM 2706 C CA . LEU A 1 356 ? 2.943 7.182 -11.139 1.00 81.25 356 LEU A CA 1
ATOM 2707 C C . LEU A 1 356 ? 4.092 6.171 -11.070 1.00 81.25 356 LEU A C 1
ATOM 2709 O O . LEU A 1 356 ? 4.645 5.802 -12.105 1.00 81.25 356 LEU A O 1
ATOM 2713 N N . ALA A 1 357 ? 4.443 5.696 -9.872 1.00 80.00 357 ALA A N 1
ATOM 2714 C CA . ALA A 1 357 ? 5.471 4.675 -9.703 1.00 80.00 357 ALA A CA 1
ATOM 2715 C C . ALA A 1 357 ? 5.081 3.386 -10.447 1.00 80.00 357 ALA A C 1
ATOM 2717 O O . ALA A 1 357 ? 5.877 2.836 -11.209 1.00 80.00 357 ALA A O 1
ATOM 2718 N N . ILE A 1 358 ? 3.818 2.974 -10.309 1.00 76.25 358 ILE A N 1
ATOM 2719 C CA . ILE A 1 358 ? 3.197 1.871 -11.048 1.00 76.25 358 ILE A CA 1
ATOM 2720 C C . ILE A 1 358 ? 3.267 2.089 -12.565 1.00 76.25 358 ILE A C 1
ATOM 2722 O O . ILE A 1 358 ? 3.643 1.169 -13.296 1.00 76.25 358 ILE A O 1
ATOM 2726 N N . ALA A 1 359 ? 2.941 3.285 -13.057 1.00 77.94 359 ALA A N 1
ATOM 2727 C CA . ALA A 1 359 ? 2.982 3.609 -14.482 1.00 77.94 359 ALA A CA 1
ATOM 2728 C C . ALA A 1 359 ? 4.415 3.542 -15.037 1.00 77.94 359 ALA A C 1
ATOM 2730 O O . ALA A 1 359 ? 4.650 2.977 -16.106 1.00 77.94 359 ALA A O 1
ATOM 2731 N N . VAL A 1 360 ? 5.402 4.037 -14.283 1.00 79.19 360 VAL A N 1
ATOM 2732 C CA . VAL A 1 360 ? 6.822 3.936 -14.649 1.00 79.19 360 VAL A CA 1
ATOM 2733 C C . VAL A 1 360 ? 7.270 2.474 -14.696 1.00 79.19 360 VAL A C 1
ATOM 2735 O O . VAL A 1 360 ? 7.906 2.061 -15.665 1.00 79.19 360 VAL A O 1
ATOM 2738 N N . LEU A 1 361 ? 6.902 1.662 -13.702 1.00 77.12 361 LEU A N 1
ATOM 2739 C CA . LEU A 1 361 ? 7.192 0.223 -13.687 1.00 77.12 361 LEU A CA 1
ATOM 2740 C C . LEU A 1 361 ? 6.554 -0.498 -14.885 1.00 77.12 361 LEU A C 1
ATOM 2742 O O . LEU A 1 361 ? 7.217 -1.271 -15.583 1.00 77.12 361 LEU A O 1
ATOM 2746 N N . SER A 1 362 ? 5.296 -0.165 -15.166 1.00 74.88 362 SER A N 1
ATOM 2747 C CA . SER A 1 362 ? 4.511 -0.649 -16.303 1.00 74.88 362 SER A CA 1
ATOM 2748 C C . SER A 1 362 ? 5.127 -0.291 -17.651 1.00 74.88 362 SER A C 1
ATOM 2750 O O . SER A 1 362 ? 5.052 -1.074 -18.585 1.00 74.88 362 SER A O 1
ATOM 2752 N N . ALA A 1 363 ? 5.787 0.856 -17.778 1.00 77.25 363 ALA A N 1
ATOM 2753 C CA . ALA A 1 363 ? 6.449 1.237 -19.023 1.00 77.25 363 ALA A CA 1
ATOM 2754 C C . ALA A 1 363 ? 7.797 0.520 -19.242 1.00 77.25 363 ALA A C 1
ATOM 2756 O O . ALA A 1 363 ? 8.327 0.506 -20.354 1.00 77.25 363 ALA A O 1
ATOM 2757 N N . LEU A 1 364 ? 8.407 -0.041 -18.191 1.00 75.19 364 LEU A N 1
ATOM 2758 C CA . LEU A 1 364 ? 9.792 -0.528 -18.238 1.00 75.19 364 LEU A CA 1
ATOM 2759 C C . LEU A 1 364 ? 9.934 -2.048 -18.412 1.00 75.19 364 LEU A C 1
ATOM 2761 O O . LEU A 1 364 ? 11.006 -2.502 -18.841 1.00 75.19 364 LEU A O 1
ATOM 2765 N N . VAL A 1 365 ? 8.910 -2.829 -18.057 1.00 74.00 365 VAL A N 1
ATOM 2766 C CA . VAL A 1 365 ? 9.031 -4.281 -17.809 1.00 74.00 365 VAL A CA 1
ATOM 2767 C C . VAL A 1 365 ? 8.180 -5.193 -18.715 1.00 74.00 365 VAL A C 1
ATOM 2769 O O . VAL A 1 365 ? 8.736 -6.209 -19.152 1.00 74.00 365 VAL A O 1
ATOM 2772 N N . PRO A 1 366 ? 6.904 -4.896 -19.043 1.00 72.50 366 PRO A N 1
ATOM 2773 C CA . PRO A 1 366 ? 5.997 -5.831 -19.717 1.00 72.50 366 PRO A CA 1
ATOM 2774 C C . PRO A 1 366 ? 6.542 -6.461 -20.994 1.00 72.50 366 PRO A C 1
ATOM 2776 O O . PRO A 1 366 ? 6.515 -7.681 -21.109 1.00 72.50 366 PRO A O 1
ATOM 2779 N N . ASP A 1 367 ? 7.126 -5.680 -21.906 1.00 71.38 367 ASP A N 1
ATOM 2780 C CA . ASP A 1 367 ? 7.631 -6.198 -23.188 1.00 71.38 367 ASP A CA 1
ATOM 2781 C C . ASP A 1 367 ? 8.663 -7.313 -23.009 1.00 71.38 367 ASP A C 1
ATOM 2783 O O . ASP A 1 367 ? 8.700 -8.281 -23.766 1.00 71.38 367 ASP A O 1
ATOM 2787 N N . ARG A 1 368 ? 9.504 -7.200 -21.977 1.00 72.38 368 ARG A N 1
ATOM 2788 C CA . ARG A 1 368 ? 10.555 -8.175 -21.664 1.00 72.38 368 ARG A CA 1
ATOM 2789 C C . ARG A 1 368 ? 9.976 -9.404 -20.977 1.00 72.38 368 ARG A C 1
ATOM 2791 O O . ARG A 1 368 ? 10.421 -10.508 -21.272 1.00 72.38 368 ARG A O 1
ATOM 2798 N N . LEU A 1 369 ? 9.001 -9.217 -20.088 1.00 72.44 369 LEU A N 1
ATOM 2799 C CA . LEU A 1 369 ? 8.318 -10.316 -19.409 1.00 72.44 369 LEU A CA 1
ATOM 2800 C C . LEU A 1 369 ? 7.500 -11.143 -20.411 1.00 72.44 369 LEU A C 1
ATOM 2802 O O . LEU A 1 369 ? 7.608 -12.368 -20.453 1.00 72.44 369 LEU A O 1
ATOM 2806 N N . LEU A 1 370 ? 6.752 -10.468 -21.283 1.00 73.50 370 LEU A N 1
ATOM 2807 C CA . LEU A 1 370 ? 6.014 -11.084 -22.383 1.00 73.50 370 LEU A CA 1
ATOM 2808 C C . LEU A 1 370 ? 6.965 -11.763 -23.378 1.00 73.50 370 LEU A C 1
ATOM 2810 O O . LEU A 1 370 ? 6.645 -12.834 -23.893 1.00 73.50 370 LEU A O 1
ATOM 2814 N N . ALA A 1 371 ? 8.149 -11.185 -23.626 1.00 77.56 371 ALA A N 1
ATOM 2815 C CA . ALA A 1 371 ? 9.170 -11.815 -24.464 1.00 77.56 371 ALA A CA 1
ATOM 2816 C C . ALA A 1 371 ? 9.726 -13.091 -23.832 1.00 77.56 371 ALA A C 1
ATOM 2818 O O . ALA A 1 371 ? 9.783 -14.122 -24.497 1.00 77.56 371 ALA A O 1
ATOM 2819 N N . ALA A 1 372 ? 10.102 -13.028 -22.554 1.00 74.94 372 ALA A N 1
ATOM 2820 C CA . ALA A 1 372 ? 10.695 -14.142 -21.822 1.00 74.94 372 ALA A CA 1
ATOM 2821 C C . ALA A 1 372 ? 9.719 -15.312 -21.648 1.00 74.94 372 ALA A C 1
ATOM 2823 O O . ALA A 1 372 ? 10.120 -16.467 -21.721 1.00 74.94 372 ALA A O 1
ATOM 2824 N N . THR A 1 373 ? 8.431 -15.018 -21.465 1.00 74.06 373 THR A N 1
ATOM 2825 C CA . THR A 1 373 ? 7.379 -16.040 -21.347 1.00 74.06 373 THR A CA 1
ATOM 2826 C C . THR A 1 373 ? 6.927 -16.609 -22.695 1.00 74.06 373 THR A C 1
ATOM 2828 O O . THR A 1 373 ? 6.096 -17.513 -22.729 1.00 74.06 373 THR A O 1
ATOM 2831 N N . GLY A 1 374 ? 7.426 -16.083 -23.821 1.00 78.38 374 GLY A N 1
ATOM 2832 C CA . GLY A 1 374 ? 6.953 -16.462 -25.156 1.00 78.38 374 GLY A CA 1
ATOM 2833 C C . GLY A 1 374 ? 5.496 -16.062 -25.428 1.00 78.38 374 GLY A C 1
ATOM 2834 O O . GLY A 1 374 ? 4.917 -16.479 -26.433 1.00 78.38 374 GLY A O 1
ATOM 2835 N N . LEU A 1 375 ? 4.898 -15.243 -24.555 1.00 71.25 375 LEU A N 1
ATOM 2836 C CA . LEU A 1 375 ? 3.526 -14.751 -24.673 1.00 71.25 375 LEU A CA 1
ATOM 2837 C C . LEU A 1 375 ? 3.417 -13.507 -25.563 1.00 71.25 375 LEU A C 1
ATOM 2839 O O . LEU A 1 375 ? 2.309 -13.010 -25.772 1.00 71.25 375 LEU A O 1
ATOM 2843 N N . LEU A 1 376 ? 4.536 -13.024 -26.123 1.00 68.81 376 LEU A N 1
ATOM 2844 C CA . LEU A 1 376 ? 4.530 -11.914 -27.071 1.00 68.81 376 LEU A CA 1
ATOM 2845 C C . LEU A 1 376 ? 3.524 -12.168 -28.205 1.00 68.81 376 LEU A C 1
ATOM 2847 O O . LEU A 1 376 ? 3.586 -13.199 -28.889 1.00 68.81 376 LEU A O 1
ATOM 2851 N N . PRO A 1 377 ? 2.623 -11.211 -28.470 1.00 59.41 377 PRO A N 1
ATOM 2852 C CA . PRO A 1 377 ? 1.584 -11.350 -29.470 1.00 59.41 377 PRO A CA 1
ATOM 2853 C C . PRO A 1 377 ? 2.170 -11.094 -30.862 1.00 59.41 377 PRO A C 1
ATOM 2855 O O . PRO A 1 377 ? 1.788 -10.145 -31.533 1.00 59.41 377 PRO A O 1
ATOM 2858 N N . LYS A 1 378 ? 3.088 -11.939 -31.348 1.00 62.56 378 LYS A N 1
ATOM 2859 C CA . LYS A 1 378 ? 3.539 -11.819 -32.747 1.00 62.56 378 LYS A CA 1
ATOM 2860 C C . LYS A 1 378 ? 2.393 -12.058 -33.741 1.00 62.56 378 LYS A C 1
ATOM 2862 O O . LYS A 1 378 ? 2.447 -11.534 -34.842 1.00 62.56 378 LYS A O 1
ATOM 2867 N N . VAL A 1 379 ? 1.321 -12.753 -33.336 1.00 57.84 379 VAL A N 1
ATOM 2868 C CA . VAL A 1 379 ? 0.025 -12.793 -34.036 1.00 57.84 379 VAL A CA 1
ATOM 2869 C C . VAL A 1 379 ? -1.088 -13.043 -33.007 1.00 57.84 379 VAL A C 1
ATOM 2871 O O . VAL A 1 379 ? -1.059 -14.052 -32.292 1.00 57.84 379 VAL A O 1
ATOM 2874 N N . VAL A 1 380 ? -2.092 -12.159 -32.931 1.00 60.25 380 VAL A N 1
ATOM 2875 C CA . VAL A 1 380 ? -3.362 -12.448 -32.233 1.00 60.25 380 VAL A CA 1
ATOM 2876 C C . VAL A 1 380 ? -4.085 -13.517 -33.050 1.00 60.25 380 VAL A C 1
ATOM 2878 O O . VAL A 1 380 ? -4.785 -13.221 -34.012 1.00 60.25 380 VAL A O 1
ATOM 2881 N N . THR A 1 381 ? -3.828 -14.779 -32.724 1.00 70.31 381 THR A N 1
ATOM 2882 C CA . THR A 1 381 ? -4.469 -15.934 -33.360 1.00 70.31 381 THR A CA 1
ATOM 2883 C C . THR A 1 381 ? -5.791 -16.255 -32.662 1.00 70.31 381 THR A C 1
ATOM 2885 O O . THR A 1 381 ? -6.013 -15.852 -31.521 1.00 70.31 381 THR A O 1
ATOM 2888 N N . ARG A 1 382 ? -6.645 -17.064 -33.304 1.00 74.00 382 ARG A N 1
ATOM 2889 C CA . ARG A 1 382 ? -7.924 -17.584 -32.766 1.00 74.00 382 ARG A CA 1
ATOM 2890 C C . ARG A 1 382 ? -7.807 -18.279 -31.388 1.00 74.00 382 ARG A C 1
ATOM 2892 O O . ARG A 1 382 ? -8.819 -18.558 -30.762 1.00 74.00 382 ARG A O 1
ATOM 2899 N N . ARG A 1 383 ? -6.586 -18.553 -30.901 1.00 77.88 383 ARG A N 1
ATOM 2900 C CA . ARG A 1 383 ? -6.280 -19.138 -29.579 1.00 77.88 383 ARG A CA 1
ATOM 2901 C C . ARG A 1 383 ? -6.064 -18.100 -28.456 1.00 77.88 383 ARG A C 1
ATOM 2903 O O . ARG A 1 383 ? -5.593 -18.470 -27.383 1.00 77.88 383 ARG A O 1
ATOM 2910 N N . SER A 1 384 ? -6.385 -16.822 -28.672 1.00 75.38 384 SER A N 1
ATOM 2911 C CA . SER A 1 384 ? -6.219 -15.751 -27.675 1.00 75.38 384 SER A CA 1
ATOM 2912 C C . SER A 1 384 ? -6.910 -15.979 -26.315 1.00 75.38 384 SER A C 1
ATOM 2914 O O . SER A 1 384 ? -6.235 -15.732 -25.316 1.00 75.38 384 SER A O 1
ATOM 2916 N N . PRO A 1 385 ? -8.157 -16.493 -26.199 1.00 79.69 385 PRO A N 1
ATOM 2917 C CA . PRO A 1 385 ? -8.787 -16.658 -24.884 1.00 79.69 385 PRO A CA 1
ATOM 2918 C C . PRO A 1 385 ? -8.103 -17.734 -24.032 1.00 79.69 385 PRO A C 1
ATOM 2920 O O . PRO A 1 385 ? -7.941 -17.549 -22.831 1.00 79.69 385 PRO A O 1
ATOM 2923 N N . LEU A 1 386 ? -7.619 -18.822 -24.646 1.00 84.19 386 LEU A N 1
ATOM 2924 C CA . LEU A 1 386 ? -6.867 -19.855 -23.927 1.00 84.19 386 LEU A CA 1
ATOM 2925 C C . LEU A 1 386 ? -5.545 -19.300 -23.384 1.00 84.19 386 LEU A C 1
ATOM 2927 O O . LEU A 1 386 ? -5.186 -19.571 -22.244 1.00 84.19 386 LEU A O 1
ATOM 2931 N N . ARG A 1 387 ? -4.833 -18.492 -24.181 1.00 81.88 387 ARG A N 1
ATOM 2932 C CA . ARG A 1 387 ? -3.592 -17.834 -23.739 1.00 81.88 387 ARG A CA 1
ATOM 2933 C C . ARG A 1 387 ? -3.843 -16.849 -22.602 1.00 81.88 387 ARG A C 1
ATOM 2935 O O . ARG A 1 387 ? -3.040 -16.801 -21.681 1.00 81.88 387 ARG A O 1
ATOM 2942 N N . LEU A 1 388 ? -4.949 -16.104 -22.656 1.00 82.00 388 LEU A N 1
ATOM 2943 C CA . LEU A 1 388 ? -5.354 -15.214 -21.571 1.00 82.00 388 LEU A CA 1
ATOM 2944 C C . LEU A 1 388 ? -5.658 -16.008 -20.294 1.00 82.00 388 LEU A C 1
ATOM 2946 O O . LEU A 1 388 ? -5.161 -15.646 -19.236 1.00 82.00 388 LEU A O 1
ATOM 2950 N N . GLY A 1 389 ? -6.389 -17.123 -20.398 1.00 85.00 389 GLY A N 1
ATOM 2951 C CA . GLY A 1 389 ? -6.650 -18.014 -19.265 1.00 85.00 389 GLY A CA 1
ATOM 2952 C C . GLY A 1 389 ? -5.369 -18.582 -18.647 1.00 85.00 389 GLY A C 1
ATOM 2953 O O . GLY A 1 389 ? -5.193 -18.518 -17.435 1.00 85.00 389 GLY A O 1
ATOM 2954 N N . VAL A 1 390 ? -4.432 -19.065 -19.472 1.00 85.69 390 VAL A N 1
ATOM 2955 C CA . VAL A 1 390 ? -3.113 -19.529 -19.001 1.00 85.69 390 VAL A CA 1
ATOM 2956 C C . VAL A 1 390 ? -2.344 -18.396 -18.324 1.00 85.69 390 VAL A C 1
ATOM 2958 O O . VAL A 1 390 ? -1.780 -18.607 -17.256 1.00 85.69 390 VAL A O 1
ATOM 2961 N N . LEU A 1 391 ? -2.345 -17.194 -18.907 1.00 82.69 391 LEU A N 1
ATOM 2962 C CA . LEU A 1 391 ? -1.696 -16.031 -18.309 1.00 82.69 391 LEU A CA 1
ATOM 2963 C C . LEU A 1 391 ? -2.286 -15.720 -16.931 1.00 82.69 391 LEU A C 1
ATOM 2965 O O . LEU A 1 391 ? -1.519 -15.580 -15.989 1.00 82.69 391 LEU A O 1
ATOM 2969 N N . VAL A 1 392 ? -3.615 -15.683 -16.791 1.00 84.69 392 VAL A N 1
ATOM 2970 C CA . VAL A 1 392 ? -4.294 -15.458 -15.501 1.00 84.69 392 VAL A CA 1
ATOM 2971 C C . VAL A 1 392 ? -3.857 -16.491 -14.460 1.00 84.69 392 VAL A C 1
ATOM 2973 O O . VAL A 1 392 ? -3.513 -16.121 -13.343 1.00 84.69 392 VAL A O 1
ATOM 2976 N N . VAL A 1 393 ? -3.799 -17.776 -14.825 1.00 88.19 393 VAL A N 1
ATOM 2977 C CA . VAL A 1 393 ? -3.323 -18.834 -13.917 1.00 88.19 393 VAL A CA 1
ATOM 2978 C C . VAL A 1 393 ? -1.867 -18.600 -13.510 1.00 88.19 393 VAL A C 1
ATOM 2980 O O . VAL A 1 393 ? -1.542 -18.689 -12.330 1.00 88.19 393 VAL A O 1
ATOM 2983 N N . VAL A 1 394 ? -0.993 -18.250 -14.457 1.00 86.00 394 VAL A N 1
ATOM 2984 C CA . VAL A 1 394 ? 0.416 -17.933 -14.168 1.00 86.00 394 VAL A CA 1
ATOM 2985 C C . VAL A 1 394 ? 0.535 -16.724 -13.237 1.00 86.00 394 VAL A C 1
ATOM 2987 O O . VAL A 1 394 ? 1.344 -16.761 -12.314 1.00 86.00 394 VAL A O 1
ATOM 2990 N N . VAL A 1 395 ? -0.283 -15.684 -13.437 1.00 83.50 395 VAL A N 1
ATOM 2991 C CA . VAL A 1 395 ? -0.342 -14.506 -12.555 1.00 83.50 395 VAL A CA 1
ATOM 2992 C C . VAL A 1 395 ? -0.687 -14.920 -11.126 1.00 83.50 395 VAL A C 1
ATOM 2994 O O . VAL A 1 395 ? 0.038 -14.563 -10.202 1.00 83.50 395 VAL A O 1
ATOM 2997 N N . VAL A 1 396 ? -1.747 -15.714 -10.949 1.00 88.31 396 VAL A N 1
ATOM 2998 C CA . VAL A 1 396 ? -2.186 -16.198 -9.630 1.00 88.31 396 VAL A CA 1
ATOM 2999 C C . VAL A 1 396 ? -1.108 -17.057 -8.966 1.00 88.31 396 VAL A C 1
ATOM 3001 O O . VAL A 1 396 ? -0.813 -16.876 -7.789 1.00 88.31 396 VAL A O 1
ATOM 3004 N N . LEU A 1 397 ? -0.474 -17.970 -9.704 1.00 90.00 397 LEU A N 1
ATOM 3005 C CA . LEU A 1 397 ? 0.592 -18.810 -9.151 1.00 90.00 397 LEU A CA 1
ATOM 3006 C C . LEU A 1 397 ? 1.807 -17.982 -8.727 1.00 90.00 397 LEU A C 1
ATOM 3008 O O . LEU A 1 397 ? 2.355 -18.205 -7.651 1.00 90.00 397 LEU A O 1
ATOM 3012 N N . LEU A 1 398 ? 2.212 -17.003 -9.538 1.00 86.25 398 LEU A N 1
ATOM 3013 C CA . LEU A 1 398 ? 3.335 -16.132 -9.209 1.00 86.25 398 LEU A CA 1
ATOM 3014 C C . LEU A 1 398 ? 3.033 -15.272 -7.975 1.00 86.25 398 LEU A C 1
ATOM 3016 O O . LEU A 1 398 ? 3.888 -15.152 -7.104 1.00 86.25 398 LEU A O 1
ATOM 3020 N N . GLN A 1 399 ? 1.810 -14.753 -7.857 1.00 87.56 399 GLN A N 1
ATOM 3021 C CA . GLN A 1 399 ? 1.318 -14.050 -6.671 1.00 87.56 399 GLN A CA 1
ATOM 3022 C C . GLN A 1 399 ? 1.435 -14.911 -5.402 1.00 87.56 399 GLN A C 1
ATOM 3024 O O . GLN A 1 399 ? 1.992 -14.489 -4.385 1.00 87.56 399 GLN A O 1
ATOM 3029 N N . LEU A 1 400 ? 0.955 -16.156 -5.468 1.00 91.19 400 LEU A N 1
ATOM 3030 C CA . LEU A 1 400 ? 1.035 -17.109 -4.360 1.00 91.19 400 LEU A CA 1
ATOM 3031 C C . LEU A 1 400 ? 2.491 -17.421 -3.988 1.00 91.19 400 LEU A C 1
ATOM 3033 O O . LEU A 1 400 ? 2.827 -17.438 -2.809 1.00 91.19 400 LEU A O 1
ATOM 3037 N N . CYS A 1 401 ? 3.380 -17.591 -4.969 1.00 91.69 401 CYS A N 1
ATOM 3038 C CA . CYS A 1 401 ? 4.807 -17.798 -4.715 1.00 91.69 401 CYS A CA 1
ATOM 3039 C C . CYS A 1 401 ? 5.460 -16.581 -4.044 1.00 91.69 401 CYS A C 1
ATOM 3041 O O . CYS A 1 401 ? 6.198 -16.729 -3.073 1.00 91.69 401 CYS A O 1
ATOM 3043 N N . VAL A 1 402 ? 5.186 -15.371 -4.540 1.00 89.38 402 VAL A N 1
ATOM 3044 C CA . VAL A 1 402 ? 5.763 -14.133 -3.998 1.00 89.38 402 VAL A CA 1
ATOM 3045 C C . VAL A 1 402 ? 5.262 -13.889 -2.573 1.00 89.38 402 VAL A C 1
ATOM 3047 O O . VAL A 1 402 ? 6.056 -13.554 -1.696 1.00 89.38 402 VAL A O 1
ATOM 3050 N N . SER A 1 403 ? 3.970 -14.111 -2.303 1.00 91.31 403 SER A N 1
ATOM 3051 C CA . SER A 1 403 ? 3.424 -13.999 -0.940 1.00 91.31 403 SER A CA 1
ATOM 3052 C C . SER A 1 403 ? 3.979 -15.073 -0.017 1.00 91.31 403 SER A C 1
ATOM 3054 O O . SER A 1 403 ? 4.242 -14.773 1.139 1.00 91.31 403 SER A O 1
ATOM 3056 N N . PHE A 1 404 ? 4.200 -16.297 -0.503 1.00 93.50 404 PHE A N 1
ATOM 3057 C CA . PHE A 1 404 ? 4.808 -17.372 0.279 1.00 93.50 404 PHE A CA 1
ATOM 3058 C C . PHE A 1 404 ? 6.219 -16.995 0.750 1.00 93.50 404 PHE A C 1
ATOM 3060 O O . PHE A 1 404 ? 6.519 -17.099 1.937 1.00 93.50 404 PHE A O 1
ATOM 3067 N N . VAL A 1 405 ? 7.066 -16.497 -0.160 1.00 92.44 405 VAL A N 1
ATOM 3068 C CA . VAL A 1 405 ? 8.443 -16.079 0.159 1.00 92.44 405 VAL A CA 1
ATOM 3069 C C . VAL A 1 405 ? 8.449 -14.918 1.152 1.00 92.44 405 VAL A C 1
ATOM 3071 O O . VAL A 1 405 ? 9.101 -14.987 2.192 1.00 92.44 405 VAL A O 1
ATOM 3074 N N . PHE A 1 406 ? 7.699 -13.859 0.853 1.00 90.81 406 PHE A N 1
ATOM 3075 C CA . PHE A 1 406 ? 7.664 -12.669 1.696 1.00 90.81 406 PHE A CA 1
ATOM 3076 C C . PHE A 1 406 ? 6.956 -12.895 3.029 1.00 90.81 406 PHE A C 1
ATOM 3078 O O . PHE A 1 406 ? 7.376 -12.364 4.051 1.00 90.81 406 PHE A O 1
ATOM 3085 N N . GLY A 1 407 ? 5.922 -13.726 3.040 1.00 91.69 407 GLY A N 1
ATOM 3086 C CA . GLY A 1 407 ? 5.228 -14.120 4.252 1.00 91.69 407 GLY A CA 1
ATOM 3087 C C . GLY A 1 407 ? 6.073 -14.995 5.163 1.00 91.69 407 GLY A C 1
ATOM 3088 O O . GLY A 1 407 ? 6.043 -14.805 6.373 1.00 91.69 407 GLY A O 1
ATOM 3089 N N . GLY A 1 408 ? 6.878 -15.895 4.590 1.00 93.38 408 GLY A N 1
ATOM 3090 C CA . GLY A 1 408 ? 7.872 -16.659 5.340 1.00 93.38 408 GLY A CA 1
ATOM 3091 C C . GLY A 1 408 ? 8.929 -15.759 5.975 1.00 93.38 408 GLY A C 1
ATOM 3092 O O . GLY A 1 408 ? 9.242 -15.933 7.147 1.00 93.38 408 GLY A O 1
ATOM 3093 N N . LEU A 1 409 ? 9.419 -14.754 5.242 1.00 91.38 409 LEU A N 1
ATOM 3094 C CA . LEU A 1 409 ? 10.350 -13.761 5.785 1.00 91.38 409 LEU A CA 1
ATOM 3095 C C . LEU A 1 409 ? 9.733 -12.978 6.955 1.00 91.38 409 LEU A C 1
ATOM 3097 O O . LEU A 1 409 ? 10.366 -12.853 7.997 1.00 91.38 409 LEU A O 1
ATOM 3101 N N . LEU A 1 410 ? 8.495 -12.494 6.807 1.00 90.19 410 LEU A N 1
ATOM 3102 C CA . LEU A 1 410 ? 7.788 -11.786 7.882 1.00 90.19 410 LEU A CA 1
ATOM 3103 C C . LEU A 1 410 ? 7.566 -12.677 9.107 1.00 90.19 410 LEU A C 1
ATOM 3105 O O . LEU A 1 410 ? 7.795 -12.238 10.230 1.00 90.19 410 LEU A O 1
ATOM 3109 N N . ALA A 1 411 ? 7.171 -13.934 8.890 1.00 93.31 411 ALA A N 1
ATOM 3110 C CA . ALA A 1 411 ? 6.983 -14.891 9.971 1.00 93.31 411 ALA A CA 1
ATOM 3111 C C . ALA A 1 411 ? 8.288 -15.162 10.733 1.00 93.31 411 ALA A C 1
ATOM 3113 O O . ALA A 1 411 ? 8.284 -15.171 11.960 1.00 93.31 411 ALA A O 1
ATOM 3114 N N . LEU A 1 412 ? 9.411 -15.314 10.022 1.00 93.38 412 LEU A N 1
ATOM 3115 C CA . LEU A 1 412 ? 10.726 -15.512 10.635 1.00 93.38 412 LEU A CA 1
ATOM 3116 C C . LEU A 1 412 ? 11.177 -14.305 11.466 1.00 93.38 412 LEU A C 1
ATOM 3118 O O . LEU A 1 412 ? 11.732 -14.496 12.543 1.00 93.38 412 LEU A O 1
ATOM 3122 N N . LEU A 1 413 ? 10.941 -13.082 10.982 1.00 90.62 413 LEU A N 1
ATOM 3123 C CA . LEU A 1 413 ? 11.373 -11.859 11.665 1.00 90.62 413 LEU A CA 1
ATOM 3124 C C . LEU A 1 413 ? 10.571 -11.568 12.938 1.00 90.62 413 LEU A C 1
ATOM 3126 O O . LEU A 1 413 ? 11.146 -11.120 13.923 1.00 90.62 413 LEU A O 1
ATOM 3130 N N . GLU A 1 414 ? 9.269 -11.854 12.942 1.00 90.44 414 GLU A N 1
ATOM 3131 C CA . GLU A 1 414 ? 8.423 -11.668 14.131 1.00 90.44 414 GLU A CA 1
ATOM 3132 C C . GLU A 1 414 ? 8.373 -12.884 15.061 1.00 90.44 414 GLU A C 1
ATOM 3134 O O . GLU A 1 414 ? 7.789 -12.813 16.142 1.00 90.44 414 GLU A O 1
ATOM 3139 N N . GLY A 1 415 ? 8.908 -14.029 14.633 1.00 92.50 415 GLY A N 1
ATOM 3140 C CA . GLY A 1 415 ? 8.642 -15.300 15.304 1.00 92.50 415 GLY A CA 1
ATOM 3141 C C . GLY A 1 415 ? 7.161 -15.698 15.245 1.00 92.50 415 GLY A C 1
ATOM 3142 O O . GLY A 1 415 ? 6.666 -16.367 16.152 1.00 92.50 415 GLY A O 1
ATOM 3143 N N . TRP A 1 416 ? 6.433 -15.273 14.207 1.00 93.12 416 TRP A N 1
ATOM 3144 C CA . TRP A 1 416 ? 5.071 -15.743 13.966 1.00 93.12 416 TRP A CA 1
ATOM 3145 C C . TRP A 1 416 ? 5.077 -17.154 13.386 1.00 93.12 416 TRP A C 1
ATOM 3147 O O . TRP A 1 416 ? 6.019 -17.586 12.719 1.00 93.12 416 TRP A O 1
ATOM 3157 N N . ASP A 1 417 ? 3.939 -17.829 13.520 1.00 94.50 417 ASP A N 1
ATOM 3158 C CA . ASP A 1 417 ? 3.633 -18.940 12.631 1.00 94.50 417 ASP A CA 1
ATOM 3159 C C . ASP A 1 417 ? 3.646 -18.471 11.166 1.00 94.50 417 ASP A C 1
ATOM 3161 O O . ASP A 1 417 ? 3.317 -17.326 10.834 1.00 94.50 417 ASP A O 1
ATOM 3165 N N . PHE A 1 418 ? 3.966 -19.395 10.259 1.00 93.69 418 PHE A N 1
ATOM 3166 C CA . PHE A 1 418 ? 4.038 -19.104 8.827 1.00 93.69 418 PHE A CA 1
ATOM 3167 C C . PHE A 1 418 ? 2.736 -18.496 8.272 1.00 93.69 418 PHE A C 1
ATOM 3169 O O . PHE A 1 418 ? 2.775 -17.584 7.446 1.00 93.69 418 PHE A O 1
ATOM 3176 N N . MET A 1 419 ? 1.569 -18.971 8.731 1.00 92.12 419 MET A N 1
ATOM 3177 C CA . MET A 1 419 ? 0.282 -18.541 8.171 1.00 92.12 419 MET A CA 1
ATOM 3178 C C . MET A 1 419 ? -0.041 -17.062 8.408 1.00 92.12 419 MET A C 1
ATOM 3180 O O . MET A 1 419 ? -0.405 -16.404 7.437 1.00 92.12 419 MET A O 1
ATOM 3184 N N . PRO A 1 420 ? 0.082 -16.500 9.623 1.00 91.31 420 PRO A N 1
ATOM 3185 C CA . PRO A 1 420 ? 0.010 -15.056 9.835 1.00 91.31 420 PRO A CA 1
ATOM 3186 C C . PRO A 1 420 ? 0.890 -14.227 8.890 1.00 91.31 420 PRO A C 1
ATOM 3188 O O . PRO A 1 420 ? 0.383 -13.303 8.253 1.00 91.31 420 PRO A O 1
ATOM 3191 N N . GLY A 1 421 ? 2.168 -14.590 8.732 1.00 91.81 421 GLY A N 1
ATOM 3192 C CA . GLY A 1 421 ? 3.089 -13.882 7.835 1.00 91.81 421 GLY A CA 1
ATOM 3193 C C . GLY A 1 421 ? 2.666 -13.980 6.367 1.00 91.81 421 GLY A C 1
ATOM 3194 O O . GLY A 1 421 ? 2.608 -12.974 5.659 1.00 91.81 421 GLY A O 1
ATOM 3195 N N . TRP A 1 422 ? 2.279 -15.175 5.913 1.00 92.56 422 TRP A N 1
ATOM 3196 C CA . TRP A 1 422 ? 1.741 -15.392 4.567 1.00 92.56 422 TRP A CA 1
ATOM 3197 C C . TRP A 1 422 ? 0.454 -14.603 4.304 1.00 92.56 422 TRP A C 1
ATOM 3199 O O . TRP A 1 422 ? 0.321 -13.974 3.251 1.00 92.56 422 TRP A O 1
ATOM 3209 N N . ARG A 1 423 ? -0.459 -14.562 5.281 1.00 90.38 423 ARG A N 1
ATOM 3210 C CA . ARG A 1 423 ? -1.690 -13.760 5.237 1.00 90.38 423 ARG A CA 1
ATOM 3211 C C . ARG A 1 423 ? -1.389 -12.260 5.157 1.00 90.38 423 ARG A C 1
ATOM 3213 O O . ARG A 1 423 ? -2.018 -11.560 4.369 1.00 90.38 423 ARG A O 1
ATOM 3220 N N . ALA A 1 424 ? -0.403 -11.771 5.905 1.00 89.06 424 ALA A N 1
ATOM 3221 C CA . ALA A 1 424 ? 0.029 -10.378 5.822 1.00 89.06 424 ALA A CA 1
ATOM 3222 C C . ALA A 1 424 ? 0.533 -10.029 4.415 1.00 89.06 424 ALA A C 1
ATOM 3224 O O . ALA A 1 424 ? 0.051 -9.082 3.793 1.00 89.06 424 ALA A O 1
ATOM 3225 N N . ALA A 1 425 ? 1.431 -10.855 3.871 1.00 90.44 425 ALA A N 1
ATOM 3226 C CA . ALA A 1 425 ? 2.004 -10.637 2.549 1.00 90.44 425 ALA A CA 1
ATOM 3227 C C . ALA A 1 425 ? 0.952 -10.698 1.428 1.00 90.44 425 ALA A C 1
ATOM 3229 O O . ALA A 1 425 ? 0.950 -9.840 0.547 1.00 90.44 425 ALA A O 1
ATOM 3230 N N . ILE A 1 426 ? 0.044 -11.683 1.446 1.00 90.19 426 ILE A N 1
ATOM 3231 C CA . ILE A 1 426 ? -0.997 -11.797 0.412 1.00 90.19 426 ILE A CA 1
ATOM 3232 C C . ILE A 1 426 ? -2.047 -10.686 0.529 1.00 90.19 426 ILE A C 1
ATOM 3234 O O . ILE A 1 426 ? -2.508 -10.186 -0.494 1.00 90.19 426 ILE A O 1
ATOM 3238 N N . SER A 1 427 ? -2.405 -10.262 1.749 1.00 88.50 427 SER A N 1
ATOM 3239 C CA . SER A 1 427 ? -3.319 -9.135 1.941 1.00 88.50 427 SER A CA 1
ATOM 3240 C C . SER A 1 427 ? -2.721 -7.867 1.339 1.00 88.50 427 SER A C 1
ATOM 3242 O O . SER A 1 427 ? -3.363 -7.236 0.500 1.00 88.50 427 SER A O 1
ATOM 3244 N N . ALA A 1 428 ? -1.453 -7.574 1.643 1.00 88.50 428 ALA A N 1
ATOM 3245 C CA . ALA A 1 428 ? -0.766 -6.421 1.077 1.00 88.50 428 ALA A CA 1
ATOM 3246 C C . ALA A 1 428 ? -0.720 -6.450 -0.455 1.00 88.50 428 ALA A C 1
ATOM 3248 O O . ALA A 1 428 ? -1.020 -5.461 -1.119 1.00 88.50 428 ALA A O 1
ATOM 3249 N N . GLN A 1 429 ? -0.428 -7.613 -1.036 1.00 87.69 429 GLN A N 1
ATOM 3250 C CA . GLN A 1 429 ? -0.434 -7.812 -2.484 1.00 87.69 429 GLN A CA 1
ATOM 3251 C C . GLN A 1 429 ? -1.793 -7.583 -3.152 1.00 87.69 429 GLN A C 1
ATOM 3253 O O . GLN A 1 429 ? -1.846 -7.196 -4.319 1.00 87.69 429 GLN A O 1
ATOM 3258 N N . LEU A 1 430 ? -2.880 -7.846 -2.431 1.00 85.94 430 LEU A N 1
ATOM 3259 C CA . LEU A 1 430 ? -4.255 -7.648 -2.881 1.00 85.94 430 LEU A CA 1
ATOM 3260 C C . LEU A 1 430 ? -4.795 -6.265 -2.489 1.00 85.94 430 LEU A C 1
ATOM 3262 O O . LEU A 1 430 ? -6.004 -6.090 -2.391 1.00 85.94 430 LEU A O 1
ATOM 3266 N N . GLY A 1 431 ? -3.927 -5.283 -2.227 1.00 83.25 431 GLY A N 1
ATOM 3267 C CA . GLY A 1 431 ? -4.355 -3.927 -1.876 1.00 83.25 431 GLY A CA 1
ATOM 3268 C C . GLY A 1 431 ? -4.940 -3.807 -0.465 1.00 83.25 431 GLY A C 1
ATOM 3269 O O . GLY A 1 431 ? -5.603 -2.828 -0.155 1.00 83.25 431 GLY A O 1
ATOM 3270 N N . GLY A 1 432 ? -4.696 -4.783 0.417 1.00 78.44 432 GLY A N 1
ATOM 3271 C CA . GLY A 1 432 ? -5.111 -4.747 1.826 1.00 78.44 432 GLY A CA 1
ATOM 3272 C C . GLY A 1 432 ? -6.613 -4.923 2.037 1.00 78.44 432 GLY A C 1
ATOM 3273 O O . GLY A 1 432 ? -7.116 -4.816 3.152 1.00 78.44 432 GLY A O 1
ATOM 3274 N N . GLY A 1 433 ? -7.345 -5.255 0.971 1.00 65.69 433 GLY A N 1
ATOM 3275 C CA . GLY A 1 433 ? -8.777 -5.515 1.033 1.00 65.69 433 GLY A CA 1
ATOM 3276 C C . GLY A 1 433 ? -9.158 -6.791 1.764 1.00 65.69 433 GLY A C 1
ATOM 3277 O O . GLY A 1 433 ? -10.326 -6.994 2.066 1.00 65.69 433 GLY A O 1
ATOM 3278 N N . LEU A 1 434 ? -8.202 -7.650 2.102 1.00 70.19 434 LEU A N 1
ATOM 3279 C CA . LEU A 1 434 ? -8.464 -8.771 2.988 1.00 70.19 434 LEU A CA 1
ATOM 3280 C C . LEU A 1 434 ? -8.031 -8.390 4.404 1.00 70.19 434 LEU A C 1
ATOM 3282 O O . LEU A 1 434 ? -6.836 -8.486 4.697 1.00 70.19 434 LEU A O 1
ATOM 3286 N N . PRO A 1 435 ? -8.961 -8.012 5.305 1.00 65.75 435 PRO A N 1
ATOM 3287 C CA . PRO A 1 435 ? -8.689 -7.912 6.735 1.00 65.75 435 PRO A CA 1
ATOM 3288 C C . PRO A 1 435 ? -8.520 -9.326 7.299 1.00 65.75 435 PRO A C 1
ATOM 3290 O O . PRO A 1 435 ? -9.331 -9.830 8.074 1.00 65.75 435 PRO A O 1
ATOM 3293 N N . LEU A 1 436 ? -7.477 -10.016 6.845 1.00 71.62 436 LEU A N 1
ATOM 3294 C CA . LEU A 1 436 ? -7.014 -11.230 7.481 1.00 71.62 436 LEU A CA 1
ATOM 3295 C C . LEU A 1 436 ? -6.593 -10.790 8.875 1.00 71.62 436 LEU A C 1
ATOM 3297 O O . LEU A 1 436 ? -5.931 -9.765 9.017 1.00 71.62 436 LEU A O 1
ATOM 3301 N N . THR A 1 437 ? -7.030 -11.506 9.905 1.00 72.00 437 THR A N 1
ATOM 3302 C CA . THR A 1 437 ? -6.574 -11.265 11.274 1.00 72.00 437 THR A CA 1
ATOM 3303 C C . THR A 1 437 ? -5.067 -11.495 11.308 1.00 72.00 437 THR A C 1
ATOM 3305 O O . THR A 1 437 ? -4.605 -12.626 11.472 1.00 72.00 437 THR A O 1
ATOM 3308 N N . ILE A 1 438 ? -4.325 -10.427 11.041 1.00 78.81 438 ILE A N 1
ATOM 3309 C CA . ILE A 1 438 ? -2.877 -10.378 10.996 1.00 78.81 438 ILE A CA 1
ATOM 3310 C C . ILE A 1 438 ? -2.462 -9.840 12.364 1.00 78.81 438 ILE A C 1
ATOM 3312 O O . ILE A 1 438 ? -2.960 -8.787 12.773 1.00 78.81 438 ILE A O 1
ATOM 3316 N N . PRO A 1 439 ? -1.628 -10.572 13.117 1.00 82.38 439 PRO A N 1
ATOM 3317 C CA . PRO A 1 439 ? -1.029 -10.023 14.320 1.00 82.38 439 PRO A CA 1
ATOM 3318 C C . PRO A 1 439 ? -0.298 -8.727 13.963 1.00 82.38 439 PRO A C 1
ATOM 3320 O O . PRO A 1 439 ? 0.378 -8.640 12.942 1.00 82.38 439 PRO A O 1
ATOM 3323 N N . ILE A 1 440 ? -0.473 -7.704 14.792 1.00 83.00 440 ILE A N 1
ATOM 3324 C CA . ILE A 1 440 ? 0.257 -6.447 14.639 1.00 83.00 440 ILE A CA 1
ATOM 3325 C C . ILE A 1 440 ? 1.726 -6.756 14.954 1.00 83.00 440 ILE A C 1
ATOM 3327 O O . ILE A 1 440 ? 1.970 -7.396 15.984 1.00 83.00 440 ILE A O 1
ATOM 3331 N N . PRO A 1 441 ? 2.688 -6.355 14.102 1.00 86.12 441 PRO A N 1
ATOM 3332 C CA . PRO A 1 441 ? 4.099 -6.520 14.418 1.00 86.12 441 PRO A CA 1
ATOM 3333 C C . PRO A 1 441 ? 4.415 -5.884 15.770 1.00 86.12 441 PRO A C 1
ATOM 3335 O O . PRO A 1 441 ? 3.945 -4.794 16.087 1.00 86.12 441 PRO A O 1
ATOM 3338 N N . SER A 1 442 ? 5.176 -6.592 16.595 1.00 84.94 442 SER A N 1
ATOM 3339 C CA . SER A 1 442 ? 5.492 -6.131 17.951 1.00 84.94 442 SER A CA 1
ATOM 3340 C C . SER A 1 442 ? 6.661 -5.145 17.985 1.00 84.94 442 SER A C 1
ATOM 3342 O O . SER A 1 442 ? 6.811 -4.401 18.955 1.00 84.94 442 SER A O 1
ATOM 3344 N N . GLN A 1 443 ? 7.484 -5.138 16.931 1.00 88.31 443 GLN A N 1
ATOM 3345 C CA . GLN A 1 443 ? 8.708 -4.350 16.836 1.00 88.31 443 GLN A CA 1
ATOM 3346 C C . GLN A 1 443 ? 8.645 -3.350 15.676 1.00 88.31 443 GLN A C 1
ATOM 3348 O O . GLN A 1 443 ? 8.279 -3.698 14.554 1.00 88.31 443 GLN A O 1
ATOM 3353 N N . THR A 1 444 ? 9.119 -2.122 15.912 1.00 88.38 444 THR A N 1
ATOM 3354 C CA . THR A 1 444 ? 9.200 -1.057 14.894 1.00 88.38 444 THR A CA 1
ATOM 3355 C C . THR A 1 444 ? 10.013 -1.472 13.666 1.00 88.38 444 THR A C 1
ATOM 3357 O O . THR A 1 444 ? 9.670 -1.121 12.537 1.00 88.38 444 THR A O 1
ATOM 3360 N N . LEU A 1 445 ? 11.099 -2.233 13.869 1.00 87.81 445 LEU A N 1
ATOM 3361 C CA . LEU A 1 445 ? 11.925 -2.729 12.766 1.00 87.81 445 LEU A CA 1
ATOM 3362 C C . LEU A 1 445 ? 11.101 -3.613 11.831 1.00 87.81 445 LEU A C 1
ATOM 3364 O O . LEU A 1 445 ? 11.186 -3.473 10.613 1.00 87.81 445 LEU A O 1
ATOM 3368 N N . THR A 1 446 ? 10.270 -4.494 12.375 1.00 86.50 446 THR A N 1
ATOM 3369 C CA . THR A 1 446 ? 9.492 -5.397 11.542 1.00 86.50 446 THR A CA 1
ATOM 3370 C C . THR A 1 446 ? 8.308 -4.720 10.878 1.00 86.50 446 THR A C 1
ATOM 3372 O O . THR A 1 446 ? 7.946 -5.110 9.775 1.00 86.50 446 THR A O 1
ATOM 3375 N N . GLU A 1 447 ? 7.720 -3.685 11.474 1.00 90.00 447 GLU A N 1
ATOM 3376 C CA . GLU A 1 447 ? 6.751 -2.851 10.757 1.00 90.00 447 GLU A CA 1
ATOM 3377 C C . GLU A 1 447 ? 7.391 -2.192 9.536 1.00 90.00 447 GLU A C 1
ATOM 3379 O O . GLU A 1 447 ? 6.808 -2.188 8.452 1.00 90.00 447 GLU A O 1
ATOM 3384 N N . LEU A 1 448 ? 8.622 -1.688 9.678 1.00 90.12 448 LEU A N 1
ATOM 3385 C CA . LEU A 1 448 ? 9.379 -1.151 8.553 1.00 90.12 448 LEU A CA 1
ATOM 3386 C C . LEU A 1 448 ? 9.648 -2.239 7.506 1.00 90.12 448 LEU A C 1
ATOM 3388 O O . LEU A 1 448 ? 9.467 -2.000 6.312 1.00 90.12 448 LEU A O 1
ATOM 3392 N N . VAL A 1 449 ? 10.021 -3.448 7.934 1.00 89.38 449 VAL A N 1
ATOM 3393 C CA . VAL A 1 449 ? 10.188 -4.581 7.015 1.00 89.38 449 VAL A CA 1
ATOM 3394 C C . VAL A 1 449 ? 8.864 -4.950 6.347 1.00 89.38 449 VAL A C 1
ATOM 3396 O O . VAL A 1 449 ? 8.855 -5.174 5.141 1.00 89.38 449 VAL A O 1
ATOM 3399 N N . LEU A 1 450 ? 7.740 -4.945 7.065 1.00 89.75 450 LEU A N 1
ATOM 3400 C CA . LEU A 1 450 ? 6.405 -5.173 6.516 1.00 89.75 450 LEU A CA 1
ATOM 3401 C C . LEU A 1 450 ? 6.075 -4.135 5.448 1.00 89.75 450 LEU A C 1
ATOM 3403 O O . LEU A 1 450 ? 5.584 -4.512 4.386 1.00 89.75 450 LEU A O 1
ATOM 3407 N N . VAL A 1 451 ? 6.393 -2.860 5.677 1.00 91.19 451 VAL A N 1
ATOM 3408 C CA . VAL A 1 451 ? 6.241 -1.800 4.673 1.00 91.19 451 VAL A CA 1
ATOM 3409 C C . VAL A 1 451 ? 7.081 -2.102 3.437 1.00 91.19 451 VAL A C 1
ATOM 3411 O O . VAL A 1 451 ? 6.551 -2.112 2.328 1.00 91.19 451 VAL A O 1
ATOM 3414 N N . VAL A 1 452 ? 8.373 -2.395 3.610 1.00 91.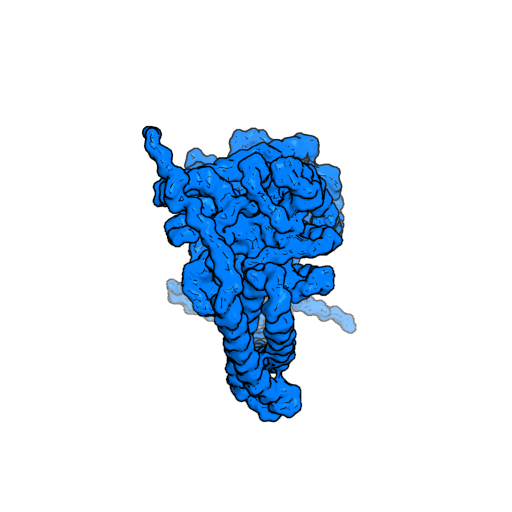06 452 VAL A N 1
ATOM 3415 C CA . VAL A 1 452 ? 9.299 -2.678 2.501 1.00 91.06 452 VAL A CA 1
ATOM 3416 C C . VAL A 1 452 ? 8.844 -3.893 1.695 1.00 91.06 452 VAL A C 1
ATOM 3418 O O . VAL A 1 452 ? 8.713 -3.823 0.471 1.00 91.06 452 VAL A O 1
ATOM 3421 N N . VAL A 1 453 ? 8.546 -4.988 2.390 1.00 87.94 453 VAL A N 1
ATOM 3422 C CA . VAL A 1 453 ? 8.053 -6.237 1.818 1.00 87.94 453 VAL A CA 1
ATOM 3423 C C . VAL A 1 453 ? 6.747 -6.003 1.074 1.00 87.94 453 VAL A C 1
ATOM 3425 O O . VAL A 1 453 ? 6.604 -6.458 -0.058 1.00 87.94 453 VAL A O 1
ATOM 3428 N N . SER A 1 454 ? 5.819 -5.246 1.652 1.00 87.62 454 SER A N 1
ATOM 3429 C CA . SER A 1 454 ? 4.548 -4.918 1.009 1.00 87.62 454 SER A CA 1
ATOM 3430 C C . SER A 1 454 ? 4.744 -4.053 -0.234 1.00 87.62 454 SER A C 1
ATOM 3432 O O . SER A 1 454 ? 4.133 -4.330 -1.263 1.00 87.62 454 SER A O 1
ATOM 3434 N N . CYS A 1 455 ? 5.641 -3.061 -0.204 1.00 88.62 455 CYS A N 1
ATOM 3435 C CA . CYS A 1 455 ? 5.988 -2.269 -1.385 1.00 88.62 455 CYS A CA 1
ATOM 3436 C C . CYS A 1 455 ? 6.538 -3.146 -2.516 1.00 88.62 455 CYS A C 1
ATOM 3438 O O . CYS A 1 455 ? 6.141 -2.977 -3.671 1.00 88.62 455 CYS A O 1
ATOM 3440 N N . TRP A 1 456 ? 7.421 -4.099 -2.204 1.00 87.81 456 TRP A N 1
ATOM 3441 C CA . TRP A 1 456 ? 7.912 -5.061 -3.193 1.00 87.81 456 TRP A CA 1
ATOM 3442 C C . TRP A 1 456 ? 6.791 -5.929 -3.724 1.00 87.81 456 TRP A C 1
ATOM 3444 O O . TRP A 1 456 ? 6.663 -6.092 -4.936 1.00 87.81 456 TRP A O 1
ATOM 3454 N N . ALA A 1 457 ? 5.974 -6.460 -2.823 1.00 84.50 457 ALA A N 1
ATOM 3455 C CA . ALA A 1 457 ? 4.894 -7.354 -3.160 1.00 84.50 457 ALA A CA 1
ATOM 3456 C C . ALA A 1 457 ? 3.913 -6.663 -4.118 1.00 84.50 457 ALA A C 1
ATOM 3458 O O . ALA A 1 457 ? 3.713 -7.162 -5.223 1.00 84.50 457 ALA A O 1
ATOM 3459 N N . VAL A 1 458 ? 3.420 -5.464 -3.779 1.00 83.19 458 VAL A N 1
ATOM 3460 C CA . VAL A 1 458 ? 2.541 -4.673 -4.658 1.00 83.19 458 VAL A CA 1
ATOM 3461 C C . VAL A 1 458 ? 3.241 -4.274 -5.958 1.00 83.19 458 VAL A C 1
ATOM 3463 O O . VAL A 1 458 ? 2.629 -4.337 -7.026 1.00 83.19 458 VAL A O 1
ATOM 3466 N N . GLY A 1 459 ? 4.530 -3.923 -5.914 1.00 83.00 459 GLY A N 1
ATOM 3467 C CA . GLY A 1 459 ? 5.327 -3.659 -7.113 1.00 83.00 459 GLY A CA 1
ATOM 3468 C C . GLY A 1 459 ? 5.347 -4.853 -8.072 1.00 83.00 459 GLY A C 1
ATOM 3469 O O . GLY A 1 459 ? 5.095 -4.691 -9.266 1.00 83.00 459 GLY A O 1
ATOM 3470 N N . PHE A 1 460 ? 5.563 -6.065 -7.556 1.00 82.25 460 PHE A N 1
ATOM 3471 C CA . PHE A 1 460 ? 5.510 -7.304 -8.335 1.00 82.25 460 PHE A CA 1
ATOM 3472 C C . PHE A 1 460 ? 4.121 -7.568 -8.914 1.00 82.25 460 PHE A C 1
ATOM 3474 O O . PHE A 1 460 ? 4.013 -7.823 -10.115 1.00 82.25 460 PHE A O 1
ATOM 3481 N N . VAL A 1 461 ? 3.065 -7.463 -8.101 1.00 80.75 461 VAL A N 1
ATOM 3482 C CA . VAL A 1 461 ? 1.678 -7.659 -8.557 1.00 80.75 461 VAL A CA 1
ATOM 3483 C C . VAL A 1 461 ? 1.367 -6.719 -9.714 1.00 80.75 461 VAL A C 1
ATOM 3485 O O . VAL A 1 461 ? 0.909 -7.139 -10.775 1.00 80.75 461 VAL A O 1
ATOM 3488 N N . THR A 1 462 ? 1.699 -5.443 -9.537 1.00 78.75 462 THR A N 1
ATOM 3489 C CA . THR A 1 462 ? 1.488 -4.400 -10.536 1.00 78.75 462 THR A CA 1
ATOM 3490 C C . THR A 1 462 ? 2.199 -4.730 -11.845 1.00 78.75 462 THR A C 1
ATOM 3492 O O . THR A 1 462 ? 1.610 -4.598 -12.916 1.00 78.75 462 THR A O 1
ATOM 3495 N N . LEU A 1 463 ? 3.455 -5.181 -11.788 1.00 80.56 463 LEU A N 1
ATOM 3496 C CA . LEU A 1 463 ? 4.218 -5.558 -12.979 1.00 80.56 463 LEU A CA 1
ATOM 3497 C C . LEU A 1 463 ? 3.535 -6.677 -13.769 1.00 80.56 463 LEU A C 1
ATOM 3499 O O . LEU A 1 463 ? 3.443 -6.614 -14.998 1.00 80.56 463 LEU A O 1
ATOM 3503 N N . ILE A 1 464 ? 3.046 -7.690 -13.058 1.00 78.69 464 ILE A N 1
ATOM 3504 C CA . ILE A 1 464 ? 2.369 -8.840 -13.651 1.00 78.69 464 ILE A CA 1
ATOM 3505 C C . ILE A 1 464 ? 1.038 -8.409 -14.281 1.00 78.69 464 ILE A C 1
ATOM 3507 O O . ILE A 1 464 ? 0.737 -8.747 -15.429 1.00 78.69 464 ILE A O 1
ATOM 3511 N N . ILE A 1 465 ? 0.266 -7.612 -13.548 1.00 76.00 465 ILE A N 1
ATOM 3512 C CA . ILE A 1 465 ? -1.023 -7.084 -13.987 1.00 76.00 465 ILE A CA 1
ATOM 3513 C C . ILE A 1 465 ? -0.872 -6.174 -15.197 1.00 76.00 465 ILE A C 1
ATOM 3515 O O . ILE A 1 465 ? -1.647 -6.280 -16.141 1.00 76.00 465 ILE A O 1
ATOM 3519 N N . SER A 1 466 ? 0.130 -5.302 -15.201 1.00 78.62 466 SER A N 1
ATOM 3520 C CA . SER A 1 466 ? 0.412 -4.402 -16.314 1.00 78.62 466 SER A CA 1
ATOM 3521 C C . SER A 1 466 ? 0.668 -5.175 -17.609 1.00 78.62 466 SER A C 1
ATOM 3523 O O . SER A 1 466 ? 0.080 -4.881 -18.655 1.00 78.62 466 SER A O 1
ATOM 3525 N N . ALA A 1 467 ? 1.458 -6.253 -17.524 1.00 79.50 467 ALA A N 1
ATOM 3526 C CA . ALA A 1 467 ? 1.696 -7.137 -18.658 1.00 79.50 467 ALA A CA 1
ATOM 3527 C C . ALA A 1 467 ? 0.402 -7.782 -19.172 1.00 79.50 467 ALA A C 1
ATOM 3529 O O . ALA A 1 467 ? 0.145 -7.767 -20.378 1.00 79.50 467 ALA A O 1
ATOM 3530 N N . ALA A 1 468 ? -0.444 -8.291 -18.278 1.00 80.31 468 ALA A N 1
ATOM 3531 C CA . ALA A 1 468 ? -1.719 -8.895 -18.655 1.00 80.31 468 ALA A CA 1
ATOM 3532 C C . ALA A 1 468 ? -2.730 -7.882 -19.199 1.00 80.31 468 ALA A C 1
ATOM 3534 O O . ALA A 1 468 ? -3.421 -8.147 -20.183 1.00 80.31 468 ALA A O 1
ATOM 3535 N N . SER A 1 469 ? -2.783 -6.695 -18.611 1.00 77.00 469 SER A N 1
ATOM 3536 C CA . SER A 1 469 ? -3.697 -5.653 -19.029 1.00 77.00 469 SER A CA 1
ATOM 3537 C C . SER A 1 469 ? -3.373 -5.123 -20.421 1.00 77.00 469 SER A C 1
ATOM 3539 O O . SER A 1 469 ? -4.311 -4.873 -21.173 1.00 77.00 469 SER A O 1
ATOM 3541 N N . SER A 1 470 ? -2.096 -5.004 -20.798 1.00 77.81 470 SER A N 1
ATOM 3542 C CA . SER A 1 470 ? -1.723 -4.611 -22.165 1.00 77.81 470 SER A CA 1
ATOM 3543 C C . SER A 1 470 ? -2.349 -5.544 -23.214 1.00 77.81 470 SER A C 1
ATOM 3545 O O . SER A 1 470 ? -2.864 -5.098 -24.243 1.00 77.81 470 SER A O 1
ATOM 3547 N N . LEU A 1 471 ? -2.396 -6.850 -22.917 1.00 80.19 471 LEU A N 1
ATOM 3548 C CA . LEU A 1 471 ? -3.030 -7.858 -23.759 1.00 80.19 471 LEU A CA 1
ATOM 3549 C C . LEU A 1 471 ? -4.549 -7.671 -23.817 1.00 80.19 471 LEU A C 1
ATOM 3551 O O . LEU A 1 471 ? -5.126 -7.744 -24.905 1.00 80.19 471 LEU A O 1
ATOM 3555 N N . CYS A 1 472 ? -5.187 -7.395 -22.677 1.00 79.38 472 CYS A N 1
ATOM 3556 C CA . CYS A 1 472 ? -6.616 -7.096 -22.611 1.00 79.38 472 CYS A CA 1
ATOM 3557 C C . CYS A 1 472 ? -6.974 -5.857 -23.441 1.00 79.38 472 CYS A C 1
ATOM 3559 O O . CYS A 1 472 ? -7.899 -5.928 -24.249 1.00 79.38 472 CYS A O 1
ATOM 3561 N N . THR A 1 473 ? -6.209 -4.767 -23.325 1.00 76.75 473 THR A N 1
ATOM 3562 C CA . THR A 1 473 ? -6.427 -3.536 -24.099 1.00 76.75 473 THR A CA 1
ATOM 3563 C C . THR A 1 473 ? -6.296 -3.794 -25.600 1.00 76.75 473 THR A C 1
ATOM 3565 O O . THR A 1 473 ? -7.168 -3.390 -26.367 1.00 76.75 473 THR A O 1
ATOM 3568 N N . MET A 1 474 ? -5.282 -4.555 -26.035 1.00 77.75 474 MET A N 1
ATOM 3569 C CA . MET A 1 474 ? -5.128 -4.940 -27.447 1.00 77.75 474 MET A CA 1
ATOM 3570 C C . MET A 1 474 ? -6.303 -5.776 -27.974 1.00 77.75 474 MET A C 1
ATOM 3572 O O . MET A 1 474 ? -6.732 -5.604 -29.118 1.00 77.75 474 MET A O 1
ATOM 3576 N N . ILE A 1 475 ? -6.817 -6.710 -27.168 1.00 80.81 475 ILE A N 1
ATOM 3577 C CA . ILE A 1 475 ? -7.984 -7.524 -27.532 1.00 80.81 475 ILE A CA 1
ATOM 3578 C C . ILE A 1 475 ? -9.228 -6.638 -27.622 1.00 80.81 475 ILE A C 1
ATOM 3580 O O . ILE A 1 475 ? -9.967 -6.721 -28.602 1.00 80.81 475 ILE A O 1
ATOM 3584 N N . PHE A 1 476 ? -9.434 -5.765 -26.639 1.00 78.69 476 PHE A N 1
ATOM 3585 C CA . PHE A 1 476 ? -10.577 -4.865 -26.582 1.00 78.69 476 PHE A CA 1
ATOM 3586 C C . PHE A 1 476 ? -10.603 -3.885 -27.758 1.00 78.69 476 PHE A C 1
ATOM 3588 O O . PHE A 1 476 ? -11.619 -3.788 -28.443 1.00 78.69 476 PHE A O 1
ATOM 3595 N N . GLN A 1 477 ? -9.479 -3.225 -28.061 1.00 79.75 477 GLN A N 1
ATOM 3596 C CA . GLN A 1 477 ? -9.364 -2.315 -29.208 1.00 79.75 477 GLN A CA 1
ATOM 3597 C C . GLN A 1 477 ? -9.738 -3.013 -30.525 1.00 79.75 477 GLN A C 1
ATOM 3599 O O . GLN A 1 477 ? -10.437 -2.439 -31.360 1.00 79.75 477 GLN A O 1
ATOM 3604 N N . LYS A 1 478 ? -9.344 -4.284 -30.692 1.00 82.44 478 LYS A N 1
ATOM 3605 C CA . LYS A 1 478 ? -9.735 -5.089 -31.858 1.00 82.44 478 LYS A CA 1
ATOM 3606 C C . LYS A 1 478 ? -11.217 -5.453 -31.875 1.00 82.44 478 LYS A C 1
ATOM 3608 O O . LYS A 1 478 ? -11.814 -5.437 -32.946 1.00 82.44 478 LYS A O 1
ATOM 3613 N N . LEU A 1 479 ? -11.795 -5.811 -30.729 1.00 81.25 479 LEU A N 1
ATOM 3614 C CA . LEU A 1 479 ? -13.193 -6.244 -30.635 1.00 81.25 479 LEU A CA 1
ATOM 3615 C C . LEU A 1 479 ? -14.177 -5.087 -30.796 1.00 81.25 479 LEU A C 1
ATOM 3617 O O . LEU A 1 479 ? -15.200 -5.240 -31.455 1.00 81.25 479 LEU A O 1
ATOM 3621 N N . CYS A 1 480 ? -13.878 -3.936 -30.201 1.00 79.81 480 CYS A N 1
ATOM 3622 C CA . CYS A 1 480 ? -14.813 -2.820 -30.151 1.00 79.81 480 CYS A CA 1
ATOM 3623 C C . CYS A 1 480 ? -14.708 -1.888 -31.359 1.00 79.81 480 CYS A C 1
ATOM 3625 O O . CYS A 1 480 ? -15.570 -1.033 -31.527 1.00 79.81 480 CYS A O 1
ATOM 3627 N N . THR A 1 481 ? -13.684 -2.025 -32.211 1.00 80.75 481 THR A N 1
ATOM 3628 C CA . THR A 1 481 ? -13.416 -1.119 -33.350 1.00 80.75 481 THR A CA 1
ATOM 3629 C C . THR A 1 481 ? -13.326 0.366 -32.964 1.00 80.75 481 THR A C 1
ATOM 3631 O O . THR A 1 481 ? -13.358 1.244 -33.825 1.00 80.75 481 THR A O 1
ATOM 3634 N N . VAL A 1 482 ? -13.193 0.667 -31.668 1.00 73.25 482 VAL A N 1
ATOM 3635 C CA . VAL A 1 482 ? -13.084 2.033 -31.158 1.00 73.25 482 VAL A CA 1
ATOM 3636 C C . VAL A 1 482 ? -11.629 2.452 -31.274 1.00 73.25 482 VAL A C 1
ATOM 3638 O O . VAL A 1 482 ? -10.765 1.956 -30.554 1.00 73.25 482 VAL A O 1
ATOM 3641 N N . ASN A 1 483 ? -11.356 3.358 -32.208 1.00 73.06 483 ASN A N 1
ATOM 3642 C CA . ASN A 1 483 ? -10.038 3.948 -32.360 1.00 73.06 483 ASN A CA 1
ATOM 3643 C C . ASN A 1 483 ? -9.976 5.241 -31.533 1.00 73.06 483 ASN A C 1
ATOM 3645 O O . ASN A 1 483 ? -10.531 6.263 -31.935 1.00 73.06 483 ASN A O 1
ATOM 3649 N N . PHE A 1 484 ? -9.307 5.196 -30.379 1.00 69.06 484 PHE A N 1
ATOM 3650 C CA . PHE A 1 484 ? -9.071 6.360 -29.509 1.00 69.06 484 PHE A CA 1
ATOM 3651 C C . PHE A 1 484 ? -7.921 7.253 -29.999 1.00 69.06 484 PHE A C 1
ATOM 3653 O O . PHE A 1 484 ? -7.308 7.962 -29.205 1.00 69.06 484 PHE A O 1
ATOM 3660 N N . GLY A 1 485 ? -7.604 7.199 -31.297 1.00 65.25 485 GLY A N 1
ATOM 3661 C CA . GLY A 1 485 ? -6.464 7.891 -31.890 1.00 65.25 485 GLY A CA 1
ATOM 3662 C C . GLY A 1 485 ? -6.375 9.375 -31.516 1.00 65.25 485 GLY A C 1
ATOM 3663 O O . GLY A 1 485 ? -7.363 10.017 -31.160 1.00 65.25 485 GLY A O 1
ATOM 3664 N N . ALA A 1 486 ? -5.165 9.925 -31.641 1.00 61.03 486 ALA A N 1
ATOM 3665 C CA . ALA A 1 486 ? -4.775 11.263 -31.181 1.00 61.03 486 ALA A CA 1
ATOM 3666 C C . ALA A 1 486 ? -5.620 12.442 -31.720 1.00 61.03 486 ALA A C 1
ATOM 3668 O O . ALA A 1 486 ? -5.513 13.551 -31.187 1.00 61.03 486 ALA A O 1
ATOM 3669 N N . ASP A 1 487 ? -6.456 12.200 -32.732 1.00 68.00 487 ASP A N 1
ATOM 3670 C CA . ASP A 1 487 ? -7.369 13.166 -33.355 1.00 68.00 487 ASP A CA 1
ATOM 3671 C C . ASP A 1 487 ? -8.799 13.115 -32.777 1.00 68.00 487 ASP A C 1
ATOM 3673 O O . ASP A 1 487 ? -9.702 13.815 -33.244 1.00 68.00 487 ASP A O 1
ATOM 3677 N N . GLY A 1 488 ? -9.035 12.274 -31.766 1.00 71.06 488 GLY A N 1
ATOM 3678 C CA . GLY A 1 488 ? -10.336 12.108 -31.129 1.00 71.06 488 GLY A CA 1
ATOM 3679 C C . GLY A 1 488 ? -10.886 13.416 -30.550 1.00 71.06 488 GLY A C 1
ATOM 3680 O O . GLY A 1 488 ? -10.184 14.176 -29.882 1.00 71.06 488 GLY A O 1
ATOM 3681 N N . ARG A 1 489 ? -12.183 13.674 -30.768 1.00 86.31 489 ARG A N 1
ATOM 3682 C CA . ARG A 1 489 ? -12.882 14.814 -30.153 1.00 86.31 489 ARG A CA 1
ATOM 3683 C C . ARG A 1 489 ? -12.899 14.624 -28.626 1.00 86.31 489 ARG A C 1
ATOM 3685 O O . ARG A 1 489 ? -13.393 13.590 -28.173 1.00 86.31 489 ARG A O 1
ATOM 3692 N N . PRO A 1 490 ? -12.465 15.609 -27.819 1.00 85.81 490 PRO A N 1
ATOM 3693 C CA . PRO A 1 490 ? -12.342 15.459 -26.364 1.00 85.81 490 PRO A CA 1
ATOM 3694 C C . PRO A 1 490 ? -13.678 15.133 -25.689 1.00 85.81 490 PRO A C 1
ATOM 3696 O O . PRO A 1 490 ? -13.716 14.370 -24.733 1.00 85.81 490 PRO A O 1
ATOM 3699 N N . ILE A 1 491 ? -14.789 15.642 -26.233 1.00 88.25 491 ILE A N 1
ATOM 3700 C CA . ILE A 1 491 ? -16.142 15.347 -25.740 1.00 88.25 491 ILE A CA 1
ATOM 3701 C C . ILE A 1 491 ? -16.493 13.865 -25.926 1.00 88.25 491 ILE A C 1
ATOM 3703 O O . ILE A 1 491 ? -17.082 13.261 -25.037 1.00 88.25 491 ILE A O 1
ATOM 3707 N N . ALA A 1 492 ? -16.113 13.264 -27.058 1.00 87.31 492 ALA A N 1
ATOM 3708 C CA . ALA A 1 492 ? -16.351 11.842 -27.294 1.00 87.31 492 ALA A CA 1
ATOM 3709 C C . ALA A 1 492 ? -15.484 10.986 -26.364 1.00 87.31 492 ALA A C 1
ATOM 3711 O O . ALA A 1 492 ? -15.975 10.018 -25.795 1.00 87.31 492 ALA A O 1
ATOM 3712 N N . ALA A 1 493 ? -14.226 11.381 -26.155 1.00 85.62 493 ALA A N 1
ATOM 3713 C CA . ALA A 1 493 ? -13.333 10.705 -25.223 1.00 85.62 493 ALA A CA 1
ATOM 3714 C C . ALA A 1 493 ? -13.859 10.773 -23.777 1.00 85.62 493 ALA A C 1
ATOM 3716 O O . ALA A 1 493 ? -13.921 9.751 -23.102 1.00 85.62 493 ALA A O 1
ATOM 3717 N N . LEU A 1 494 ? -14.346 11.941 -23.339 1.00 87.00 494 LEU A N 1
ATOM 3718 C CA . LEU A 1 494 ? -14.986 12.113 -22.033 1.00 87.00 494 LEU A CA 1
ATOM 3719 C C . LEU A 1 494 ? -16.270 11.283 -21.902 1.00 87.00 494 LEU A C 1
ATOM 3721 O O . LEU A 1 494 ? -16.493 10.677 -20.862 1.00 87.00 494 LEU A O 1
ATOM 3725 N N . ALA A 1 495 ? -17.102 11.225 -22.946 1.00 89.19 495 ALA A N 1
ATOM 3726 C CA . ALA A 1 495 ? -18.316 10.411 -22.938 1.00 89.19 495 ALA A CA 1
ATOM 3727 C C . ALA A 1 495 ? -17.999 8.912 -22.842 1.00 89.19 495 ALA A C 1
ATOM 3729 O O . ALA A 1 495 ? -18.668 8.193 -22.104 1.00 89.19 495 ALA A O 1
ATOM 3730 N N . VAL A 1 496 ? -16.964 8.439 -23.546 1.00 87.12 496 VAL A N 1
ATOM 3731 C CA . VAL A 1 496 ? -16.521 7.043 -23.444 1.00 87.12 496 VAL A CA 1
ATOM 3732 C C . VAL A 1 496 ? -15.905 6.762 -22.079 1.00 87.12 496 VAL A C 1
ATOM 3734 O O . VAL A 1 496 ? -16.232 5.740 -21.487 1.00 87.12 496 VAL A O 1
ATOM 3737 N N . PHE A 1 497 ? -15.080 7.669 -21.550 1.00 87.38 497 PHE A N 1
ATOM 3738 C CA . PHE A 1 497 ? -14.555 7.561 -20.189 1.00 87.38 497 PHE A CA 1
ATOM 3739 C C . PHE A 1 497 ? -15.696 7.454 -19.174 1.00 87.38 497 PHE A C 1
ATOM 3741 O O . PHE A 1 497 ? -15.741 6.496 -18.415 1.00 87.38 497 PHE A O 1
ATOM 3748 N N . ALA A 1 498 ? -16.665 8.371 -19.222 1.00 88.44 498 ALA A N 1
ATOM 3749 C CA . ALA A 1 498 ? -17.818 8.362 -18.329 1.00 88.44 498 ALA A CA 1
ATOM 3750 C C . ALA A 1 498 ? -18.665 7.091 -18.483 1.00 88.44 498 ALA A C 1
ATOM 3752 O O . ALA A 1 498 ? -19.129 6.550 -17.490 1.00 88.44 498 ALA A O 1
ATOM 3753 N N . LEU A 1 499 ? -18.855 6.575 -19.701 1.00 89.81 499 LEU A N 1
ATOM 3754 C CA . LEU A 1 499 ? -19.570 5.315 -19.918 1.00 89.81 499 LEU A CA 1
ATOM 3755 C C . LEU A 1 499 ? -18.814 4.123 -19.317 1.00 89.81 499 LEU A C 1
ATOM 3757 O O . LEU A 1 499 ? -19.412 3.280 -18.650 1.00 89.81 499 LEU A O 1
ATOM 3761 N N . LEU A 1 500 ? -17.508 4.036 -19.564 1.00 87.31 500 LEU A N 1
ATOM 3762 C CA . LEU A 1 500 ? -16.676 2.965 -19.027 1.00 87.31 500 LEU A CA 1
ATOM 3763 C C . LEU A 1 500 ? -16.641 3.025 -17.493 1.00 87.31 500 LEU A C 1
ATOM 3765 O O . LEU A 1 500 ? -16.832 2.002 -16.843 1.00 87.31 500 LEU A O 1
ATOM 3769 N N . ASP A 1 501 ? -16.470 4.216 -16.927 1.00 86.56 501 ASP A N 1
ATOM 3770 C CA . ASP A 1 501 ? -16.322 4.423 -15.489 1.00 86.56 501 ASP A CA 1
ATOM 3771 C C . ASP A 1 501 ? -17.648 4.292 -14.727 1.00 86.56 501 ASP A C 1
ATOM 3773 O O . ASP A 1 501 ? -17.739 3.588 -13.725 1.00 86.56 501 ASP A O 1
ATOM 3777 N N . LEU A 1 502 ? -18.723 4.911 -15.224 1.00 87.06 502 LEU A N 1
ATOM 3778 C CA . LEU A 1 502 ? -20.010 4.928 -14.526 1.00 87.06 502 LEU A CA 1
ATOM 3779 C C . LEU A 1 502 ? -20.836 3.655 -14.727 1.00 87.06 502 LEU A C 1
ATOM 3781 O O . LEU A 1 502 ? -21.730 3.400 -13.921 1.00 87.06 502 LEU A O 1
ATOM 3785 N N . LEU A 1 503 ? -20.582 2.877 -15.786 1.00 89.00 503 LEU A N 1
ATOM 3786 C CA . LEU A 1 503 ? -21.380 1.691 -16.114 1.00 89.00 503 LEU A CA 1
ATOM 3787 C C . LEU A 1 503 ? -20.550 0.409 -16.162 1.00 89.00 503 LEU A C 1
ATOM 3789 O O . LEU A 1 503 ? -20.906 -0.574 -15.511 1.00 89.00 503 LEU A O 1
ATOM 3793 N N . VAL A 1 504 ? -19.460 0.391 -16.935 1.00 88.50 504 VAL A N 1
ATOM 3794 C CA . VAL A 1 504 ? -18.721 -0.855 -17.193 1.00 88.50 504 VAL A CA 1
ATOM 3795 C C . VAL A 1 504 ? -17.940 -1.304 -15.964 1.00 88.50 504 VAL A C 1
ATOM 3797 O O . VAL A 1 504 ? -18.042 -2.472 -15.598 1.00 88.50 504 VAL A O 1
ATOM 3800 N N . VAL A 1 505 ? -17.214 -0.407 -15.291 1.00 88.75 505 VAL A N 1
ATOM 3801 C CA . VAL A 1 505 ? -16.448 -0.754 -14.082 1.00 88.75 505 VAL A CA 1
ATOM 3802 C C . VAL A 1 505 ? -17.350 -1.271 -12.950 1.00 88.75 505 VAL A C 1
ATOM 3804 O O . VAL A 1 505 ? -17.064 -2.361 -12.453 1.00 88.75 505 VAL A O 1
ATOM 3807 N N . PRO A 1 506 ? -18.468 -0.611 -12.578 1.00 90.38 506 PRO A N 1
ATOM 3808 C CA . PRO A 1 506 ? -19.396 -1.155 -11.587 1.00 90.38 506 PRO A CA 1
ATOM 3809 C C . PRO A 1 506 ? -19.955 -2.524 -11.973 1.00 90.38 506 PRO A C 1
ATOM 3811 O O . PRO A 1 506 ? -20.035 -3.414 -11.129 1.00 90.38 506 PRO A O 1
ATOM 3814 N N . LEU A 1 507 ? -20.309 -2.727 -13.247 1.00 90.38 507 LEU A N 1
ATOM 3815 C CA . LEU A 1 507 ? -20.820 -4.014 -13.718 1.00 90.38 507 LEU A CA 1
ATOM 3816 C C . LEU A 1 507 ? -19.761 -5.116 -13.595 1.00 90.38 507 LEU A C 1
ATOM 3818 O O . LEU A 1 507 ? -20.052 -6.201 -13.096 1.00 90.38 507 LEU A O 1
ATOM 3822 N N . VAL A 1 508 ? -18.531 -4.831 -14.022 1.00 87.75 508 VAL A N 1
ATOM 3823 C CA . VAL A 1 508 ? -17.386 -5.739 -13.901 1.00 87.75 508 VAL A CA 1
ATOM 3824 C C . VAL A 1 508 ? -17.111 -6.080 -12.438 1.00 87.75 508 VAL A C 1
ATOM 3826 O O . VAL A 1 508 ? -16.915 -7.251 -12.116 1.00 87.75 508 VAL A O 1
ATOM 3829 N N . LEU A 1 509 ? -17.151 -5.083 -11.550 1.00 89.81 509 LEU A N 1
ATOM 3830 C CA . LEU A 1 509 ? -16.960 -5.268 -10.116 1.00 89.81 509 LEU A CA 1
ATOM 3831 C C . LEU A 1 509 ? -18.038 -6.184 -9.524 1.00 89.81 509 LEU A C 1
ATOM 3833 O O . LEU A 1 509 ? -17.711 -7.150 -8.841 1.00 89.81 509 LEU A O 1
ATOM 3837 N N . VAL A 1 510 ? -19.314 -5.945 -9.842 1.00 91.69 510 VAL A N 1
ATOM 3838 C CA . VAL A 1 510 ? -20.435 -6.787 -9.391 1.00 91.69 510 VAL A CA 1
ATOM 3839 C C . VAL A 1 510 ? -20.301 -8.220 -9.910 1.00 91.69 510 VAL A C 1
ATOM 3841 O O . VAL A 1 510 ? -20.531 -9.166 -9.157 1.00 91.69 510 VAL A O 1
ATOM 3844 N N . VAL A 1 511 ? -19.891 -8.410 -11.169 1.00 90.44 511 VAL A N 1
ATOM 3845 C CA . VAL A 1 511 ? -19.628 -9.748 -11.723 1.00 90.44 511 VAL A CA 1
ATOM 3846 C C . VAL A 1 511 ? -18.487 -10.432 -10.969 1.00 90.44 511 VAL A C 1
ATOM 3848 O O . VAL A 1 511 ? -18.624 -11.599 -10.605 1.00 90.44 511 VAL A O 1
ATOM 3851 N N . ALA A 1 512 ? -17.394 -9.721 -10.682 1.00 88.00 512 ALA A N 1
ATOM 3852 C CA . ALA A 1 512 ? -16.283 -10.257 -9.900 1.00 88.00 512 ALA A CA 1
ATOM 3853 C C . ALA A 1 512 ? -16.728 -10.660 -8.484 1.00 88.00 512 ALA A C 1
ATOM 3855 O O . ALA A 1 512 ? -16.407 -11.762 -8.040 1.00 88.00 512 ALA A O 1
ATOM 3856 N N . MET A 1 513 ? -17.531 -9.826 -7.813 1.00 91.75 513 MET A N 1
ATOM 3857 C CA . MET A 1 513 ? -18.125 -10.151 -6.512 1.00 91.75 513 MET A CA 1
ATOM 3858 C C . MET A 1 513 ? -18.974 -11.422 -6.599 1.00 91.75 513 MET A C 1
ATOM 3860 O O . MET A 1 513 ? -18.728 -12.358 -5.847 1.00 91.75 513 MET A O 1
ATOM 3864 N N . CYS A 1 514 ? -19.899 -11.513 -7.562 1.00 92.44 514 CYS A N 1
ATOM 3865 C CA . CYS A 1 514 ? -20.728 -12.704 -7.778 1.00 92.44 514 CYS A CA 1
ATOM 3866 C C . CYS A 1 514 ? -19.897 -13.977 -7.986 1.00 92.44 514 CYS A C 1
ATOM 3868 O O . CYS A 1 514 ? -20.261 -15.028 -7.461 1.00 92.44 514 CYS A O 1
ATOM 3870 N N . LEU A 1 515 ? -18.794 -13.901 -8.740 1.00 89.00 515 LEU A N 1
ATOM 3871 C CA . LEU A 1 515 ? -17.909 -15.044 -8.978 1.00 89.00 515 LEU A CA 1
ATOM 3872 C C . LEU A 1 515 ? -17.227 -15.515 -7.689 1.00 89.00 515 LEU A C 1
ATOM 3874 O O . LEU A 1 515 ? -17.211 -16.715 -7.421 1.00 89.00 515 LEU A O 1
ATOM 3878 N N . VAL A 1 516 ? -16.715 -14.587 -6.875 1.00 87.69 516 VAL A N 1
ATOM 3879 C CA . VAL A 1 516 ? -16.126 -14.904 -5.561 1.00 87.69 516 VAL A CA 1
ATOM 3880 C C . VAL A 1 516 ? -17.178 -15.543 -4.657 1.00 87.69 516 VAL A C 1
ATOM 3882 O O . VAL A 1 516 ? -16.932 -16.583 -4.053 1.00 87.69 516 VAL A O 1
ATOM 3885 N N . SER A 1 517 ? -18.378 -14.963 -4.593 1.00 91.06 517 SER A N 1
ATOM 3886 C CA . SER A 1 517 ? -19.455 -15.462 -3.734 1.00 91.06 517 SER A CA 1
ATOM 3887 C C . SER A 1 517 ? -19.965 -16.824 -4.156 1.00 91.06 517 SER A C 1
ATOM 3889 O O . SER A 1 517 ? -20.268 -17.647 -3.297 1.00 91.06 517 SER A O 1
ATOM 3891 N N . LEU A 1 518 ? -20.046 -17.075 -5.464 1.00 91.44 518 LEU A N 1
ATOM 3892 C CA . LEU A 1 518 ? -20.422 -18.374 -6.002 1.00 91.44 518 LEU A CA 1
ATOM 3893 C C . LEU A 1 518 ? -19.352 -19.422 -5.690 1.00 91.44 518 LEU A C 1
ATOM 3895 O O . LEU A 1 518 ? -19.701 -20.533 -5.302 1.00 91.44 518 LEU A O 1
ATOM 3899 N N . ALA A 1 519 ? -18.069 -19.071 -5.808 1.00 88.44 519 ALA A N 1
ATOM 3900 C CA . ALA A 1 519 ? -16.982 -19.968 -5.432 1.00 88.44 519 ALA A CA 1
ATOM 3901 C C . ALA A 1 519 ? -17.074 -20.353 -3.947 1.00 88.44 519 ALA A C 1
ATOM 3903 O O . ALA A 1 519 ? -17.065 -21.539 -3.635 1.00 88.44 519 ALA A O 1
ATOM 3904 N N . LEU A 1 520 ? -17.274 -19.374 -3.058 1.00 86.88 520 LEU A N 1
ATOM 3905 C CA . LEU A 1 520 ? -17.438 -19.613 -1.619 1.00 86.88 520 LEU A CA 1
ATOM 3906 C C . LEU A 1 520 ? -18.703 -20.410 -1.279 1.00 86.88 520 LEU A C 1
ATOM 3908 O O . LEU A 1 520 ? -18.670 -21.289 -0.421 1.00 86.88 520 LEU A O 1
ATOM 3912 N N . LEU A 1 521 ? -19.815 -20.133 -1.966 1.00 90.75 521 LEU A N 1
ATOM 3913 C CA . LEU A 1 521 ? -21.058 -20.891 -1.816 1.00 90.75 521 LEU A CA 1
ATOM 3914 C C . LEU A 1 521 ? -20.850 -22.366 -2.187 1.00 90.75 521 LEU A C 1
ATOM 3916 O O . LEU A 1 521 ? -21.317 -23.245 -1.469 1.00 90.75 521 LEU A O 1
ATOM 3920 N N . ILE A 1 522 ? -20.151 -22.642 -3.293 1.00 90.25 522 ILE A N 1
ATOM 3921 C CA . ILE A 1 522 ? -19.904 -24.009 -3.774 1.00 90.25 522 ILE A CA 1
ATOM 3922 C C . ILE A 1 522 ? -19.005 -24.784 -2.808 1.00 90.25 522 ILE A C 1
ATOM 3924 O O . ILE A 1 522 ? -19.214 -25.981 -2.619 1.00 90.25 522 ILE A O 1
ATOM 3928 N N . THR A 1 523 ? -18.001 -24.135 -2.218 1.00 85.94 523 THR A N 1
ATOM 3929 C CA . THR A 1 523 ? -16.994 -24.833 -1.411 1.00 85.94 523 THR A CA 1
ATOM 3930 C C . THR A 1 523 ? -17.366 -24.981 0.056 1.00 85.94 523 THR A C 1
ATOM 3932 O O . THR A 1 523 ? -17.055 -26.013 0.638 1.00 85.94 523 THR A O 1
ATOM 3935 N N . GLU A 1 524 ? -18.023 -23.982 0.647 1.00 84.44 524 GLU A N 1
ATOM 3936 C CA . GLU A 1 524 ? -18.278 -23.927 2.097 1.00 84.44 524 GLU A CA 1
ATOM 3937 C C . GLU A 1 524 ? -19.784 -23.952 2.433 1.00 84.44 524 GLU A C 1
ATOM 3939 O O . GLU A 1 524 ? -20.165 -23.997 3.600 1.00 84.44 524 GLU A O 1
ATOM 3944 N N . GLY A 1 525 ? -20.677 -23.903 1.433 1.00 86.56 525 GLY A N 1
ATOM 3945 C CA . GLY A 1 525 ? -22.130 -23.859 1.660 1.00 86.56 525 GLY A CA 1
ATOM 3946 C C . GLY A 1 525 ? -22.616 -22.583 2.364 1.00 86.56 525 GLY A C 1
ATOM 3947 O O . GLY A 1 525 ? -23.728 -22.550 2.891 1.00 86.56 525 GLY A O 1
ATOM 3948 N N . ALA A 1 526 ? -21.782 -21.542 2.400 1.00 79.12 526 ALA A N 1
ATOM 3949 C CA . ALA A 1 526 ? -22.048 -20.288 3.094 1.00 79.12 526 ALA A CA 1
ATOM 3950 C C . ALA A 1 526 ? -23.106 -19.419 2.383 1.00 79.12 526 ALA A C 1
ATOM 3952 O O . ALA A 1 526 ? -23.317 -19.529 1.178 1.00 79.12 526 ALA A O 1
ATOM 3953 N N . ASP A 1 527 ? -23.750 -18.515 3.129 1.00 92.00 527 ASP A N 1
ATOM 3954 C CA . ASP A 1 527 ? -24.770 -17.594 2.607 1.00 92.00 527 ASP A CA 1
ATOM 3955 C C . ASP A 1 527 ? -24.216 -16.704 1.477 1.00 92.00 527 ASP A C 1
ATOM 3957 O O . ASP A 1 527 ? -23.298 -15.901 1.680 1.00 92.00 527 ASP A O 1
ATOM 3961 N N . PHE A 1 528 ? -24.807 -16.830 0.283 1.00 93.75 528 PHE A N 1
ATOM 3962 C CA . PHE A 1 528 ? -24.417 -16.074 -0.905 1.00 93.75 528 PHE A CA 1
ATOM 3963 C C . PHE A 1 528 ? -24.484 -14.563 -0.674 1.00 93.75 528 PHE A C 1
ATOM 3965 O O . PHE A 1 528 ? -23.586 -13.853 -1.120 1.00 93.75 528 PHE A O 1
ATOM 3972 N N . GLU A 1 529 ? -25.507 -14.056 0.025 1.00 94.56 529 GLU A N 1
ATOM 3973 C CA . GLU A 1 529 ? -25.647 -12.612 0.244 1.00 94.56 529 GLU A CA 1
ATOM 3974 C C . GLU A 1 529 ? -24.505 -12.079 1.112 1.00 94.56 529 GLU A C 1
ATOM 3976 O O . GLU A 1 529 ? -23.887 -11.062 0.785 1.00 94.56 529 GLU A O 1
ATOM 3981 N N . ARG A 1 530 ? -24.175 -12.787 2.195 1.00 91.44 530 ARG A N 1
ATOM 3982 C CA . ARG A 1 530 ? -23.034 -12.441 3.045 1.00 91.44 530 ARG A CA 1
ATOM 3983 C C . ARG A 1 530 ? -21.729 -12.478 2.248 1.00 91.44 530 ARG A C 1
ATOM 3985 O O . ARG A 1 530 ? -20.971 -11.510 2.287 1.00 91.44 530 ARG A O 1
ATOM 3992 N N . ASN A 1 531 ? -21.493 -13.548 1.489 1.00 91.06 531 ASN A N 1
ATOM 3993 C CA . ASN A 1 531 ? -20.294 -13.703 0.662 1.00 91.06 531 ASN A CA 1
ATOM 3994 C C . ASN A 1 531 ? -20.190 -12.637 -0.433 1.00 91.06 531 ASN A C 1
ATOM 3996 O O . ASN A 1 531 ? -19.086 -12.227 -0.781 1.00 91.06 531 ASN A O 1
ATOM 4000 N N . PHE A 1 532 ? -21.319 -12.164 -0.963 1.00 93.56 532 PHE A N 1
ATOM 4001 C CA . PHE A 1 532 ? -21.374 -11.071 -1.933 1.00 93.56 532 PHE A CA 1
ATOM 4002 C C . PHE A 1 532 ? -20.824 -9.781 -1.354 1.00 93.56 532 PHE A C 1
ATOM 4004 O O . PHE A 1 532 ? -19.917 -9.188 -1.934 1.00 93.56 532 PHE A O 1
ATOM 4011 N N . TRP A 1 533 ? -21.273 -9.388 -0.166 1.00 93.31 533 TRP A N 1
ATOM 4012 C CA . TRP A 1 533 ? -20.783 -8.164 0.464 1.00 93.31 533 TRP A CA 1
ATOM 4013 C C . TRP A 1 533 ? -19.350 -8.280 0.997 1.00 93.31 533 TRP A C 1
ATOM 4015 O O . TRP A 1 533 ? -18.616 -7.295 0.952 1.00 93.31 533 TRP A O 1
ATOM 4025 N N . MET A 1 534 ? -18.929 -9.467 1.452 1.00 89.12 534 MET A N 1
ATOM 4026 C CA . MET A 1 534 ? -17.542 -9.709 1.882 1.00 89.12 534 MET A CA 1
ATOM 4027 C C . MET A 1 534 ? -16.550 -9.765 0.713 1.00 89.12 534 MET A C 1
ATOM 4029 O O . MET A 1 534 ? -15.359 -9.553 0.922 1.00 89.12 534 MET A O 1
ATOM 4033 N N . ALA A 1 535 ? -17.017 -10.047 -0.507 1.00 90.12 535 ALA A N 1
ATOM 4034 C CA . ALA A 1 535 ? -16.155 -10.106 -1.681 1.00 90.12 535 ALA A CA 1
ATOM 4035 C C . ALA A 1 535 ? -15.674 -8.723 -2.136 1.00 90.12 535 ALA A C 1
ATOM 4037 O O . ALA A 1 535 ? -14.611 -8.645 -2.744 1.00 90.12 535 ALA A O 1
ATOM 4038 N N . LEU A 1 536 ? -16.424 -7.647 -1.852 1.00 90.81 536 LEU A N 1
ATOM 4039 C CA . LEU A 1 536 ? -16.125 -6.301 -2.353 1.00 90.81 536 LEU A CA 1
ATOM 4040 C C . LEU A 1 536 ? -14.692 -5.842 -2.034 1.00 90.81 536 LEU A C 1
ATOM 4042 O O . LEU A 1 536 ? -13.968 -5.573 -2.991 1.00 90.81 536 LEU A O 1
ATOM 4046 N N . PRO A 1 537 ? -14.244 -5.804 -0.762 1.00 86.56 537 PRO A N 1
ATOM 4047 C CA . PRO A 1 537 ? -12.872 -5.420 -0.431 1.00 86.56 537 PRO A CA 1
ATOM 4048 C C . PRO A 1 537 ? -11.832 -6.239 -1.193 1.00 86.56 537 PRO A C 1
ATOM 4050 O O . PRO A 1 537 ? -10.831 -5.715 -1.671 1.00 86.56 537 PRO A O 1
ATOM 4053 N N . ALA A 1 538 ? -12.102 -7.534 -1.326 1.00 83.62 538 ALA A N 1
ATOM 4054 C CA . ALA A 1 538 ? -11.205 -8.503 -1.915 1.00 83.62 538 ALA A CA 1
ATOM 4055 C C . ALA A 1 538 ? -11.033 -8.255 -3.424 1.00 83.62 538 ALA A C 1
ATOM 4057 O O . ALA A 1 538 ? -9.913 -8.202 -3.928 1.00 83.62 538 ALA A O 1
ATOM 4058 N N . VAL A 1 539 ? -12.134 -8.013 -4.145 1.00 87.00 539 VAL A N 1
ATOM 4059 C CA . VAL A 1 539 ? -12.077 -7.727 -5.584 1.00 87.00 539 VAL A CA 1
ATOM 4060 C C . VAL A 1 539 ? -11.643 -6.304 -5.894 1.00 87.00 539 VAL A C 1
ATOM 4062 O O . VAL A 1 539 ? -11.003 -6.109 -6.917 1.00 87.00 539 VAL A O 1
ATOM 4065 N N . SER A 1 540 ? -11.959 -5.322 -5.043 1.00 86.69 540 SER A N 1
ATOM 4066 C CA . SER A 1 540 ? -11.675 -3.902 -5.289 1.00 86.69 540 SER A CA 1
ATOM 4067 C C . SER A 1 540 ? -10.294 -3.455 -4.811 1.00 86.69 540 SER A C 1
ATOM 4069 O O . SER A 1 540 ? -9.991 -2.266 -4.873 1.00 86.69 540 SER A O 1
ATOM 4071 N N . GLY A 1 541 ? -9.488 -4.366 -4.265 1.00 80.88 541 GLY A N 1
ATOM 4072 C CA . GLY A 1 541 ? -8.191 -4.033 -3.685 1.00 80.88 541 GLY A CA 1
ATOM 4073 C C . GLY A 1 541 ? -8.287 -3.139 -2.446 1.00 80.88 541 GLY A C 1
ATOM 4074 O O . GLY A 1 541 ? -7.514 -2.205 -2.319 1.00 80.88 541 GLY A O 1
ATOM 4075 N N . GLY A 1 542 ? -9.288 -3.358 -1.588 1.00 81.38 542 GLY A N 1
ATOM 4076 C CA . GLY A 1 542 ? -9.479 -2.625 -0.328 1.00 81.38 542 GLY A CA 1
ATOM 4077 C C . GLY A 1 542 ? -10.281 -1.332 -0.416 1.00 81.38 542 GLY A C 1
ATOM 4078 O O . GLY A 1 542 ? -10.684 -0.812 0.621 1.00 81.38 542 GLY A O 1
ATOM 4079 N N . ALA A 1 543 ? -10.621 -0.889 -1.632 1.00 81.56 543 ALA A N 1
ATOM 4080 C CA . ALA A 1 543 ? -11.293 0.386 -1.874 1.00 81.56 543 ALA A CA 1
ATOM 4081 C C . ALA A 1 543 ? -12.510 0.697 -0.986 1.00 81.56 543 ALA A C 1
ATOM 4083 O O . ALA A 1 543 ? -12.699 1.847 -0.612 1.00 81.56 543 ALA A O 1
ATOM 4084 N N . ALA A 1 544 ? -13.341 -0.283 -0.627 1.00 84.00 544 ALA A N 1
ATOM 4085 C CA . ALA A 1 544 ? -14.371 -0.070 0.383 1.00 84.00 544 ALA A CA 1
ATOM 4086 C C . ALA A 1 544 ? -14.647 -1.337 1.182 1.00 84.00 544 ALA A C 1
ATOM 4088 O O . ALA A 1 544 ? -14.829 -2.416 0.617 1.00 84.00 544 ALA A O 1
ATOM 4089 N N . VAL A 1 545 ? -14.783 -1.174 2.498 1.00 84.19 545 VAL A N 1
ATOM 4090 C CA . VAL A 1 545 ? -15.230 -2.235 3.400 1.00 84.19 545 VAL A CA 1
ATOM 4091 C C . VAL A 1 545 ? -16.687 -2.011 3.761 1.00 84.19 545 VAL A C 1
ATOM 4093 O O . VAL A 1 545 ? -17.024 -1.203 4.621 1.00 84.19 545 VAL A O 1
ATOM 4096 N N . VAL A 1 546 ? -17.563 -2.739 3.071 1.00 86.62 546 VAL A N 1
ATOM 4097 C CA . VAL A 1 546 ? -19.000 -2.766 3.374 1.00 86.62 546 VAL A CA 1
ATOM 4098 C C . VAL A 1 546 ? -19.312 -3.827 4.429 1.00 86.62 546 VAL A C 1
ATOM 4100 O O . VAL A 1 546 ? -20.130 -3.603 5.318 1.00 86.62 546 VAL A O 1
ATOM 4103 N N . LEU A 1 547 ? -18.643 -4.977 4.353 1.00 87.25 547 LEU A N 1
ATOM 4104 C CA . LEU A 1 547 ? -18.705 -6.022 5.364 1.00 87.25 547 LEU A CA 1
ATOM 4105 C C . LEU A 1 547 ? -17.293 -6.593 5.554 1.00 87.25 547 LEU A C 1
ATOM 4107 O O . LEU A 1 547 ? -16.655 -6.935 4.556 1.00 87.25 547 LEU A O 1
ATOM 4111 N N . PRO A 1 548 ? -16.776 -6.683 6.793 1.00 82.06 548 PRO A N 1
ATOM 4112 C CA . PRO A 1 548 ? -15.447 -7.226 7.022 1.00 82.06 548 PRO A CA 1
ATOM 4113 C C . PRO A 1 548 ? -15.423 -8.713 6.667 1.00 82.06 548 PRO A C 1
ATOM 4115 O O . PRO A 1 548 ? -16.301 -9.481 7.070 1.00 82.06 548 PRO A O 1
ATOM 4118 N N . TYR A 1 549 ? -14.399 -9.112 5.922 1.00 82.00 549 TYR A N 1
ATOM 4119 C CA . TYR A 1 549 ? -14.139 -10.508 5.606 1.00 82.00 549 TYR A CA 1
ATOM 4120 C C . TYR A 1 549 ? -13.640 -11.250 6.853 1.00 82.00 549 TYR A C 1
ATOM 4122 O O . TYR A 1 549 ? -12.781 -10.753 7.579 1.00 82.00 549 TYR A O 1
ATOM 4130 N N . ARG A 1 550 ? -14.172 -12.447 7.106 1.00 81.12 550 ARG A N 1
ATOM 4131 C CA . ARG A 1 550 ? -13.654 -13.381 8.114 1.00 81.12 550 ARG A CA 1
ATOM 4132 C C . ARG A 1 550 ? -13.685 -14.772 7.518 1.00 81.12 550 ARG A C 1
ATOM 4134 O O . ARG A 1 550 ? -14.766 -15.344 7.436 1.00 81.12 550 ARG A O 1
ATOM 4141 N N . ALA A 1 551 ? -12.518 -15.277 7.144 1.00 80.81 551 ALA A N 1
ATOM 4142 C CA . ALA A 1 551 ? -12.382 -16.671 6.771 1.00 80.81 551 ALA A CA 1
ATOM 4143 C C . ALA A 1 551 ? -11.909 -17.521 7.939 1.00 80.81 551 ALA A C 1
ATOM 4145 O O . ALA A 1 551 ? -10.989 -17.141 8.669 1.00 80.81 551 ALA A O 1
ATOM 4146 N N . GLU A 1 552 ? -12.514 -18.692 8.071 1.00 82.94 552 GLU A N 1
ATOM 4147 C CA . GLU A 1 552 ? -12.205 -19.651 9.131 1.00 82.94 552 GLU A CA 1
ATOM 4148 C C . GLU A 1 552 ? -11.249 -20.741 8.626 1.00 82.94 552 GLU A C 1
ATOM 4150 O O . GLU A 1 552 ? -10.391 -21.208 9.379 1.00 82.94 552 GLU A O 1
ATOM 4155 N N . SER A 1 553 ? -11.315 -21.091 7.333 1.00 87.25 553 SER A N 1
ATOM 4156 C CA . SER A 1 553 ? -10.534 -22.183 6.734 1.00 87.25 553 SER A CA 1
ATOM 4157 C C . SER A 1 553 ? -9.416 -21.682 5.803 1.00 87.25 553 SER A C 1
ATOM 4159 O O . SER A 1 553 ? -9.510 -20.624 5.181 1.00 87.25 553 SER A O 1
ATOM 4161 N N . VAL A 1 554 ? -8.315 -22.435 5.675 1.00 86.06 554 VAL A N 1
ATOM 4162 C CA . VAL A 1 554 ? -7.230 -22.122 4.711 1.00 86.06 554 VAL A CA 1
ATOM 4163 C C . VAL A 1 554 ? -7.722 -22.225 3.263 1.00 86.06 554 VAL A C 1
ATOM 4165 O O . VAL A 1 554 ? -7.269 -21.474 2.399 1.00 86.06 554 VAL A O 1
ATOM 4168 N N . VAL A 1 555 ? -8.666 -23.131 3.001 1.00 86.62 555 VAL A N 1
ATOM 4169 C CA . VAL A 1 555 ? -9.270 -23.323 1.677 1.00 86.62 555 VAL A CA 1
ATOM 4170 C C . VAL A 1 555 ? -10.074 -22.087 1.280 1.00 86.62 555 VAL A C 1
ATOM 4172 O O . VAL A 1 555 ? -9.898 -21.583 0.174 1.00 86.62 555 VAL A O 1
ATOM 4175 N N . GLU A 1 556 ? -10.862 -21.538 2.205 1.00 84.06 556 GLU A N 1
ATOM 4176 C CA . GLU A 1 556 ? -11.609 -20.295 2.016 1.00 84.06 556 GLU A CA 1
ATOM 4177 C C . GLU A 1 556 ? -10.668 -19.134 1.665 1.00 84.06 556 GLU A C 1
ATOM 4179 O O . GLU A 1 556 ? -10.886 -18.428 0.680 1.00 84.06 556 GLU A O 1
ATOM 4184 N N . HIS A 1 557 ? -9.549 -19.003 2.390 1.00 84.81 557 HIS A N 1
ATOM 4185 C CA . HIS A 1 557 ? -8.516 -18.017 2.067 1.00 84.81 557 HIS A CA 1
ATOM 4186 C C . HIS A 1 557 ? -7.989 -18.197 0.641 1.00 84.81 557 HIS A C 1
ATOM 4188 O O . HIS A 1 557 ? -7.951 -17.227 -0.108 1.00 84.81 557 HIS A O 1
ATOM 4194 N N . LEU A 1 558 ? -7.604 -19.413 0.243 1.00 88.19 558 LEU A N 1
ATOM 4195 C CA . LEU A 1 558 ? -7.078 -19.680 -1.100 1.00 88.19 558 LEU A CA 1
ATOM 4196 C C . LEU A 1 558 ? -8.089 -19.340 -2.199 1.00 88.19 558 LEU A C 1
ATOM 4198 O O . LEU A 1 558 ? -7.718 -18.742 -3.208 1.00 88.19 558 LEU A O 1
ATOM 4202 N N . ILE A 1 559 ? -9.360 -19.685 -2.000 1.00 85.88 559 ILE A N 1
ATOM 4203 C CA . ILE A 1 559 ? -10.433 -19.385 -2.954 1.00 85.88 559 ILE A CA 1
ATOM 4204 C C . ILE A 1 559 ? -10.601 -17.882 -3.101 1.00 85.88 559 ILE A C 1
ATOM 4206 O O . ILE A 1 559 ? -10.610 -17.376 -4.225 1.00 85.88 559 ILE A O 1
ATOM 4210 N N . VAL A 1 560 ? -10.686 -17.160 -1.983 1.00 85.50 560 VAL A N 1
ATOM 4211 C CA . VAL A 1 560 ? -10.820 -15.708 -2.020 1.00 85.50 560 VAL A CA 1
ATOM 4212 C C . VAL A 1 560 ? -9.587 -15.064 -2.620 1.00 85.50 560 VAL A C 1
ATOM 4214 O O . VAL A 1 560 ? -9.748 -14.194 -3.463 1.00 85.50 560 VAL A O 1
ATOM 4217 N N . ILE A 1 561 ? -8.375 -15.509 -2.294 1.00 86.81 561 ILE A N 1
ATOM 4218 C CA . ILE A 1 561 ? -7.138 -14.995 -2.894 1.00 86.81 561 ILE A CA 1
ATOM 4219 C C . ILE A 1 561 ? -7.163 -15.170 -4.415 1.00 86.81 561 ILE A C 1
ATOM 4221 O O . ILE A 1 561 ? -6.937 -14.205 -5.147 1.00 86.81 561 ILE A O 1
ATOM 4225 N N . CYS A 1 562 ? -7.484 -16.369 -4.907 1.00 87.31 562 CYS A N 1
ATOM 4226 C CA . CYS A 1 562 ? -7.581 -16.644 -6.338 1.00 87.31 562 CYS A CA 1
ATOM 4227 C C . CYS A 1 562 ? -8.645 -15.762 -7.003 1.00 87.31 562 CYS A C 1
ATOM 4229 O O . CYS A 1 562 ? -8.368 -15.100 -8.004 1.00 87.31 562 CYS A O 1
ATOM 4231 N N . ALA A 1 563 ? -9.848 -15.710 -6.433 1.00 83.25 563 ALA A N 1
ATOM 4232 C CA . ALA A 1 563 ? -10.962 -14.962 -7.001 1.00 83.25 563 ALA A CA 1
ATOM 4233 C C . ALA A 1 563 ? -10.725 -13.438 -6.958 1.00 83.25 563 ALA A C 1
ATOM 4235 O O . ALA A 1 563 ? -11.002 -12.745 -7.935 1.00 83.25 563 ALA A O 1
ATOM 4236 N N . SER A 1 564 ? -10.116 -12.936 -5.883 1.00 84.38 564 SER A N 1
ATOM 4237 C CA . SER A 1 564 ? -9.671 -11.543 -5.727 1.00 84.38 564 SER A CA 1
ATOM 4238 C C . SER A 1 564 ? -8.596 -11.183 -6.730 1.00 84.38 564 SER A C 1
ATOM 4240 O O . SER A 1 564 ? -8.680 -10.140 -7.359 1.00 84.38 564 SER A O 1
ATOM 4242 N N . THR A 1 565 ? -7.620 -12.068 -6.945 1.00 85.31 565 THR A N 1
ATOM 4243 C CA . THR A 1 565 ? -6.559 -11.841 -7.933 1.00 85.31 565 THR A CA 1
ATOM 4244 C C . THR A 1 565 ? -7.142 -11.718 -9.338 1.00 85.31 565 THR A C 1
ATOM 4246 O O . THR A 1 565 ? -6.752 -10.831 -10.092 1.00 85.31 565 THR A O 1
ATOM 4249 N N . VAL A 1 566 ? -8.112 -12.570 -9.689 1.00 84.62 566 VAL A N 1
ATOM 4250 C CA . VAL A 1 566 ? -8.826 -12.479 -10.971 1.00 84.62 566 VAL A CA 1
ATOM 4251 C C . VAL A 1 566 ? -9.648 -11.192 -11.049 1.00 84.62 566 VAL A C 1
ATOM 4253 O O . VAL A 1 566 ? -9.556 -10.485 -12.048 1.00 84.62 566 VAL A O 1
ATOM 4256 N N . GLY A 1 567 ? -10.420 -10.862 -10.010 1.00 82.19 567 GLY A N 1
ATOM 4257 C CA . GLY A 1 567 ? -11.199 -9.623 -9.946 1.00 82.19 567 GLY A CA 1
ATOM 4258 C C . GLY A 1 567 ? -10.319 -8.387 -10.126 1.00 82.19 567 GLY A C 1
ATOM 4259 O O . GLY A 1 567 ? -10.556 -7.586 -11.027 1.00 82.19 567 GLY A O 1
ATOM 4260 N N . PHE A 1 568 ? -9.241 -8.299 -9.352 1.00 80.62 568 PHE A N 1
ATOM 4261 C CA . PHE A 1 568 ? -8.267 -7.217 -9.407 1.00 80.62 568 PHE A CA 1
ATOM 4262 C C . PHE A 1 568 ? -7.574 -7.129 -10.775 1.00 80.62 568 PHE A C 1
ATOM 4264 O O . PHE A 1 568 ? -7.460 -6.044 -11.338 1.00 80.62 568 PHE A O 1
ATOM 4271 N N . LEU A 1 569 ? -7.208 -8.261 -11.389 1.00 82.62 569 LEU A N 1
ATOM 4272 C CA . LEU A 1 569 ? -6.669 -8.302 -12.753 1.00 82.62 569 LEU A CA 1
ATOM 4273 C C . LEU A 1 569 ? -7.642 -7.705 -13.780 1.00 82.62 569 LEU A C 1
ATOM 4275 O O . LEU A 1 569 ? -7.232 -6.934 -14.651 1.00 82.62 569 LEU A O 1
ATOM 4279 N N . VAL A 1 570 ? -8.925 -8.064 -13.691 1.00 82.31 570 VAL A N 1
ATOM 4280 C CA . VAL A 1 570 ? -9.967 -7.544 -14.585 1.00 82.31 570 VAL A CA 1
ATOM 4281 C C . VAL A 1 570 ? -10.180 -6.046 -14.346 1.00 82.31 570 VAL A C 1
ATOM 4283 O O . VAL A 1 570 ? -10.301 -5.292 -15.311 1.00 82.31 570 VAL A O 1
ATOM 4286 N N . LEU A 1 571 ? -10.161 -5.591 -13.091 1.00 81.94 571 LEU A N 1
ATOM 4287 C CA . LEU A 1 571 ? -10.256 -4.169 -12.767 1.00 81.94 571 LEU A CA 1
ATOM 4288 C C . LEU A 1 571 ? -9.080 -3.375 -13.320 1.00 81.94 571 LEU A C 1
ATOM 4290 O O . LEU A 1 571 ? -9.295 -2.360 -13.972 1.00 81.94 571 LEU A O 1
ATOM 4294 N N . CYS A 1 572 ? -7.849 -3.845 -13.140 1.00 79.31 572 CYS A N 1
ATOM 4295 C CA . CYS A 1 572 ? -6.680 -3.175 -13.694 1.00 79.31 572 CYS A CA 1
ATOM 4296 C C . CYS A 1 572 ? -6.681 -3.169 -15.228 1.00 79.31 572 CYS A C 1
ATOM 4298 O O . CYS A 1 572 ? -6.258 -2.185 -15.836 1.00 79.31 572 CYS A O 1
ATOM 4300 N N . ALA A 1 573 ? -7.209 -4.222 -15.865 1.00 80.56 573 ALA A N 1
ATOM 4301 C CA . ALA A 1 573 ? -7.483 -4.199 -17.298 1.00 80.56 573 ALA A CA 1
ATOM 4302 C C . ALA A 1 573 ? -8.475 -3.085 -17.668 1.00 80.56 573 ALA A C 1
ATOM 4304 O O . ALA A 1 573 ? -8.224 -2.333 -18.608 1.00 80.56 573 ALA A O 1
ATOM 4305 N N . GLY A 1 574 ? -9.545 -2.926 -16.885 1.00 81.44 574 GLY A N 1
ATOM 4306 C CA . GLY A 1 574 ? -10.486 -1.814 -17.005 1.00 81.44 574 GLY A CA 1
ATOM 4307 C C . GLY A 1 574 ? -9.829 -0.442 -16.815 1.00 81.44 574 GLY A C 1
ATOM 4308 O O . GLY A 1 574 ? -10.059 0.452 -17.623 1.00 81.44 574 GLY A O 1
ATOM 4309 N N . MET A 1 575 ? -8.955 -0.280 -15.817 1.00 80.69 575 MET A N 1
ATOM 4310 C CA . MET A 1 575 ? -8.238 0.976 -15.553 1.00 80.69 575 MET A CA 1
ATOM 4311 C C . MET A 1 575 ? -7.349 1.397 -16.728 1.00 80.69 575 MET A C 1
ATOM 4313 O O . MET A 1 575 ? -7.334 2.564 -17.108 1.00 80.69 575 MET A O 1
ATOM 4317 N N . ASN A 1 576 ? -6.640 0.451 -17.344 1.00 79.19 576 ASN A N 1
ATOM 4318 C CA . ASN A 1 576 ? -5.826 0.738 -18.527 1.00 79.19 576 ASN A CA 1
ATOM 4319 C C . ASN A 1 576 ? -6.666 0.973 -19.787 1.00 79.19 576 ASN A C 1
ATOM 4321 O O . ASN A 1 576 ? -6.228 1.659 -20.702 1.00 79.19 576 ASN A O 1
ATOM 4325 N N . MET A 1 577 ? -7.882 0.431 -19.861 1.00 82.50 577 MET A N 1
ATOM 4326 C CA . MET A 1 577 ? -8.826 0.808 -20.916 1.00 82.50 577 MET A CA 1
ATOM 4327 C C . MET A 1 577 ? -9.395 2.215 -20.692 1.00 82.50 577 MET A C 1
ATOM 4329 O O . MET A 1 577 ? -9.648 2.931 -21.658 1.00 82.50 577 MET A O 1
ATOM 4333 N N . LEU A 1 578 ? -9.577 2.617 -19.432 1.00 84.62 578 LEU A N 1
ATOM 4334 C CA . LEU A 1 578 ? -10.021 3.953 -19.034 1.00 84.62 578 LEU A CA 1
ATOM 4335 C C . LEU A 1 578 ? -8.958 5.033 -19.262 1.00 84.62 578 LEU A C 1
ATOM 4337 O O . LEU A 1 578 ? -9.318 6.182 -19.509 1.00 84.62 578 LEU A O 1
ATOM 4341 N N . SER A 1 579 ? -7.668 4.693 -19.207 1.00 83.81 579 SER A N 1
ATOM 4342 C CA . SER A 1 579 ? -6.590 5.670 -19.401 1.00 83.81 579 SER A CA 1
ATOM 4343 C C . SER A 1 579 ? -6.455 6.155 -20.849 1.00 83.81 579 SER A C 1
ATOM 4345 O O . SER A 1 579 ? -6.096 7.309 -21.073 1.00 83.81 579 SER A O 1
ATOM 4347 N N . GLU A 1 580 ? -6.810 5.332 -21.835 1.00 83.31 580 GLU A N 1
ATOM 4348 C CA . GLU A 1 580 ? -6.721 5.672 -23.264 1.00 83.31 580 GLU A CA 1
ATOM 4349 C C . GLU A 1 580 ? -7.588 6.898 -23.647 1.00 83.31 580 GLU A C 1
ATOM 4351 O O . GLU A 1 580 ? -7.051 7.875 -24.183 1.00 83.31 580 GLU A O 1
ATOM 4356 N N . PRO A 1 581 ? -8.898 6.954 -23.312 1.00 85.06 581 PRO A N 1
ATOM 4357 C CA . PRO A 1 581 ? -9.711 8.156 -23.512 1.00 85.06 581 PRO A CA 1
ATOM 4358 C C . PRO A 1 581 ? -9.210 9.405 -22.770 1.00 85.06 581 PRO A C 1
ATOM 4360 O O . PRO A 1 581 ? -9.552 10.527 -23.156 1.00 85.06 581 PRO A O 1
ATOM 4363 N N . LEU A 1 582 ? -8.410 9.256 -21.710 1.00 84.88 582 LEU A N 1
ATOM 4364 C CA . LEU A 1 582 ? -7.893 10.406 -20.969 1.00 84.88 582 LEU A CA 1
ATOM 4365 C C . LEU A 1 582 ? -6.803 11.147 -21.742 1.00 84.88 582 LEU A C 1
ATOM 4367 O O . LEU A 1 582 ? -6.654 12.350 -21.548 1.00 84.88 582 LEU A O 1
ATOM 4371 N N . CYS A 1 583 ? -6.086 10.502 -22.663 1.00 83.75 583 CYS A N 1
ATOM 4372 C CA . CYS A 1 583 ? -5.032 11.154 -23.443 1.00 83.75 583 CYS A CA 1
ATOM 4373 C C . CYS A 1 583 ? -5.545 12.365 -24.260 1.00 83.75 583 CYS A C 1
ATOM 4375 O O . CYS A 1 583 ? -5.016 13.470 -24.074 1.00 83.75 583 CYS A O 1
ATOM 4377 N N . PRO A 1 584 ? -6.591 12.241 -25.108 1.00 84.94 584 PRO A N 1
ATOM 4378 C CA . PRO A 1 584 ? -7.189 13.387 -25.800 1.00 84.94 584 PRO A CA 1
ATOM 4379 C C . PRO A 1 584 ? -7.735 14.460 -24.850 1.00 84.94 584 PRO A C 1
ATOM 4381 O O . PRO A 1 584 ? -7.597 15.653 -25.124 1.00 84.94 584 PRO A O 1
ATOM 4384 N N . LEU A 1 585 ? -8.320 14.052 -23.718 1.00 85.81 585 LEU A N 1
ATOM 4385 C CA . LEU A 1 585 ? -8.856 14.971 -22.713 1.00 85.81 585 LEU A CA 1
ATOM 4386 C C . LEU A 1 585 ? -7.741 15.790 -22.051 1.00 85.81 585 LEU A C 1
ATOM 4388 O O . LEU A 1 585 ? -7.828 17.013 -21.983 1.00 85.81 585 LEU A O 1
ATOM 4392 N N . MET A 1 586 ? -6.658 15.139 -21.631 1.00 85.31 586 MET A N 1
ATOM 4393 C CA . MET A 1 586 ? -5.491 15.791 -21.038 1.00 85.31 586 MET A CA 1
ATOM 4394 C C . MET A 1 586 ? -4.801 16.714 -22.043 1.00 85.31 586 MET A C 1
ATOM 4396 O O . MET A 1 586 ? -4.374 17.812 -21.686 1.00 85.31 586 MET A O 1
ATOM 4400 N N . LYS A 1 587 ? -4.741 16.325 -23.322 1.00 85.56 587 LYS A N 1
ATOM 4401 C CA . LYS A 1 587 ? -4.259 17.201 -24.398 1.00 85.56 587 LYS A CA 1
ATOM 4402 C C . LYS A 1 587 ? -5.138 18.446 -24.543 1.00 85.56 587 LYS A C 1
ATOM 4404 O O . LYS A 1 587 ? -4.600 19.548 -24.609 1.00 85.56 587 LYS A O 1
ATOM 4409 N N . TYR A 1 588 ? -6.461 18.284 -24.527 1.00 87.38 588 TYR A N 1
ATOM 4410 C CA . TYR A 1 588 ? -7.418 19.391 -24.595 1.00 87.38 588 TYR A CA 1
ATOM 4411 C C . TYR A 1 588 ? -7.324 20.336 -23.389 1.00 87.38 588 TYR A C 1
ATOM 4413 O O . TYR A 1 588 ? -7.349 21.551 -23.555 1.00 87.38 588 TYR A O 1
ATOM 4421 N N . LEU A 1 589 ? -7.129 19.789 -22.189 1.00 86.94 589 LEU A N 1
ATOM 4422 C CA . LEU A 1 589 ? -6.918 20.553 -20.957 1.00 86.94 589 LEU A CA 1
ATOM 4423 C C . LEU A 1 589 ? -5.532 21.231 -20.881 1.00 86.94 589 LEU A C 1
ATOM 4425 O O . LEU A 1 589 ? -5.208 21.855 -19.874 1.00 86.94 589 LEU A O 1
ATOM 4429 N N . GLY A 1 590 ? -4.699 21.118 -21.922 1.00 87.00 590 GLY A N 1
ATOM 4430 C CA . GLY A 1 590 ? -3.377 21.749 -21.983 1.00 87.00 590 GLY A CA 1
ATOM 4431 C C . GLY A 1 590 ? -2.271 20.992 -21.241 1.00 87.00 590 GLY A C 1
ATOM 4432 O O . GLY A 1 590 ? -1.160 21.505 -21.101 1.00 87.00 590 GLY A O 1
ATOM 4433 N N . PHE A 1 591 ? -2.537 19.765 -20.788 1.00 84.56 591 PHE A N 1
ATOM 4434 C CA . PHE A 1 591 ? -1.539 18.901 -20.154 1.00 84.56 591 PHE A CA 1
ATOM 4435 C C . PHE A 1 591 ? -0.729 18.077 -21.168 1.00 84.56 591 PHE A C 1
ATOM 4437 O O . PHE A 1 591 ? 0.371 17.636 -20.844 1.00 84.56 591 PHE A O 1
ATOM 4444 N N . GLY A 1 592 ? -1.214 17.907 -22.402 1.00 80.00 592 GLY A N 1
ATOM 4445 C CA . GLY A 1 592 ? -0.481 17.205 -23.465 1.00 80.00 592 GLY A CA 1
ATOM 4446 C C . GLY A 1 592 ? 0.707 18.000 -24.042 1.00 80.00 592 GLY A C 1
ATOM 4447 O O . GLY A 1 592 ? 0.767 19.226 -23.902 1.00 80.00 592 GLY A O 1
ATOM 4448 N N . PRO A 1 593 ? 1.668 17.332 -24.707 1.00 69.06 593 PRO A N 1
ATOM 4449 C CA . PRO A 1 593 ? 2.772 17.978 -25.397 1.00 69.06 593 PRO A CA 1
ATOM 4450 C C . PRO A 1 593 ? 2.216 18.844 -26.527 1.00 69.06 593 PRO A C 1
ATOM 4452 O O . PRO A 1 593 ? 1.417 18.388 -27.350 1.00 69.06 593 PRO A O 1
ATOM 4455 N N . HIS A 1 594 ? 2.633 20.109 -26.568 1.00 71.38 594 HIS A N 1
ATOM 4456 C CA . HIS A 1 594 ? 2.385 20.943 -27.735 1.00 71.38 594 HIS A CA 1
ATOM 4457 C C . HIS A 1 594 ? 3.330 20.480 -28.837 1.00 71.38 594 HIS A C 1
ATOM 4459 O O . HIS A 1 594 ? 4.550 20.526 -28.683 1.00 71.38 594 HIS A O 1
ATOM 4465 N N . THR A 1 595 ? 2.759 19.999 -29.939 1.00 61.81 595 THR A N 1
ATOM 4466 C CA . THR A 1 595 ? 3.497 19.632 -31.148 1.00 61.81 595 THR A CA 1
ATOM 4467 C C . THR A 1 595 ? 4.372 20.811 -31.575 1.00 61.81 595 THR A C 1
ATOM 4469 O O . THR A 1 595 ? 3.846 21.836 -31.999 1.00 61.81 595 THR A O 1
ATOM 4472 N N . GLY A 1 596 ? 5.691 20.678 -31.415 1.00 65.44 596 GLY A N 1
ATOM 4473 C CA . GLY A 1 596 ? 6.681 21.689 -31.803 1.00 65.44 596 GLY A CA 1
ATOM 4474 C C . GLY A 1 596 ? 7.366 22.432 -30.652 1.00 65.44 596 GLY A C 1
ATOM 4475 O O . GLY A 1 596 ? 8.389 23.068 -30.887 1.00 65.44 596 GLY A O 1
ATOM 4476 N N . GLU A 1 597 ? 6.888 22.326 -29.408 1.00 58.31 597 GLU A N 1
ATOM 4477 C CA . GLU A 1 597 ? 7.626 22.877 -28.271 1.00 58.31 597 GLU A CA 1
ATOM 4478 C C . GLU A 1 597 ? 8.579 21.829 -27.690 1.00 58.31 597 GLU A C 1
ATOM 4480 O O . GLU A 1 597 ? 8.156 20.874 -27.044 1.00 58.31 597 GLU A O 1
ATOM 4485 N N . THR A 1 598 ? 9.887 22.084 -27.765 1.00 62.91 598 THR A N 1
ATOM 4486 C CA . THR A 1 598 ? 10.915 21.471 -26.898 1.00 62.91 598 THR A CA 1
ATOM 4487 C C . THR A 1 598 ? 10.781 21.924 -25.435 1.00 62.91 598 THR A C 1
ATOM 4489 O O . THR A 1 598 ? 11.766 21.986 -24.698 1.00 62.91 598 THR A O 1
ATOM 4492 N N . GLY A 1 599 ? 9.563 22.280 -25.004 1.00 57.78 599 GLY A N 1
ATOM 4493 C CA . GLY A 1 599 ? 9.227 22.765 -23.676 1.00 57.78 599 GLY A CA 1
ATOM 4494 C C . GLY A 1 599 ? 9.731 21.775 -22.640 1.00 57.78 599 GLY A C 1
ATOM 4495 O O . GLY A 1 599 ? 9.122 20.735 -22.413 1.00 57.78 599 GLY A O 1
ATOM 4496 N N . GLY A 1 600 ? 10.891 22.097 -22.065 1.00 77.56 600 GLY A N 1
ATOM 4497 C CA . GLY A 1 600 ? 11.709 21.149 -21.326 1.00 77.56 600 GLY A CA 1
ATOM 4498 C C . GLY A 1 600 ? 10.982 20.504 -20.152 1.00 77.56 600 GLY A C 1
ATOM 4499 O O . GLY A 1 600 ? 9.965 21.005 -19.671 1.00 77.56 600 GLY A O 1
ATOM 4500 N N . THR A 1 601 ? 11.571 19.423 -19.635 1.00 82.06 601 THR A N 1
ATOM 4501 C CA . THR A 1 601 ? 11.090 18.600 -18.505 1.00 82.06 601 THR A CA 1
ATOM 4502 C C . THR A 1 601 ? 10.463 19.401 -17.357 1.00 82.06 601 THR A C 1
ATOM 4504 O O . THR A 1 601 ? 9.558 18.915 -16.696 1.00 82.06 601 THR A O 1
ATOM 4507 N N . ARG A 1 602 ? 10.904 20.645 -17.127 1.00 86.31 602 ARG A N 1
ATOM 4508 C CA . ARG A 1 602 ? 10.330 21.559 -16.133 1.00 86.31 602 ARG A CA 1
ATOM 4509 C C . ARG A 1 602 ? 8.836 21.845 -16.345 1.00 86.31 602 ARG A C 1
ATOM 4511 O O . ARG A 1 602 ? 8.099 21.844 -15.368 1.00 86.31 602 ARG A O 1
ATOM 4518 N N . ARG A 1 603 ? 8.375 22.098 -17.579 1.00 84.38 603 ARG A N 1
ATOM 4519 C CA . ARG A 1 603 ? 6.945 22.366 -17.852 1.00 84.38 603 ARG A CA 1
ATOM 4520 C C . ARG A 1 603 ? 6.109 21.103 -17.685 1.00 84.38 603 ARG A C 1
ATOM 4522 O O . ARG A 1 603 ? 5.039 21.166 -17.094 1.00 84.38 603 ARG A O 1
ATOM 4529 N N . ALA A 1 604 ? 6.625 19.975 -18.169 1.00 84.06 604 ALA A N 1
ATOM 4530 C CA . ALA A 1 604 ? 6.033 18.656 -17.968 1.00 84.06 604 ALA A CA 1
ATOM 4531 C C . ALA A 1 604 ? 5.867 18.343 -16.471 1.00 84.06 604 ALA A C 1
ATOM 4533 O O . ALA A 1 604 ? 4.773 18.003 -16.032 1.00 84.06 604 ALA A O 1
ATOM 4534 N N . LEU A 1 605 ? 6.915 18.581 -15.676 1.00 85.50 605 LEU A N 1
ATOM 4535 C CA . LEU A 1 605 ? 6.877 18.418 -14.225 1.00 85.50 605 LEU A CA 1
ATOM 4536 C C . LEU A 1 605 ? 5.859 19.362 -13.578 1.00 85.50 605 LEU A C 1
ATOM 4538 O O . LEU A 1 605 ? 5.050 18.903 -12.790 1.00 85.50 605 LEU A O 1
ATOM 4542 N N . LEU A 1 606 ? 5.833 20.648 -13.948 1.00 88.75 606 LEU A N 1
ATOM 4543 C CA . LEU A 1 606 ? 4.867 21.611 -13.406 1.00 88.75 606 LEU A CA 1
ATOM 4544 C C . LEU A 1 606 ? 3.416 21.199 -13.696 1.00 88.75 606 LEU A C 1
ATOM 4546 O O . LEU A 1 606 ? 2.562 21.284 -12.818 1.00 88.75 606 LEU A O 1
ATOM 4550 N N . ARG A 1 607 ? 3.141 20.737 -14.919 1.00 87.38 607 ARG A N 1
ATOM 4551 C CA . ARG A 1 607 ? 1.826 20.235 -15.341 1.00 87.38 607 ARG A CA 1
ATOM 4552 C C . ARG A 1 607 ? 1.432 18.985 -14.566 1.00 87.38 607 ARG A C 1
ATOM 4554 O O . ARG A 1 607 ? 0.319 18.924 -14.057 1.00 87.38 607 ARG A O 1
ATOM 4561 N N . LEU A 1 608 ? 2.350 18.029 -14.434 1.00 85.38 608 LEU A N 1
ATOM 4562 C CA . LEU A 1 608 ? 2.138 16.831 -13.629 1.00 85.38 608 LEU A CA 1
ATOM 4563 C C . LEU A 1 608 ? 1.848 17.213 -12.173 1.00 85.38 608 LEU A C 1
ATOM 4565 O O . LEU A 1 608 ? 0.828 16.807 -11.634 1.00 85.38 608 LEU A O 1
ATOM 4569 N N . THR A 1 609 ? 2.676 18.068 -11.571 1.00 87.69 609 THR A N 1
ATOM 4570 C CA . THR A 1 609 ? 2.482 18.584 -10.212 1.00 87.69 609 THR A CA 1
ATOM 4571 C C . THR A 1 609 ? 1.129 19.275 -10.053 1.00 87.69 609 THR A C 1
ATOM 4573 O O . THR A 1 609 ? 0.442 19.026 -9.069 1.00 87.69 609 THR A O 1
ATOM 4576 N N . ALA A 1 610 ? 0.696 20.091 -11.017 1.00 89.94 610 ALA A N 1
ATOM 4577 C CA . ALA A 1 610 ? -0.612 20.740 -10.966 1.00 89.94 610 ALA A CA 1
ATOM 4578 C C . ALA A 1 610 ? -1.773 19.731 -11.058 1.00 89.94 610 ALA A C 1
ATOM 4580 O O . ALA A 1 610 ? -2.755 19.848 -10.324 1.00 89.94 610 ALA A O 1
ATOM 4581 N N . ALA A 1 611 ? -1.653 18.716 -11.918 1.00 85.94 611 ALA A N 1
ATOM 4582 C CA . ALA A 1 611 ? -2.647 17.651 -12.026 1.00 85.94 611 ALA A CA 1
ATOM 4583 C C . ALA A 1 611 ? -2.740 16.822 -10.729 1.00 85.94 611 ALA A C 1
ATOM 4585 O O . ALA A 1 611 ? -3.837 16.523 -10.253 1.00 85.94 611 ALA A O 1
ATOM 4586 N N . VAL A 1 612 ? -1.592 16.514 -10.121 1.00 84.75 612 VAL A N 1
ATOM 4587 C CA . VAL A 1 612 ? -1.503 15.772 -8.858 1.00 84.75 612 VAL A CA 1
ATOM 4588 C C . VAL A 1 612 ? -2.071 16.584 -7.689 1.00 84.75 612 VAL A C 1
ATOM 4590 O O . VAL A 1 612 ? -2.855 16.054 -6.911 1.00 84.75 612 VAL A O 1
ATOM 4593 N N . LEU A 1 613 ? -1.689 17.858 -7.550 1.00 88.00 613 LEU A N 1
ATOM 4594 C CA . LEU A 1 613 ? -2.015 18.668 -6.368 1.00 88.00 613 LEU A CA 1
ATOM 4595 C C . LEU A 1 613 ? -3.396 19.321 -6.412 1.00 88.00 613 LEU A C 1
ATOM 4597 O O . LEU A 1 613 ? -3.956 19.599 -5.356 1.00 88.00 613 LEU A O 1
ATOM 4601 N N . PHE A 1 614 ? -3.940 19.591 -7.600 1.00 89.81 614 PHE A N 1
ATOM 4602 C CA . PHE A 1 614 ? -5.190 20.347 -7.724 1.00 89.81 614 PHE A CA 1
ATOM 4603 C C . PHE A 1 614 ? -6.280 19.571 -8.452 1.00 89.81 614 PHE A C 1
ATOM 4605 O O . PHE A 1 614 ? -7.399 19.493 -7.952 1.00 89.81 614 PHE A O 1
ATOM 4612 N N . VAL A 1 615 ? -5.975 18.969 -9.605 1.00 88.12 615 VAL A N 1
ATOM 4613 C CA . VAL A 1 615 ? -7.006 18.311 -10.428 1.00 88.12 615 VAL A CA 1
ATOM 4614 C C . VAL A 1 615 ? -7.526 17.047 -9.749 1.00 88.12 615 VAL A C 1
ATOM 4616 O O . VAL A 1 615 ? -8.736 16.900 -9.588 1.00 88.12 615 VAL A O 1
ATOM 4619 N N . THR A 1 616 ? -6.627 16.166 -9.305 1.00 87.50 616 THR A N 1
ATOM 4620 C CA . THR A 1 616 ? -7.025 14.898 -8.672 1.00 87.50 616 THR A CA 1
ATOM 4621 C C . THR A 1 616 ? -7.816 15.130 -7.378 1.00 87.50 616 THR A C 1
ATOM 4623 O O . THR A 1 616 ? -8.926 14.608 -7.278 1.00 87.50 616 THR A O 1
ATOM 4626 N N . PRO A 1 617 ? -7.358 15.958 -6.415 1.00 90.94 617 PRO A N 1
ATOM 4627 C CA . PRO A 1 617 ? -8.107 16.156 -5.178 1.00 90.94 617 PRO A CA 1
ATOM 4628 C C . PRO A 1 617 ? -9.430 16.896 -5.377 1.00 90.94 617 PRO A C 1
ATOM 4630 O O . PRO A 1 617 ? -10.399 16.606 -4.675 1.00 90.94 617 PRO A O 1
ATOM 4633 N N . ALA A 1 618 ? -9.510 17.818 -6.344 1.00 91.50 618 ALA A N 1
ATOM 4634 C CA . ALA A 1 618 ? -10.772 18.463 -6.699 1.00 91.50 618 ALA A CA 1
ATOM 4635 C C . ALA A 1 618 ? -11.772 17.450 -7.270 1.00 91.50 618 ALA A C 1
ATOM 4637 O O . ALA A 1 618 ? -12.943 17.470 -6.893 1.00 91.50 618 ALA A O 1
ATOM 4638 N N . PHE A 1 619 ? -11.309 16.538 -8.131 1.00 88.00 619 PHE A N 1
ATOM 4639 C CA . PHE A 1 619 ? -12.139 15.471 -8.683 1.00 88.00 619 PHE A CA 1
ATOM 4640 C C . PHE A 1 619 ? -12.636 14.512 -7.593 1.00 88.00 619 PHE A C 1
ATOM 4642 O O . PHE A 1 619 ? -13.841 14.276 -7.506 1.00 88.00 619 PHE A O 1
ATOM 4649 N N . VAL A 1 620 ? -11.743 14.049 -6.708 1.00 90.56 620 VAL A N 1
ATOM 4650 C CA . VAL A 1 620 ? -12.099 13.215 -5.544 1.00 90.56 620 VAL A CA 1
ATOM 4651 C C . VAL A 1 620 ? -13.114 13.927 -4.658 1.00 90.56 620 VAL A C 1
ATOM 4653 O O . VAL A 1 620 ? -14.149 13.367 -4.322 1.00 90.56 620 VAL A O 1
ATOM 4656 N N . SER A 1 621 ? -12.877 15.193 -4.320 1.00 92.75 621 SER A N 1
ATOM 4657 C CA . SER A 1 621 ? -13.788 15.951 -3.455 1.00 92.75 621 SER A CA 1
ATOM 4658 C C . SER A 1 621 ? -15.166 16.133 -4.094 1.00 92.75 621 SER A C 1
ATOM 4660 O O . SER A 1 621 ? -16.186 15.975 -3.424 1.00 92.75 621 SER A O 1
ATOM 4662 N N . LEU A 1 622 ? -15.218 16.432 -5.396 1.00 91.94 622 LEU A N 1
ATOM 4663 C CA . LEU A 1 622 ? -16.474 16.596 -6.123 1.00 91.94 622 LEU A CA 1
ATOM 4664 C C . LEU A 1 622 ? -17.270 15.286 -6.154 1.00 91.94 622 LEU A C 1
ATOM 4666 O O . LEU A 1 622 ? -18.466 15.291 -5.865 1.00 91.94 622 LEU A O 1
ATOM 4670 N N . MET A 1 623 ? -16.612 14.170 -6.472 1.00 89.12 623 MET A N 1
ATOM 4671 C CA . MET A 1 623 ? -17.258 12.860 -6.496 1.00 89.12 623 MET A CA 1
ATOM 4672 C C . MET A 1 623 ? -17.684 12.430 -5.090 1.00 89.12 623 MET A C 1
ATOM 4674 O O . MET A 1 623 ? -18.819 12.001 -4.898 1.00 89.12 623 MET A O 1
ATOM 4678 N N . ALA A 1 624 ? -16.822 12.589 -4.085 1.00 92.94 624 ALA A N 1
ATOM 4679 C CA . ALA A 1 624 ? -17.129 12.255 -2.697 1.00 92.94 624 ALA A CA 1
ATOM 4680 C C . ALA A 1 624 ? -18.319 13.049 -2.144 1.00 92.94 624 ALA A C 1
ATOM 4682 O O . ALA A 1 624 ? -19.110 12.504 -1.378 1.00 92.94 624 ALA A O 1
ATOM 4683 N N . LEU A 1 625 ? -18.493 14.307 -2.559 1.00 94.62 625 LEU A N 1
ATOM 4684 C CA . LEU A 1 625 ? -19.643 15.118 -2.162 1.00 94.62 625 LEU A CA 1
ATOM 4685 C C . LEU A 1 625 ? -20.953 14.548 -2.702 1.00 94.62 625 LEU A C 1
ATOM 4687 O O . LEU A 1 625 ? -21.895 14.356 -1.938 1.00 94.62 625 LEU A O 1
ATOM 4691 N N . TRP A 1 626 ? -21.010 14.254 -4.001 1.00 92.94 626 TRP A N 1
ATOM 4692 C CA . TRP A 1 626 ? -22.220 13.731 -4.634 1.00 92.94 626 TRP A CA 1
ATOM 4693 C C . TRP A 1 626 ? -22.582 12.338 -4.119 1.00 92.94 626 TRP A C 1
ATOM 4695 O O . TRP A 1 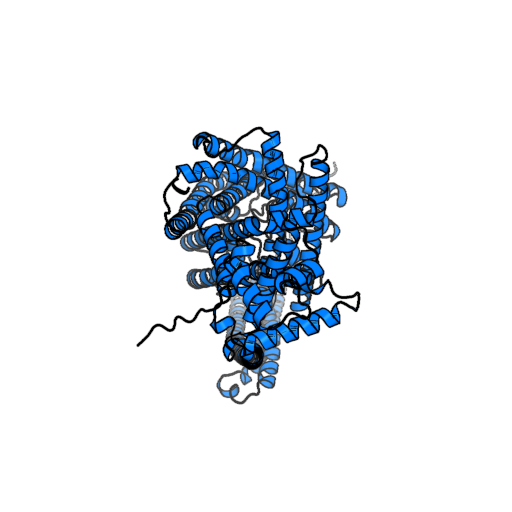626 ? -23.707 12.104 -3.679 1.00 92.94 626 TRP A O 1
ATOM 4705 N N . VAL A 1 627 ? -21.617 11.421 -4.135 1.00 91.62 627 VAL A N 1
ATOM 4706 C CA . VAL A 1 627 ? -21.824 10.026 -3.732 1.00 91.62 627 VAL A CA 1
ATOM 4707 C C . VAL A 1 627 ? -22.071 9.928 -2.230 1.00 91.62 627 VAL A C 1
ATOM 4709 O O . VAL A 1 627 ? -23.000 9.248 -1.792 1.00 91.62 627 VAL A O 1
ATOM 4712 N N . GLY A 1 628 ? -21.295 10.673 -1.442 1.00 94.69 628 GLY A N 1
ATOM 4713 C CA . GLY A 1 628 ? -21.436 10.748 0.003 1.00 94.69 628 GLY A CA 1
ATOM 4714 C C . GLY A 1 628 ? -22.772 11.332 0.447 1.00 94.69 628 GLY A C 1
ATOM 4715 O O . GLY A 1 628 ? -23.363 10.813 1.388 1.00 94.69 628 GLY A O 1
ATOM 4716 N N . ALA A 1 629 ? -23.299 12.352 -0.239 1.00 96.38 629 ALA A N 1
ATOM 4717 C CA . ALA A 1 629 ? -24.615 12.910 0.077 1.00 96.38 629 ALA A CA 1
ATOM 4718 C C . ALA A 1 629 ? -25.752 11.903 -0.169 1.00 96.38 629 ALA A C 1
ATOM 4720 O O . ALA A 1 629 ? -26.653 11.783 0.661 1.00 96.38 629 ALA A O 1
ATOM 4721 N N . ILE A 1 630 ? -25.695 11.151 -1.275 1.00 95.69 630 ILE A N 1
ATOM 4722 C CA . ILE A 1 630 ? -26.681 10.101 -1.578 1.00 95.69 630 ILE A CA 1
ATOM 4723 C C . ILE A 1 630 ? -26.591 8.979 -0.538 1.00 95.69 630 ILE A C 1
ATOM 4725 O O . ILE A 1 630 ? -27.613 8.547 -0.007 1.00 95.69 630 ILE A O 1
ATOM 4729 N N . LEU A 1 631 ? -25.375 8.530 -0.216 1.00 95.25 631 LEU A N 1
ATOM 4730 C CA . LEU A 1 631 ? -25.165 7.481 0.778 1.00 95.25 631 LEU A CA 1
ATOM 4731 C C . LEU A 1 631 ? -25.626 7.923 2.173 1.00 95.25 631 LEU A C 1
ATOM 4733 O O . LEU A 1 631 ? -26.315 7.164 2.848 1.00 95.25 631 LEU A O 1
ATOM 4737 N N . ALA A 1 632 ? -25.330 9.164 2.568 1.00 96.88 632 ALA A N 1
ATOM 4738 C CA . ALA A 1 632 ? -25.801 9.740 3.823 1.00 96.88 632 ALA A CA 1
ATOM 4739 C C . ALA A 1 632 ? -27.331 9.778 3.901 1.00 96.88 632 ALA A C 1
ATOM 4741 O O . ALA A 1 632 ? -27.894 9.420 4.930 1.00 96.88 632 ALA A O 1
ATOM 4742 N N . ALA A 1 633 ? -28.015 10.144 2.812 1.00 97.44 633 ALA A N 1
ATOM 4743 C CA . ALA A 1 633 ? -29.475 10.138 2.770 1.00 97.44 633 ALA A CA 1
ATOM 4744 C C . ALA A 1 633 ? -30.066 8.726 2.933 1.00 97.44 633 ALA A C 1
ATOM 4746 O O . ALA A 1 633 ? -31.098 8.567 3.581 1.00 97.44 633 ALA A O 1
ATOM 4747 N N . VAL A 1 634 ? -29.413 7.705 2.369 1.00 97.06 634 VAL A N 1
ATOM 4748 C CA . VAL A 1 634 ? -29.865 6.306 2.451 1.00 97.06 634 VAL A CA 1
ATOM 4749 C C . VAL A 1 634 ? -29.581 5.674 3.812 1.00 97.06 634 VAL A C 1
ATOM 4751 O O . VAL A 1 634 ? -30.403 4.909 4.310 1.00 97.06 634 VAL A O 1
ATOM 4754 N N . GLU A 1 635 ? -28.443 5.992 4.421 1.00 97.19 635 GLU A N 1
ATOM 4755 C CA . GLU A 1 635 ? -28.029 5.440 5.716 1.00 97.19 635 GLU A CA 1
ATOM 4756 C C . GLU A 1 635 ? -28.486 6.285 6.919 1.00 97.19 635 GLU A C 1
ATOM 4758 O O . GLU A 1 635 ? -28.325 5.872 8.066 1.00 97.19 635 GLU A O 1
ATOM 4763 N N . GLY A 1 636 ? -29.064 7.466 6.681 1.00 97.25 636 GLY A N 1
ATOM 4764 C CA . GLY A 1 636 ? -29.460 8.398 7.739 1.00 97.25 636 GLY A CA 1
ATOM 4765 C C . GLY A 1 636 ? -28.276 9.090 8.425 1.00 97.25 636 GLY A C 1
ATOM 4766 O O . GLY A 1 636 ? -28.372 9.443 9.599 1.00 97.25 636 GLY A O 1
ATOM 4767 N N . TRP A 1 637 ? -27.157 9.267 7.720 1.00 97.81 637 TRP A N 1
ATOM 4768 C CA . TRP A 1 637 ? -25.979 9.975 8.229 1.00 97.81 637 TRP A CA 1
ATOM 4769 C C . TRP A 1 637 ? -26.061 11.476 7.978 1.00 97.81 637 TRP A C 1
ATOM 4771 O O . TRP A 1 637 ? -26.849 11.967 7.165 1.00 97.81 637 TRP A O 1
ATOM 4781 N N . SER A 1 638 ? -25.165 12.223 8.618 1.00 97.31 638 SER A N 1
ATOM 4782 C CA . SER A 1 638 ? -24.893 13.586 8.176 1.00 97.31 638 SER A CA 1
ATOM 4783 C C . SER A 1 638 ? -24.219 13.588 6.796 1.00 97.31 638 SER A C 1
ATOM 4785 O O . SER A 1 638 ? -23.429 12.702 6.459 1.00 97.31 638 SER A O 1
ATOM 4787 N N . VAL A 1 639 ? -24.469 14.633 5.997 1.00 97.19 639 VAL A N 1
ATOM 4788 C CA . VAL A 1 639 ? -23.798 14.816 4.692 1.00 97.19 639 VAL A CA 1
ATOM 4789 C C . VAL A 1 639 ? -22.273 14.831 4.853 1.00 97.19 639 VAL A C 1
ATOM 4791 O O . VAL A 1 639 ? -21.559 14.314 3.999 1.00 97.19 639 VAL A O 1
ATOM 4794 N N . ALA A 1 640 ? -21.769 15.370 5.968 1.00 96.69 640 ALA A N 1
ATOM 4795 C CA . ALA A 1 640 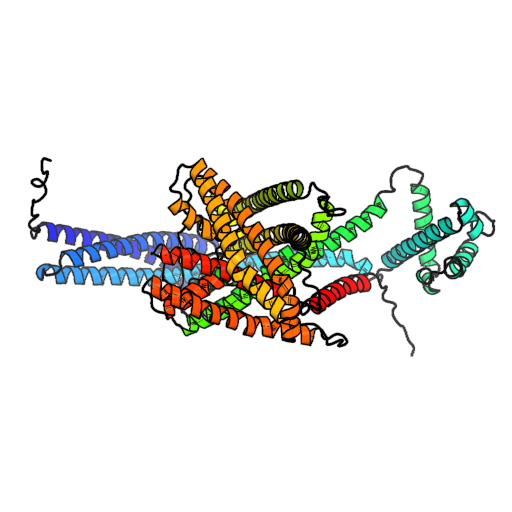? -20.343 15.379 6.276 1.00 96.69 640 ALA A CA 1
ATOM 4796 C C . ALA A 1 640 ? -19.779 13.962 6.479 1.00 96.69 640 ALA A C 1
ATOM 4798 O O . ALA A 1 640 ? -18.726 13.646 5.934 1.00 96.69 640 ALA A O 1
ATOM 4799 N N . GLU A 1 641 ? -20.461 13.094 7.229 1.00 96.38 641 GLU A N 1
ATOM 4800 C CA . GLU A 1 641 ? -20.031 11.699 7.416 1.00 96.38 641 GLU A CA 1
ATOM 4801 C C . GLU A 1 641 ? -20.059 10.913 6.109 1.00 96.38 641 GLU A C 1
ATOM 4803 O O . GLU A 1 641 ? -19.109 10.180 5.830 1.00 96.38 641 GLU A O 1
ATOM 4808 N N . GLY A 1 642 ? -21.101 11.105 5.293 1.00 96.12 642 GLY A N 1
ATOM 4809 C CA . GLY A 1 642 ? -21.177 10.511 3.961 1.00 96.12 642 GLY A CA 1
ATOM 4810 C C . GLY A 1 642 ? -20.054 10.988 3.043 1.00 96.12 642 GLY A C 1
ATOM 4811 O O . GLY A 1 642 ? -19.423 10.167 2.377 1.00 96.12 642 GLY A O 1
ATOM 4812 N N . PHE A 1 643 ? -19.749 12.291 3.049 1.00 96.38 643 PHE A N 1
ATOM 4813 C CA . PHE A 1 643 ? -18.620 12.862 2.309 1.00 96.38 643 PHE A CA 1
ATOM 4814 C C . PHE A 1 643 ? -17.295 12.211 2.715 1.00 96.38 643 PHE A C 1
ATOM 4816 O O . PHE A 1 643 ? -16.574 11.714 1.854 1.00 96.38 643 PHE A O 1
ATOM 4823 N N . TRP A 1 644 ? -16.984 12.160 4.015 1.00 96.50 644 TRP A N 1
ATOM 4824 C CA . TRP A 1 644 ? -15.718 11.594 4.490 1.00 96.50 644 TRP A CA 1
ATOM 4825 C C . TRP A 1 644 ? -15.621 10.087 4.258 1.00 96.50 644 TRP A C 1
ATOM 4827 O O . TRP A 1 644 ? -14.551 9.604 3.898 1.00 96.50 644 TRP A O 1
ATOM 4837 N N . TRP A 1 645 ? -16.725 9.350 4.410 1.00 95.12 645 TRP A N 1
ATOM 4838 C CA . TRP A 1 645 ? -16.768 7.925 4.083 1.00 95.12 645 TRP A CA 1
ATOM 4839 C C . TRP A 1 645 ? -16.494 7.699 2.592 1.00 95.12 645 TRP A C 1
ATOM 4841 O O . TRP A 1 645 ? -15.653 6.881 2.227 1.00 95.12 645 TRP A O 1
ATOM 4851 N N . SER A 1 646 ? -17.141 8.478 1.720 1.00 93.94 646 SER A N 1
ATOM 4852 C CA . SER A 1 646 ? -16.933 8.369 0.276 1.00 93.94 646 SER A CA 1
ATOM 4853 C C . SER A 1 646 ? -15.532 8.811 -0.145 1.00 93.94 646 SER A C 1
ATOM 4855 O O . SER A 1 646 ? -14.965 8.207 -1.050 1.00 93.94 646 SER A O 1
ATOM 4857 N N . ALA A 1 647 ? -14.963 9.842 0.485 1.00 94.06 647 ALA A N 1
ATOM 4858 C CA . ALA A 1 647 ? -13.593 10.277 0.230 1.00 94.06 647 ALA A CA 1
ATOM 4859 C C . ALA A 1 647 ? -12.587 9.194 0.643 1.00 94.06 647 ALA A C 1
ATOM 4861 O O . ALA A 1 647 ? -11.687 8.877 -0.125 1.00 94.06 647 ALA A O 1
ATOM 4862 N N . ALA A 1 648 ? -12.775 8.570 1.811 1.00 92.69 648 ALA A N 1
ATOM 4863 C CA . ALA A 1 648 ? -11.970 7.432 2.250 1.00 92.69 648 ALA A CA 1
ATOM 4864 C C . ALA A 1 648 ? -12.026 6.281 1.240 1.00 92.69 648 ALA A C 1
ATOM 4866 O O . ALA A 1 648 ? -10.982 5.790 0.818 1.00 92.69 648 ALA A O 1
ATOM 4867 N N . ALA A 1 649 ? -13.230 5.909 0.792 1.00 90.81 649 ALA A N 1
ATOM 4868 C CA . ALA A 1 649 ? -13.406 4.850 -0.196 1.00 90.81 649 ALA A CA 1
ATOM 4869 C C . ALA A 1 649 ? -12.747 5.183 -1.551 1.00 90.81 649 ALA A C 1
ATOM 4871 O O . ALA A 1 649 ? -12.122 4.338 -2.192 1.00 90.81 649 ALA A O 1
ATOM 4872 N N . GLN A 1 650 ? -12.828 6.451 -1.971 1.00 89.31 650 GLN A N 1
ATOM 4873 C CA . GLN A 1 650 ? -12.168 6.955 -3.180 1.00 89.31 650 GLN A CA 1
ATOM 4874 C C . GLN A 1 650 ? -10.643 6.946 -3.106 1.00 89.31 650 GLN A C 1
ATOM 4876 O O . GLN A 1 650 ? -9.980 6.819 -4.132 1.00 89.31 650 GLN A O 1
ATOM 4881 N N . LEU A 1 651 ? -10.098 7.014 -1.896 1.00 88.75 651 LEU A N 1
ATOM 4882 C CA . LEU A 1 651 ? -8.670 6.942 -1.609 1.00 88.75 651 LEU A CA 1
ATOM 4883 C C . LEU A 1 651 ? -8.221 5.529 -1.222 1.00 88.75 651 LEU A C 1
ATOM 4885 O O . LEU A 1 651 ? -7.228 5.371 -0.522 1.00 88.75 651 LEU A O 1
ATOM 4889 N N . GLY A 1 652 ? -8.951 4.504 -1.673 1.00 84.31 652 GLY A N 1
ATOM 4890 C CA . GLY A 1 652 ? -8.592 3.099 -1.482 1.00 84.31 652 GLY A CA 1
ATOM 4891 C C . GLY A 1 652 ? -9.061 2.488 -0.159 1.00 84.31 652 GLY A C 1
ATOM 4892 O O . GLY A 1 652 ? -8.686 1.370 0.157 1.00 84.31 652 GLY A O 1
ATOM 4893 N N . GLY A 1 653 ? -9.878 3.181 0.638 1.00 84.25 653 GLY A N 1
ATOM 4894 C CA . GLY A 1 653 ? -10.523 2.617 1.834 1.00 84.25 653 GLY A CA 1
ATOM 4895 C C . GLY A 1 653 ? -9.596 2.368 3.030 1.00 84.25 653 GLY A C 1
ATOM 4896 O O . GLY A 1 653 ? -10.083 2.128 4.132 1.00 84.25 653 GLY A O 1
ATOM 4897 N N . GLY A 1 654 ? -8.277 2.480 2.848 1.00 82.44 654 GLY A N 1
ATOM 4898 C CA . GLY A 1 654 ? -7.279 2.313 3.906 1.00 82.44 654 GLY A CA 1
ATOM 4899 C C . GLY A 1 654 ? -7.321 3.378 5.000 1.00 82.44 654 GLY A C 1
ATOM 4900 O O . GLY A 1 654 ? -7.023 3.086 6.154 1.00 82.44 654 GLY A O 1
ATOM 4901 N N . MET A 1 655 ? -7.700 4.614 4.660 1.00 88.06 655 MET A N 1
ATOM 4902 C CA . MET A 1 655 ? -7.847 5.687 5.648 1.00 88.06 655 MET A CA 1
ATOM 4903 C C . MET A 1 655 ? -9.263 5.724 6.195 1.00 88.06 655 MET A C 1
ATOM 4905 O O . MET A 1 655 ? -10.207 6.032 5.470 1.00 88.06 655 MET A O 1
ATOM 4909 N N . SER A 1 656 ? -9.410 5.542 7.501 1.00 90.19 656 SER A N 1
ATOM 4910 C CA . SER A 1 656 ? -10.672 5.824 8.177 1.00 90.19 656 SER A CA 1
ATOM 4911 C C . SER A 1 656 ? -10.841 7.340 8.336 1.00 90.19 656 SER A C 1
ATOM 4913 O O . SER A 1 656 ? -10.378 7.930 9.305 1.00 90.19 656 SER A O 1
ATOM 4915 N N . LEU A 1 657 ? -11.477 8.010 7.367 1.00 94.31 657 LEU A N 1
ATOM 4916 C CA . LEU A 1 657 ? -11.856 9.434 7.490 1.00 94.31 657 LEU A CA 1
ATOM 4917 C C . LEU A 1 657 ? -13.228 9.621 8.160 1.00 94.31 657 LEU A C 1
ATOM 4919 O O . LEU A 1 657 ? -13.612 10.737 8.518 1.00 94.31 657 LEU A O 1
ATOM 4923 N N . SER A 1 658 ? -13.978 8.531 8.319 1.00 94.56 658 SER A N 1
ATOM 4924 C CA . SER A 1 658 ? -15.303 8.496 8.925 1.00 94.56 658 SER A CA 1
ATOM 4925 C C . SER A 1 658 ? -15.439 7.242 9.776 1.00 94.56 658 SER A C 1
ATOM 4927 O O . SER A 1 658 ? -15.009 6.171 9.367 1.00 94.56 658 SER A O 1
ATOM 4929 N N . SER A 1 659 ? -16.080 7.373 10.935 1.00 92.94 659 SER A N 1
ATOM 4930 C CA . SER A 1 659 ? -16.475 6.242 11.780 1.00 92.94 659 SER A CA 1
ATOM 4931 C C . SER A 1 659 ? -17.795 5.600 11.333 1.00 92.94 659 SER A C 1
ATOM 4933 O O . SER A 1 659 ? -18.234 4.616 11.931 1.00 92.94 659 SER A O 1
ATOM 4935 N N . ALA A 1 660 ? -18.459 6.165 10.319 1.00 94.31 660 ALA A N 1
ATOM 4936 C CA . ALA A 1 660 ? -19.705 5.633 9.788 1.00 94.31 660 ALA A CA 1
ATOM 4937 C C . ALA A 1 660 ? -19.484 4.259 9.133 1.00 94.31 660 ALA A C 1
ATOM 4939 O O . ALA A 1 660 ? -18.478 4.020 8.467 1.00 94.31 660 ALA A O 1
ATOM 4940 N N . SER A 1 661 ? -20.448 3.356 9.304 1.00 93.44 661 SER A N 1
ATOM 4941 C CA . SER A 1 661 ? -20.423 2.014 8.716 1.00 93.44 661 SER A CA 1
ATOM 4942 C C . SER A 1 661 ? -21.752 1.724 8.039 1.00 93.44 661 SER A C 1
ATOM 4944 O O . SER A 1 661 ? -22.807 1.966 8.621 1.00 93.44 661 SER A O 1
ATOM 4946 N N . VAL A 1 662 ? -21.697 1.232 6.802 1.00 94.81 662 VAL A N 1
ATOM 4947 C CA . VAL A 1 662 ? -22.873 0.972 5.962 1.00 94.81 662 VAL A CA 1
ATOM 4948 C C . VAL A 1 662 ? -23.684 -0.193 6.533 1.00 94.81 662 VAL A C 1
ATOM 4950 O O . VAL A 1 662 ? -23.196 -1.322 6.589 1.00 94.81 662 VAL A O 1
ATOM 4953 N N . GLN A 1 663 ? -24.934 0.054 6.920 1.00 95.25 663 GLN A N 1
ATOM 4954 C CA . GLN A 1 663 ? -25.805 -0.953 7.528 1.00 95.25 663 GLN A CA 1
ATOM 4955 C C . GLN A 1 663 ? -26.886 -1.447 6.563 1.00 95.25 663 GLN A C 1
ATOM 4957 O O . GLN A 1 663 ? -27.175 -2.648 6.521 1.00 95.25 663 GLN A O 1
ATOM 4962 N N . THR A 1 664 ? -27.480 -0.551 5.768 1.00 95.94 664 THR A N 1
ATOM 4963 C CA . THR A 1 664 ? -28.640 -0.876 4.927 1.00 95.94 664 THR A CA 1
ATOM 4964 C C . THR A 1 664 ? -28.227 -1.556 3.625 1.00 95.94 664 THR A C 1
ATOM 4966 O O . THR A 1 664 ? -27.213 -1.219 3.022 1.00 95.94 664 THR A O 1
ATOM 4969 N N . ARG A 1 665 ? -29.045 -2.484 3.112 1.00 95.00 665 ARG A N 1
ATOM 4970 C CA . ARG A 1 665 ? -28.775 -3.169 1.830 1.00 95.00 665 ARG A CA 1
ATOM 4971 C C . ARG A 1 665 ? -28.634 -2.193 0.654 1.00 95.00 665 ARG A C 1
ATOM 4973 O O . ARG A 1 665 ? -27.787 -2.391 -0.213 1.00 95.00 665 ARG A O 1
ATOM 4980 N N . SER A 1 666 ? -29.442 -1.135 0.637 1.00 95.25 666 SER A N 1
ATOM 4981 C CA . SER A 1 666 ? -29.350 -0.043 -0.338 1.00 95.25 666 SER A CA 1
ATOM 4982 C C . SER A 1 666 ? -28.035 0.720 -0.219 1.00 95.25 666 SER A C 1
ATOM 4984 O O . SER A 1 666 ? -27.396 0.984 -1.235 1.00 95.25 666 SER A O 1
ATOM 4986 N N . GLY A 1 667 ? -27.584 1.019 0.999 1.00 94.88 667 GLY A N 1
ATOM 4987 C CA . GLY A 1 667 ? -26.284 1.641 1.197 1.00 94.88 667 GLY A CA 1
ATOM 4988 C C . GLY A 1 667 ? -25.134 0.709 0.843 1.00 94.88 667 GLY A C 1
ATOM 4989 O O . GLY A 1 667 ? -24.132 1.185 0.332 1.00 94.88 667 GLY A O 1
ATOM 4990 N N . ARG A 1 668 ? -25.270 -0.618 0.998 1.00 95.06 668 ARG A N 1
ATOM 4991 C CA . ARG A 1 668 ? -24.252 -1.583 0.532 1.00 95.06 668 ARG A CA 1
ATOM 4992 C C . ARG A 1 668 ? -24.083 -1.549 -0.987 1.00 95.06 668 ARG A C 1
ATOM 4994 O O . ARG A 1 668 ? -22.954 -1.548 -1.479 1.00 95.06 668 ARG A O 1
ATOM 5001 N N . LEU A 1 669 ? -25.191 -1.461 -1.728 1.00 92.06 669 LEU A N 1
ATOM 5002 C CA . LEU A 1 669 ? -25.171 -1.266 -3.182 1.00 92.06 669 LEU A CA 1
ATOM 5003 C C . LEU A 1 669 ? -24.509 0.066 -3.553 1.00 92.06 669 LEU A C 1
ATOM 5005 O O . LEU A 1 669 ? -23.607 0.088 -4.385 1.00 92.06 669 LEU A O 1
ATOM 5009 N N . LEU A 1 670 ? -24.903 1.164 -2.905 1.00 90.88 670 LEU A N 1
ATOM 5010 C CA . LEU A 1 670 ? -24.313 2.482 -3.156 1.00 90.88 670 LEU A CA 1
ATOM 5011 C C . LEU A 1 670 ? -22.833 2.552 -2.764 1.00 90.88 670 LEU A C 1
ATOM 5013 O O . LEU A 1 670 ? -22.041 3.140 -3.490 1.00 90.88 670 LEU A O 1
ATOM 5017 N N . GLY A 1 671 ? -22.439 1.911 -1.667 1.00 90.94 671 GLY A N 1
ATOM 5018 C CA . GLY A 1 671 ? -21.050 1.780 -1.241 1.00 90.94 671 GLY A CA 1
ATOM 5019 C C . GLY A 1 671 ? -20.222 0.964 -2.233 1.00 90.94 671 GLY A C 1
ATOM 5020 O O . GLY A 1 671 ? -19.081 1.314 -2.511 1.00 90.94 671 GLY A O 1
ATOM 5021 N N . THR A 1 672 ? -20.819 -0.060 -2.850 1.00 91.00 672 THR A N 1
ATOM 5022 C CA . THR A 1 672 ? -20.203 -0.804 -3.962 1.00 91.00 672 THR A CA 1
ATOM 5023 C C . THR A 1 672 ? -20.024 0.080 -5.194 1.00 91.00 672 THR A C 1
ATOM 5025 O O . THR A 1 672 ? -18.975 0.036 -5.827 1.00 91.00 672 THR A O 1
ATOM 5028 N N . MET A 1 673 ? -21.004 0.929 -5.523 1.00 86.69 673 MET A N 1
ATOM 5029 C CA . MET A 1 673 ? -20.853 1.913 -6.603 1.00 86.69 673 MET A CA 1
ATOM 5030 C C . MET A 1 673 ? -19.770 2.950 -6.279 1.00 86.69 673 MET A C 1
ATOM 5032 O O . MET A 1 673 ? -18.960 3.267 -7.142 1.00 86.69 673 MET A O 1
ATOM 5036 N N . ALA A 1 674 ? -19.695 3.421 -5.032 1.00 85.81 674 ALA A N 1
ATOM 5037 C CA . ALA A 1 674 ? -18.637 4.320 -4.575 1.00 85.81 674 ALA A CA 1
ATOM 5038 C C . ALA A 1 674 ? -17.243 3.685 -4.718 1.00 85.81 674 ALA A C 1
ATOM 5040 O O . ALA A 1 674 ? -16.316 4.343 -5.186 1.00 85.81 674 ALA A O 1
ATOM 5041 N N . ALA A 1 675 ? -17.115 2.400 -4.376 1.00 86.25 675 ALA A N 1
ATOM 5042 C CA . ALA A 1 675 ? -15.901 1.612 -4.581 1.00 86.25 675 ALA A CA 1
ATOM 5043 C C . ALA A 1 675 ? -15.594 1.363 -6.066 1.00 86.25 675 ALA A C 1
ATOM 5045 O O . ALA A 1 675 ? -14.440 1.283 -6.463 1.00 86.25 675 ALA A O 1
ATOM 5046 N N . ALA A 1 676 ? -16.610 1.244 -6.919 1.00 86.69 676 ALA A N 1
ATOM 5047 C CA . ALA A 1 676 ? -16.399 1.154 -8.358 1.00 86.69 676 ALA A CA 1
ATOM 5048 C C . ALA A 1 676 ? -15.856 2.473 -8.928 1.00 86.69 676 ALA A C 1
ATOM 5050 O O . ALA A 1 676 ? -14.913 2.474 -9.712 1.00 86.69 676 ALA A O 1
ATOM 5051 N N . TRP A 1 677 ? -16.403 3.606 -8.493 1.00 83.75 677 TRP A N 1
ATOM 5052 C CA . TRP A 1 677 ? -15.958 4.927 -8.939 1.00 83.75 677 TRP A CA 1
ATOM 5053 C C . TRP A 1 677 ? -14.605 5.342 -8.354 1.00 83.75 677 TRP A C 1
ATOM 5055 O O . TRP A 1 677 ? -13.881 6.115 -8.979 1.00 83.75 677 TRP A O 1
ATOM 5065 N N . SER A 1 678 ? -14.204 4.804 -7.198 1.00 79.88 678 SER A N 1
ATOM 5066 C CA . SER A 1 678 ? -12.832 4.973 -6.703 1.00 79.88 678 SER A CA 1
ATOM 5067 C C . SER A 1 678 ? -11.801 4.353 -7.644 1.00 79.88 678 SER A C 1
ATOM 5069 O O . SER A 1 678 ? -10.735 4.927 -7.857 1.00 79.88 678 SER A O 1
ATOM 5071 N N . ILE A 1 679 ? -12.138 3.229 -8.281 1.00 80.38 679 ILE A N 1
ATOM 5072 C CA . ILE A 1 679 ? -11.302 2.617 -9.319 1.00 80.38 679 ILE A CA 1
ATOM 5073 C C . ILE A 1 679 ? -11.205 3.554 -10.529 1.00 80.38 679 ILE A C 1
ATOM 5075 O O . ILE A 1 679 ? -10.131 3.678 -11.113 1.00 80.38 679 ILE A O 1
ATOM 5079 N N . GLY A 1 680 ? -12.273 4.286 -10.850 1.00 78.94 680 GLY A N 1
ATOM 5080 C CA . GLY A 1 680 ? -12.273 5.389 -11.814 1.00 78.94 680 GLY A CA 1
ATOM 5081 C C . GLY A 1 680 ? -11.292 6.507 -11.491 1.00 78.94 680 GLY A C 1
ATOM 5082 O O . GLY A 1 680 ? -10.497 6.915 -12.337 1.00 78.94 680 GLY A O 1
ATOM 5083 N N . VAL A 1 681 ? -11.291 6.974 -10.241 1.00 76.12 681 VAL A N 1
ATOM 5084 C CA . VAL A 1 681 ? -10.319 7.957 -9.726 1.00 76.12 681 VAL A CA 1
ATOM 5085 C C . VAL A 1 681 ? -8.890 7.411 -9.812 1.00 76.12 681 VAL A C 1
ATOM 5087 O O . VAL A 1 681 ? -7.965 8.125 -10.217 1.00 76.12 681 VAL A O 1
ATOM 5090 N N . ALA A 1 682 ? -8.683 6.145 -9.452 1.00 75.31 682 ALA A N 1
ATOM 5091 C CA . ALA A 1 682 ? -7.387 5.494 -9.578 1.00 75.31 682 ALA A CA 1
ATOM 5092 C C . ALA A 1 682 ? -6.960 5.405 -11.054 1.00 75.31 682 ALA A C 1
ATOM 5094 O O . ALA A 1 682 ? -5.811 5.699 -11.380 1.00 75.31 682 ALA A O 1
ATOM 5095 N N . ALA A 1 683 ? -7.886 5.082 -11.962 1.00 76.06 683 ALA A N 1
ATOM 5096 C CA . ALA A 1 683 ? -7.649 5.053 -13.403 1.00 76.06 683 ALA A CA 1
ATOM 5097 C C . ALA A 1 683 ? -7.332 6.447 -13.951 1.00 76.06 683 ALA A C 1
ATOM 5099 O O . ALA A 1 683 ? -6.449 6.577 -14.793 1.00 76.06 683 ALA A O 1
ATOM 5100 N N . LEU A 1 684 ? -7.985 7.495 -13.437 1.00 78.12 684 LEU A N 1
ATOM 5101 C CA . LEU A 1 684 ? -7.647 8.884 -13.731 1.00 78.12 684 LEU A CA 1
ATOM 5102 C C . LEU A 1 684 ? -6.211 9.177 -13.300 1.00 78.12 684 LEU A C 1
ATOM 5104 O O . LEU A 1 684 ? -5.432 9.689 -14.093 1.00 78.12 684 LEU A O 1
ATOM 5108 N N . SER A 1 685 ? -5.835 8.796 -12.081 1.00 73.12 685 SER A N 1
ATOM 5109 C CA . SER A 1 685 ? -4.495 9.023 -11.530 1.00 73.12 685 SER A CA 1
ATOM 5110 C C . SER A 1 685 ? -3.411 8.302 -12.342 1.00 73.12 685 SER A C 1
ATOM 5112 O O . SER A 1 685 ? -2.406 8.907 -12.723 1.00 73.12 685 SER A O 1
ATOM 5114 N N . VAL A 1 686 ? -3.642 7.032 -12.690 1.00 70.88 686 VAL A N 1
ATOM 5115 C CA . VAL A 1 686 ? -2.772 6.248 -13.583 1.00 70.88 686 VAL A CA 1
ATOM 5116 C C . VAL A 1 686 ? -2.772 6.827 -14.998 1.00 70.88 686 VAL A C 1
ATOM 5118 O O . VAL A 1 686 ? -1.720 6.894 -15.628 1.00 70.88 686 VAL A O 1
ATOM 5121 N N . GLY A 1 687 ? -3.911 7.299 -15.501 1.00 74.44 687 GLY A N 1
ATOM 5122 C CA . GLY A 1 687 ? -4.053 7.960 -16.799 1.00 74.44 687 GLY A CA 1
ATOM 5123 C C . GLY A 1 687 ? -3.278 9.271 -16.881 1.00 74.44 687 GLY A C 1
ATOM 5124 O O . GLY A 1 687 ? -2.592 9.528 -17.863 1.00 74.44 687 GLY A O 1
ATOM 5125 N N . VAL A 1 688 ? -3.293 10.076 -15.817 1.00 76.00 688 VAL A N 1
ATOM 5126 C CA . VAL A 1 688 ? -2.442 11.265 -15.685 1.00 76.00 688 VAL A CA 1
ATOM 5127 C C . VAL A 1 688 ? -0.966 10.854 -15.637 1.00 76.00 688 VAL A C 1
ATOM 5129 O O . VAL A 1 688 ? -0.144 11.466 -16.322 1.00 76.00 688 VAL A O 1
ATOM 5132 N N . GLY A 1 689 ? -0.627 9.795 -14.893 1.00 69.75 689 GLY A N 1
ATOM 5133 C CA . GLY A 1 689 ? 0.735 9.256 -14.783 1.00 69.75 689 GLY A CA 1
ATOM 5134 C C . GLY A 1 689 ? 1.272 8.580 -16.053 1.00 69.75 689 GLY A C 1
ATOM 5135 O O . GLY A 1 689 ? 2.480 8.523 -16.259 1.00 69.75 689 GLY A O 1
ATOM 5136 N N . SER A 1 690 ? 0.389 8.099 -16.923 1.00 69.06 690 SER A N 1
ATOM 5137 C CA . SER A 1 690 ? 0.709 7.554 -18.251 1.00 69.06 690 SER A CA 1
ATOM 5138 C C . SER A 1 690 ? 0.497 8.574 -19.365 1.00 69.06 690 SER A C 1
ATOM 5140 O O . SER A 1 690 ? 0.785 8.290 -20.527 1.00 69.06 690 SER A O 1
ATOM 5142 N N . SER A 1 691 ? 0.025 9.777 -19.020 1.00 73.31 691 SER A N 1
ATOM 5143 C CA . SER A 1 691 ? -0.248 10.808 -20.002 1.00 73.31 691 SER A CA 1
ATOM 5144 C C . SER A 1 691 ? 1.037 11.222 -20.722 1.00 73.31 691 SER A C 1
ATOM 5146 O O . SER A 1 691 ? 2.139 11.144 -20.163 1.00 73.31 691 SER A O 1
ATOM 5148 N N . PRO A 1 692 ? 0.903 11.793 -21.926 1.00 68.69 692 PRO A N 1
ATOM 5149 C CA . PRO A 1 692 ? 2.011 12.417 -22.638 1.00 68.69 692 PRO A CA 1
ATOM 5150 C C . PRO A 1 692 ? 2.796 13.474 -21.826 1.00 68.69 692 PRO A C 1
ATOM 5152 O O . PRO A 1 692 ? 3.886 13.871 -22.226 1.00 68.69 692 PRO A O 1
ATOM 5155 N N . ALA A 1 693 ? 2.282 13.944 -20.679 1.00 71.12 693 ALA A N 1
ATOM 5156 C CA . ALA A 1 693 ? 3.025 14.814 -19.767 1.00 71.12 693 ALA A CA 1
ATOM 5157 C C . ALA A 1 693 ? 4.196 14.098 -19.068 1.00 71.12 693 ALA A C 1
ATOM 5159 O O . ALA A 1 693 ? 5.159 14.751 -18.673 1.00 71.12 693 ALA A O 1
ATOM 5160 N N . VAL A 1 694 ? 4.137 12.774 -18.909 1.00 76.00 694 VAL A N 1
ATOM 5161 C CA . VAL A 1 694 ? 5.179 11.974 -18.243 1.00 76.00 694 VAL A CA 1
ATOM 5162 C C . VAL A 1 694 ? 6.218 11.455 -19.237 1.00 76.00 694 VAL A C 1
ATOM 5164 O O . VAL A 1 694 ? 7.357 11.179 -18.861 1.00 76.00 694 VAL A O 1
ATOM 5167 N N . GLU A 1 695 ? 5.886 11.408 -20.525 1.00 80.06 695 GLU A N 1
ATOM 5168 C CA . GLU A 1 695 ? 6.785 10.943 -21.582 1.00 80.06 695 GLU A CA 1
ATOM 5169 C C . GLU A 1 695 ? 8.135 11.694 -21.609 1.00 80.06 695 GLU A C 1
ATOM 5171 O O . GLU A 1 695 ? 9.165 11.018 -21.553 1.00 80.06 695 GLU A O 1
ATOM 5176 N N . PRO A 1 696 ? 8.206 13.041 -21.507 1.00 81.50 696 PRO A N 1
ATOM 5177 C CA . PRO A 1 696 ? 9.484 13.756 -21.415 1.00 81.50 696 PRO A CA 1
ATOM 5178 C C . PRO A 1 696 ? 10.303 13.401 -20.166 1.00 81.50 696 PRO A C 1
ATOM 5180 O O . PRO A 1 696 ? 11.534 13.491 -20.172 1.00 81.50 696 PRO A O 1
ATOM 5183 N N . LEU A 1 697 ? 9.638 13.027 -19.067 1.00 79.44 697 LEU A N 1
ATOM 5184 C CA . LEU A 1 697 ? 10.306 12.574 -17.848 1.00 79.44 697 LEU A CA 1
ATOM 5185 C C . LEU A 1 697 ? 10.891 11.176 -18.062 1.00 79.44 697 LEU A C 1
ATOM 5187 O O . LEU A 1 697 ? 12.058 10.957 -17.749 1.00 79.44 697 LEU A O 1
ATOM 5191 N N . ILE A 1 698 ? 10.118 10.259 -18.651 1.00 77.00 698 ILE A N 1
ATOM 5192 C CA . ILE A 1 698 ? 10.569 8.907 -18.999 1.00 77.00 698 ILE A CA 1
ATOM 5193 C C . ILE A 1 698 ? 11.719 8.967 -20.006 1.00 77.00 698 ILE A C 1
ATOM 5195 O O . ILE A 1 698 ? 12.717 8.272 -19.832 1.00 77.00 698 ILE A O 1
ATOM 5199 N N . GLU A 1 699 ? 11.629 9.805 -21.036 1.00 81.12 699 GLU A N 1
ATOM 5200 C CA . GLU A 1 699 ? 12.707 10.024 -22.001 1.00 81.12 699 GLU A CA 1
ATOM 5201 C C . GLU A 1 699 ? 13.953 10.597 -21.339 1.00 81.12 699 GLU A C 1
ATOM 5203 O O . GLU A 1 699 ? 15.060 10.142 -21.624 1.00 81.12 699 GLU A O 1
ATOM 5208 N N . ARG A 1 700 ? 13.803 11.538 -20.401 1.00 81.06 700 ARG A N 1
ATOM 5209 C CA . ARG A 1 700 ? 14.942 12.057 -19.644 1.00 81.06 700 ARG A CA 1
ATOM 5210 C C . ARG A 1 700 ? 15.544 11.006 -18.721 1.00 81.06 700 ARG A C 1
ATOM 5212 O O . ARG A 1 700 ? 16.763 10.921 -18.655 1.00 81.06 700 ARG A O 1
ATOM 5219 N N . LEU A 1 701 ? 14.738 10.172 -18.068 1.00 75.94 701 LEU A N 1
ATOM 5220 C CA . LEU A 1 701 ? 15.220 9.036 -17.278 1.00 75.94 701 LEU A CA 1
ATOM 5221 C C . LEU A 1 701 ? 15.955 8.020 -18.164 1.00 75.94 701 LEU A C 1
ATOM 5223 O O . LEU A 1 701 ? 17.052 7.580 -17.820 1.00 75.94 701 LEU A O 1
ATOM 5227 N N . LYS A 1 702 ? 15.412 7.708 -19.350 1.00 76.44 702 LYS A N 1
ATOM 5228 C CA . LYS A 1 702 ? 16.070 6.877 -20.372 1.00 76.44 702 LYS A CA 1
ATOM 5229 C C . LYS A 1 702 ? 17.377 7.514 -20.849 1.00 76.44 702 LYS A C 1
ATOM 5231 O O . LYS A 1 702 ? 18.366 6.802 -21.004 1.00 76.44 702 LYS A O 1
ATOM 5236 N N . SER A 1 703 ? 17.398 8.831 -21.045 1.00 79.19 703 SER A N 1
ATOM 5237 C CA . SER A 1 703 ? 18.575 9.599 -21.451 1.00 79.19 703 SER A CA 1
ATOM 5238 C C . SER A 1 703 ? 19.633 9.620 -20.355 1.00 79.19 703 SER A C 1
ATOM 5240 O O . SER A 1 703 ? 20.778 9.332 -20.652 1.00 79.19 703 SER A O 1
ATOM 5242 N N . ILE A 1 704 ? 19.280 9.837 -19.085 1.00 74.06 704 ILE A N 1
ATOM 5243 C CA . ILE A 1 704 ? 20.210 9.746 -17.947 1.00 74.06 704 ILE A CA 1
ATOM 5244 C C . ILE A 1 704 ? 20.789 8.330 -17.860 1.00 74.06 704 ILE A C 1
ATOM 5246 O O . ILE A 1 704 ? 22.006 8.172 -17.800 1.00 74.06 704 ILE A O 1
ATOM 5250 N N . ALA A 1 705 ? 19.947 7.298 -17.968 1.00 69.12 705 ALA A N 1
ATOM 5251 C CA . ALA A 1 705 ? 20.388 5.904 -17.993 1.00 69.12 705 ALA A CA 1
ATOM 5252 C C . ALA A 1 705 ? 21.243 5.559 -19.234 1.00 69.12 705 ALA A C 1
ATOM 5254 O O . ALA A 1 705 ? 22.081 4.656 -19.194 1.00 69.12 705 ALA A O 1
ATOM 5255 N N . GLY A 1 706 ? 21.033 6.244 -20.360 1.00 72.19 706 GLY A N 1
ATOM 5256 C CA . GLY A 1 706 ? 21.822 6.111 -21.589 1.00 72.19 706 GLY A CA 1
ATOM 5257 C C . GLY A 1 706 ? 23.123 6.920 -21.568 1.00 72.19 706 GLY A C 1
ATOM 5258 O O . GLY A 1 706 ? 24.139 6.474 -22.091 1.00 72.19 706 GLY A O 1
ATOM 5259 N N . SER A 1 707 ? 23.129 8.084 -20.927 1.00 68.50 707 SER A N 1
ATOM 5260 C CA . SER A 1 707 ? 24.298 8.936 -20.715 1.00 68.50 707 SER A CA 1
ATOM 5261 C C . SER A 1 707 ? 25.221 8.326 -19.675 1.00 68.50 707 SER A C 1
ATOM 5263 O O . SER A 1 707 ? 26.421 8.331 -19.890 1.00 68.50 707 SER A O 1
ATOM 5265 N N . TRP A 1 708 ? 24.692 7.654 -18.648 1.00 54.16 708 TRP A N 1
ATOM 5266 C CA . TRP A 1 708 ? 25.484 6.762 -17.795 1.00 54.16 708 TRP A CA 1
ATOM 5267 C C . TRP A 1 708 ? 26.183 5.662 -18.606 1.00 54.16 708 TRP A C 1
ATOM 5269 O O . TRP A 1 708 ? 27.355 5.373 -18.376 1.00 54.16 708 TRP A O 1
ATOM 5279 N N . ARG A 1 709 ? 25.511 5.099 -19.624 1.00 54.44 709 ARG A N 1
ATOM 5280 C CA . ARG A 1 709 ? 26.135 4.141 -20.557 1.00 54.44 709 ARG A CA 1
ATOM 5281 C C . ARG A 1 709 ? 27.198 4.774 -21.460 1.00 54.44 709 ARG A C 1
ATOM 5283 O O . ARG A 1 709 ? 28.154 4.084 -21.797 1.00 54.44 709 ARG A O 1
ATOM 5290 N N . ARG A 1 710 ? 27.049 6.046 -21.853 1.00 50.94 710 ARG A N 1
ATOM 5291 C CA . ARG A 1 710 ? 28.031 6.775 -22.680 1.00 50.94 710 ARG A CA 1
ATOM 5292 C C . ARG A 1 710 ? 29.220 7.298 -21.874 1.00 50.94 710 ARG A C 1
ATOM 5294 O O . ARG A 1 710 ? 30.340 7.089 -22.310 1.00 50.94 710 ARG A O 1
ATOM 5301 N N . CYS A 1 711 ? 29.016 7.851 -20.679 1.00 49.53 711 CYS A N 1
ATOM 5302 C CA . CYS A 1 711 ? 30.093 8.254 -19.767 1.00 49.53 711 CYS A CA 1
ATOM 5303 C C . CYS A 1 711 ? 30.951 7.070 -19.306 1.00 49.53 711 CYS A C 1
ATOM 5305 O O . CYS A 1 711 ? 32.139 7.253 -19.088 1.00 49.53 711 CYS A O 1
ATOM 5307 N N . ARG A 1 712 ? 30.394 5.853 -19.209 1.00 50.31 712 ARG A N 1
ATOM 5308 C CA . ARG A 1 712 ? 31.198 4.635 -18.987 1.00 50.31 712 ARG A CA 1
ATOM 5309 C C . ARG A 1 712 ? 31.913 4.112 -20.238 1.00 50.31 712 ARG A C 1
ATOM 5311 O O . ARG A 1 712 ? 32.763 3.242 -20.105 1.00 50.31 712 ARG A O 1
ATOM 5318 N N . ARG A 1 713 ? 31.545 4.576 -21.437 1.00 44.03 713 ARG A N 1
ATOM 5319 C CA . ARG A 1 713 ? 32.131 4.134 -22.715 1.00 44.03 713 ARG A CA 1
ATOM 5320 C C . ARG A 1 713 ? 33.058 5.155 -23.365 1.00 44.03 713 ARG A C 1
ATOM 5322 O O . ARG A 1 713 ? 33.796 4.761 -24.256 1.00 44.03 713 ARG A O 1
ATOM 5329 N N . GLN A 1 714 ? 33.028 6.426 -22.968 1.00 35.97 714 GLN A N 1
ATOM 5330 C CA . GLN A 1 714 ? 33.987 7.413 -23.458 1.00 35.97 714 GLN A CA 1
ATOM 5331 C C . GLN A 1 714 ? 35.266 7.357 -22.612 1.00 35.97 714 GLN A C 1
ATOM 5333 O O . GLN A 1 714 ? 35.197 7.643 -21.414 1.00 35.97 714 GLN A O 1
ATOM 5338 N N . PRO A 1 715 ? 36.428 7.032 -23.210 1.00 45.34 715 PRO A N 1
ATOM 5339 C CA . PRO A 1 715 ? 37.716 7.321 -22.596 1.00 45.34 715 PRO A CA 1
ATOM 5340 C C . PRO A 1 715 ? 37.767 8.818 -22.286 1.00 45.34 715 PRO A C 1
ATOM 5342 O O . PRO A 1 715 ? 37.394 9.635 -23.133 1.00 45.34 715 PRO A O 1
ATOM 5345 N N . ARG A 1 716 ? 38.217 9.203 -21.088 1.00 41.72 716 ARG A N 1
ATOM 5346 C CA . ARG A 1 716 ? 38.595 10.598 -20.827 1.00 41.72 716 ARG A CA 1
ATOM 5347 C C . ARG A 1 716 ? 39.779 10.924 -21.737 1.00 41.72 716 ARG A C 1
ATOM 5349 O O . ARG A 1 716 ? 40.917 10.643 -21.386 1.00 41.72 716 ARG A O 1
ATOM 5356 N N . VAL A 1 717 ? 39.515 11.517 -22.896 1.00 48.12 717 VAL A N 1
ATOM 5357 C CA . VAL A 1 717 ? 40.546 12.214 -23.663 1.00 48.12 717 VAL A CA 1
ATOM 5358 C C . VAL A 1 717 ? 40.869 13.473 -22.865 1.00 48.12 717 VAL A C 1
ATOM 5360 O O . VAL A 1 717 ? 40.099 14.434 -22.850 1.00 48.12 717 VAL A O 1
ATOM 5363 N N . THR A 1 718 ? 41.952 13.429 -22.095 1.00 44.03 718 THR A N 1
ATOM 5364 C CA . THR A 1 718 ? 42.509 14.606 -21.430 1.00 44.03 718 THR A CA 1
ATOM 5365 C C . THR A 1 718 ? 42.982 15.576 -22.501 1.00 44.03 718 THR A C 1
ATOM 5367 O O . THR A 1 718 ? 43.978 15.327 -23.172 1.00 44.03 718 THR A O 1
ATOM 5370 N N . ALA A 1 719 ? 42.252 16.678 -22.670 1.00 41.00 719 ALA A N 1
ATOM 5371 C CA . ALA A 1 719 ? 42.694 17.814 -23.460 1.00 41.00 719 ALA A CA 1
ATOM 5372 C C . ALA A 1 719 ? 43.860 18.502 -22.733 1.00 41.00 719 ALA A C 1
ATOM 5374 O O . ALA A 1 719 ? 43.656 19.331 -21.848 1.00 41.00 719 ALA A O 1
ATOM 5375 N N . THR A 1 720 ? 45.088 18.143 -23.089 1.00 48.38 720 THR A N 1
ATOM 5376 C CA . THR A 1 720 ? 46.269 18.974 -22.853 1.00 48.38 720 THR A CA 1
ATOM 5377 C C . THR A 1 720 ? 46.323 20.039 -23.949 1.00 48.38 720 THR A C 1
ATOM 5379 O O . THR A 1 720 ? 46.836 19.796 -25.036 1.00 48.38 720 THR A O 1
ATOM 5382 N N . SER A 1 721 ? 45.785 21.236 -23.687 1.00 42.47 721 SER A N 1
ATOM 5383 C CA . SER A 1 721 ? 46.103 22.427 -24.490 1.00 42.47 721 SER A CA 1
ATOM 5384 C C . SER A 1 721 ? 47.004 23.379 -23.700 1.00 42.47 721 SER A C 1
ATOM 5386 O O . SER A 1 721 ? 46.549 24.023 -22.757 1.00 42.47 721 SER A O 1
ATOM 5388 N N . SER A 1 722 ? 48.273 23.404 -24.114 1.00 41.31 722 SER A N 1
ATOM 5389 C CA . SER A 1 722 ? 49.174 24.561 -24.262 1.00 41.31 722 SER A CA 1
ATOM 5390 C C . SER A 1 722 ? 49.100 25.718 -23.252 1.00 41.31 722 SER A C 1
ATOM 5392 O O . SER A 1 722 ? 48.179 26.540 -23.293 1.00 41.31 722 SER A O 1
ATOM 5394 N N . ALA A 1 723 ? 50.181 25.842 -22.477 1.00 34.25 723 ALA A N 1
ATOM 5395 C CA . ALA A 1 723 ? 50.938 27.094 -22.417 1.00 34.25 723 ALA A CA 1
ATOM 5396 C C . ALA A 1 723 ? 51.807 27.234 -23.679 1.00 34.25 723 ALA A C 1
ATOM 5398 O O . ALA A 1 723 ? 52.135 26.172 -24.263 1.00 34.25 723 ALA A O 1
#